Protein AF-0000000068963503 (afdb_homodimer)

Sequence (420 aa):
MPSPSIKLTYFDMPGRAETIRLALHVAGVPYEFERVARDQWPSLKPKTPFGGLPVMTIDGVQYAQTHALLRYVAAIGKMEPATPIDRLKVDQIIEANTDIVTALMPSLREPDAQKKMAMRKELADTTLPPLLKGIDRALGQNATPGYTCGSTITIADISLWGLTQWFRSGMIDGIPKDLIDGYPAIAKVVQTVGEHPKVAEWVKQNPAQRMPSPSIKLTYFDMPGRAETIRLALHVAGVPYEFERVARDQWPSLKPKTPFGGLPVMTIDGVQYAQTHALLRYVAAIGKMEPATPIDRLKVDQIIEANTDIVTALMPSLREPDAQKKMAMRKELADTTLPPLLKGIDRALGQNATPGYTCGSTITIADISLWGLTQWFRSGMIDGIPKDLIDGYPAIAKVVQTVGEHPKVAEWVKQNPAQR

InterPro domains:
  IPR004045 Glutathione S-transferase, N-terminal [PF02798] (7-74)
  IPR004045 Glutathione S-transferase, N-terminal [PS50404] (4-81)
  IPR004046 Glutathione S-transferase, C-terminal [PF14497] (99-205)
  IPR010987 Glutathione S-transferase, C-terminal-like [PS50405] (83-210)
  IPR036249 Thioredoxin-like superfamily [SSF52833] (2-74)
  IPR036282 Glutathione S-transferase, C-terminal domain superfamily [SSF47616] (81-207)
  IPR040079 Glutathione transferase family [SFLDS00019] (4-208)
  IPR050213 Glutathione S-transferase superfamily [PTHR11571] (4-208)

Solvent-accessible surface area (backbone atoms only — not comparable to full-atom values): 22566 Å² total; per-residue (Å²): 127,81,79,74,49,39,35,40,35,35,58,83,56,85,54,79,50,44,51,45,53,50,49,29,57,63,40,67,49,74,65,43,78,44,68,42,54,75,87,51,40,77,74,46,34,81,74,34,67,62,59,58,74,40,32,39,30,48,73,84,43,80,43,44,46,62,66,23,51,40,51,34,46,26,54,81,35,68,35,57,60,91,46,55,68,48,39,28,52,36,37,27,49,44,49,51,49,47,54,54,54,58,68,49,47,63,47,76,69,42,82,49,63,68,60,24,46,51,46,27,42,46,35,59,71,58,59,45,48,54,48,52,50,25,51,22,52,57,29,60,67,29,92,36,79,39,23,63,46,61,88,51,80,36,70,36,43,47,45,53,33,49,52,49,50,49,39,51,63,48,77,49,70,65,41,61,46,63,60,56,68,81,29,61,44,49,42,40,24,35,51,45,48,56,65,33,67,59,46,41,51,46,45,69,76,46,60,52,100,106,128,81,80,72,51,38,34,42,34,34,57,85,57,82,56,78,50,44,52,43,52,49,50,29,58,64,41,68,50,75,66,43,80,44,70,43,53,77,87,50,40,77,76,44,34,82,74,34,67,62,58,57,74,39,33,39,30,50,76,85,42,80,42,44,46,64,67,23,50,39,52,35,45,26,54,79,36,67,35,56,60,91,45,57,69,48,39,28,50,36,37,27,48,43,48,53,49,46,51,52,54,57,67,48,48,64,45,76,71,43,81,50,64,68,60,23,46,52,46,28,42,44,36,61,72,58,58,45,48,55,47,50,50,23,51,22,54,57,30,60,68,29,89,37,79,39,24,61,46,62,89,51,80,35,70,35,42,46,47,51,33,49,53,51,50,49,39,52,64,50,76,49,71,68,40,62,47,62,61,58,68,80,29,61,43,48,42,39,25,36,51,44,49,56,65,32,67,58,47,42,52,47,45,70,77,47,59,52,100,107

Nearest PDB structures (foldseek):
  2on5-assembly4_E  TM=8.930E-01  e=5.960E-14  Necator americanus
  5h5l-assembly1_B  TM=9.163E-01  e=3.913E-13  Nilaparvata lugens
  1m0u-assembly1_B  TM=8.999E-01  e=5.309E-13  Drosophila melanogaster
  3vpq-assembly1_A  TM=8.650E-01  e=7.203E-13  Bombyx mori
  4q5r-assembly3_F  TM=8.918E-01  e=7.863E-12  Blattella germanica

Structure (mmCIF, N/CA/C/O backbone):
data_AF-0000000068963503-model_v1
#
loop_
_entity.id
_entity.type
_entity.pdbx_description
1 polymer 'Glutathione S-transferase'
#
loop_
_atom_site.group_PDB
_atom_site.id
_atom_site.type_symbol
_atom_site.label_atom_id
_atom_site.label_alt_id
_atom_site.label_comp_id
_atom_site.label_asym_id
_atom_site.label_entity_id
_atom_site.label_seq_id
_atom_site.pdbx_PDB_ins_code
_atom_site.Cartn_x
_atom_site.Cartn_y
_atom_site.Cartn_z
_atom_site.occupancy
_atom_site.B_iso_or_equiv
_atom_site.auth_seq_id
_atom_site.auth_comp_id
_atom_site.auth_asym_id
_atom_site.auth_atom_id
_atom_site.pdbx_PDB_model_num
ATOM 1 N N . MET A 1 1 ? 27.25 -7.926 7.746 1 53 1 MET A N 1
ATOM 2 C CA . MET A 1 1 ? 26.391 -8.094 8.914 1 53 1 MET A CA 1
ATOM 3 C C . MET A 1 1 ? 25.641 -9.414 8.859 1 53 1 MET A C 1
ATOM 5 O O . MET A 1 1 ? 25.359 -9.93 7.77 1 53 1 MET A O 1
ATOM 9 N N . PRO A 1 2 ? 25.5 -10.133 10.008 1 67.81 2 PRO A N 1
ATOM 10 C CA . PRO A 1 2 ? 24.797 -11.414 9.961 1 67.81 2 PRO A CA 1
ATOM 11 C C . PRO A 1 2 ? 23.375 -11.289 9.422 1 67.81 2 PRO A C 1
ATOM 13 O O . PRO A 1 2 ? 22.781 -10.211 9.492 1 67.81 2 PRO A O 1
ATOM 16 N N . SER A 1 3 ? 22.969 -12.219 8.633 1 84.75 3 SER A N 1
ATOM 17 C CA . SER A 1 3 ? 21.594 -12.258 8.133 1 84.75 3 SER A CA 1
ATOM 18 C C . SER A 1 3 ? 20.594 -12.133 9.273 1 84.75 3 SER A C 1
ATOM 20 O O . SER A 1 3 ? 20.781 -12.727 10.344 1 84.75 3 SER A O 1
ATOM 22 N N . PRO A 1 4 ? 19.688 -11.227 9.125 1 92.75 4 PRO A N 1
ATOM 23 C CA . PRO A 1 4 ? 18.703 -11.055 10.195 1 92.75 4 PRO A CA 1
ATOM 24 C C . PRO A 1 4 ? 17.938 -12.336 10.5 1 92.75 4 PRO A C 1
ATOM 26 O O . PRO A 1 4 ? 17.75 -13.172 9.617 1 92.75 4 PRO A O 1
ATOM 29 N N . SER A 1 5 ? 17.594 -12.539 11.734 1 97.31 5 SER A N 1
ATOM 30 C CA . SER A 1 5 ? 16.656 -13.602 12.109 1 97.31 5 SER A CA 1
ATOM 31 C C . SER A 1 5 ? 15.219 -13.195 11.805 1 97.31 5 SER A C 1
ATOM 33 O O . SER A 1 5 ? 14.742 -12.172 12.297 1 97.31 5 SER A O 1
ATOM 35 N N . ILE A 1 6 ? 14.539 -14.062 11.023 1 98.38 6 ILE A N 1
ATOM 36 C CA . ILE A 1 6 ? 13.195 -13.703 10.57 1 98.38 6 ILE A CA 1
ATOM 37 C C . ILE A 1 6 ? 12.203 -14.781 11.008 1 98.38 6 ILE A C 1
ATOM 39 O O . ILE A 1 6 ? 12.445 -15.969 10.789 1 98.38 6 ILE A O 1
ATOM 43 N N . LYS A 1 7 ? 11.141 -14.344 11.633 1 98.62 7 LYS A N 1
ATOM 44 C CA . LYS A 1 7 ? 9.992 -15.188 11.938 1 98.62 7 LYS A CA 1
ATOM 45 C C . LYS A 1 7 ? 8.703 -14.586 11.391 1 98.62 7 LYS A C 1
ATOM 47 O O . LYS A 1 7 ? 8.375 -13.43 11.68 1 98.62 7 LYS A O 1
ATOM 52 N N . LEU A 1 8 ? 8.039 -15.312 10.562 1 98.31 8 LEU A N 1
ATOM 53 C CA . LEU A 1 8 ? 6.75 -14.891 10.023 1 98.31 8 LEU A CA 1
ATOM 54 C C . LEU A 1 8 ? 5.605 -15.594 10.742 1 98.31 8 LEU A C 1
ATOM 56 O O . LEU A 1 8 ? 5.578 -16.828 10.828 1 98.31 8 LEU A O 1
ATOM 60 N N . THR A 1 9 ? 4.715 -14.82 11.312 1 98.06 9 THR A N 1
ATOM 61 C CA . THR A 1 9 ? 3.584 -15.328 12.078 1 98.06 9 THR A CA 1
ATOM 62 C C . THR A 1 9 ? 2.275 -15.109 11.32 1 98.06 9 THR A C 1
ATOM 64 O O . THR A 1 9 ? 1.97 -13.984 10.914 1 98.06 9 THR A O 1
ATOM 67 N N . TYR A 1 10 ? 1.548 -16.172 11.117 1 96.88 10 TYR A N 1
ATOM 68 C CA . TYR A 1 10 ? 0.265 -16.109 10.43 1 96.88 10 TYR A CA 1
ATOM 69 C C . TYR A 1 10 ? -0.609 -17.297 10.789 1 96.88 10 TYR A C 1
ATOM 71 O O . TYR A 1 10 ? -0.189 -18.188 11.539 1 96.88 10 TYR A O 1
ATOM 79 N N . PHE A 1 11 ? -1.877 -17.25 10.328 1 93.56 11 PHE A N 1
ATOM 80 C CA . PHE A 1 11 ? -2.797 -18.359 10.555 1 93.56 11 PHE A CA 1
ATOM 81 C C . PHE A 1 11 ? -2.381 -19.578 9.742 1 93.56 11 PHE A C 1
ATOM 83 O O . PHE A 1 11 ? -1.577 -19.469 8.812 1 93.56 11 PHE A O 1
ATOM 90 N N . ASP A 1 12 ? -2.938 -20.688 10.117 1 85.88 12 ASP A N 1
ATOM 91 C CA . ASP A 1 12 ? -2.662 -21.922 9.383 1 85.88 12 ASP A CA 1
ATOM 92 C C . ASP A 1 12 ? -3.525 -22.016 8.125 1 85.88 12 ASP A C 1
ATOM 94 O O . ASP A 1 12 ? -4.324 -22.938 7.988 1 85.88 12 ASP A O 1
ATOM 98 N N . MET A 1 13 ? -3.502 -21.203 7.258 1 81.94 13 MET A N 1
ATOM 99 C CA . MET A 1 13 ? -4.184 -21.094 5.973 1 81.94 13 MET A CA 1
ATOM 100 C C . MET A 1 13 ? -3.422 -20.172 5.027 1 81.94 13 MET A C 1
ATOM 102 O O . MET A 1 13 ? -2.65 -19.312 5.473 1 81.94 13 MET A O 1
ATOM 106 N N . PRO A 1 14 ? -3.748 -20.594 3.783 1 77.94 14 PRO A N 1
ATOM 107 C CA . PRO A 1 14 ? -3.189 -19.594 2.879 1 77.94 14 PRO A CA 1
ATOM 108 C C . PRO A 1 14 ? -3.805 -18.203 3.086 1 77.94 14 PRO A C 1
ATOM 110 O O . PRO A 1 14 ? -4.754 -18.062 3.861 1 77.94 14 PRO A O 1
ATOM 113 N N . GLY A 1 15 ? -3.264 -17.141 2.697 1 82.44 15 GLY A N 1
ATOM 114 C CA . GLY A 1 15 ? -3.719 -15.758 2.846 1 82.44 15 GLY A CA 1
ATOM 115 C C . GLY A 1 15 ? -2.654 -14.734 2.49 1 82.44 15 GLY A C 1
ATOM 116 O O . GLY A 1 15 ? -1.896 -14.93 1.538 1 82.44 15 GLY A O 1
ATOM 117 N N . ARG A 1 16 ? -2.818 -13.766 3.273 1 87.12 16 ARG A N 1
ATOM 118 C CA . ARG A 1 16 ? -1.966 -12.625 2.965 1 87.12 16 ARG A CA 1
ATOM 119 C C . ARG A 1 16 ? -0.494 -12.969 3.172 1 87.12 16 ARG A C 1
ATOM 121 O O . ARG A 1 16 ? 0.386 -12.305 2.617 1 87.12 16 ARG A O 1
ATOM 128 N N . ALA A 1 17 ? -0.223 -14.031 3.895 1 93.56 17 ALA A N 1
ATOM 129 C CA . ALA A 1 17 ? 1.164 -14.383 4.188 1 93.56 17 ALA A CA 1
ATOM 130 C C . ALA A 1 17 ? 1.772 -15.195 3.051 1 93.56 17 ALA A C 1
ATOM 132 O O . ALA A 1 17 ? 2.992 -15.359 2.977 1 93.56 17 ALA A O 1
ATOM 133 N N . GLU A 1 18 ? 0.931 -15.789 2.217 1 92.19 18 GLU A N 1
ATOM 134 C CA . GLU A 1 18 ? 1.418 -16.719 1.198 1 92.19 18 GLU A CA 1
ATOM 135 C C . GLU A 1 18 ? 2.387 -16.031 0.243 1 92.19 18 GLU A C 1
ATOM 137 O O . GLU A 1 18 ? 3.432 -16.578 -0.101 1 92.19 18 GLU A O 1
ATOM 142 N N . THR A 1 19 ? 2 -14.875 -0.147 1 94.5 19 THR A N 1
ATOM 143 C CA . THR A 1 19 ? 2.857 -14.133 -1.065 1 94.5 19 THR A CA 1
ATOM 144 C C . THR A 1 19 ? 4.199 -13.812 -0.415 1 94.5 19 THR A C 1
ATOM 146 O O . THR A 1 19 ? 5.242 -13.859 -1.073 1 94.5 19 THR A O 1
ATOM 149 N N . ILE A 1 20 ? 4.215 -13.516 0.854 1 97.56 20 ILE A N 1
ATOM 150 C CA . ILE A 1 20 ? 5.438 -13.203 1.586 1 97.56 20 ILE A CA 1
ATOM 151 C C . ILE A 1 20 ? 6.297 -14.461 1.708 1 97.56 20 ILE A C 1
ATOM 153 O O . ILE A 1 20 ? 7.508 -14.422 1.48 1 97.56 20 ILE A O 1
ATOM 157 N N . ARG A 1 21 ? 5.648 -15.586 2.012 1 96.81 21 ARG A N 1
ATOM 158 C CA . ARG A 1 21 ? 6.363 -16.859 2.131 1 96.81 21 ARG A CA 1
ATOM 159 C C . ARG A 1 21 ? 7.004 -17.25 0.805 1 96.81 21 ARG A C 1
ATOM 161 O O . ARG A 1 21 ? 8.164 -17.672 0.77 1 96.81 21 ARG A O 1
ATOM 168 N N . LEU A 1 22 ? 6.242 -17.109 -0.226 1 96.88 22 LEU A N 1
ATOM 169 C CA . LEU A 1 22 ? 6.77 -17.453 -1.547 1 96.88 22 LEU A CA 1
ATOM 170 C C . LEU A 1 22 ? 7.941 -16.547 -1.906 1 96.88 22 LEU A C 1
ATOM 172 O O . LEU A 1 22 ? 8.953 -17.016 -2.438 1 96.88 22 LEU A O 1
ATOM 176 N N . ALA A 1 23 ? 7.848 -15.234 -1.622 1 98.06 23 ALA A N 1
ATOM 177 C CA . ALA A 1 23 ? 8.938 -14.297 -1.901 1 98.06 23 ALA A CA 1
ATOM 178 C C . ALA A 1 23 ? 10.195 -14.672 -1.118 1 98.06 23 ALA A C 1
ATOM 180 O O . ALA A 1 23 ? 11.305 -14.625 -1.655 1 98.06 23 ALA A O 1
ATOM 181 N N . LEU A 1 24 ? 10.023 -15.023 0.176 1 98 24 LEU A N 1
ATOM 182 C CA . LEU A 1 24 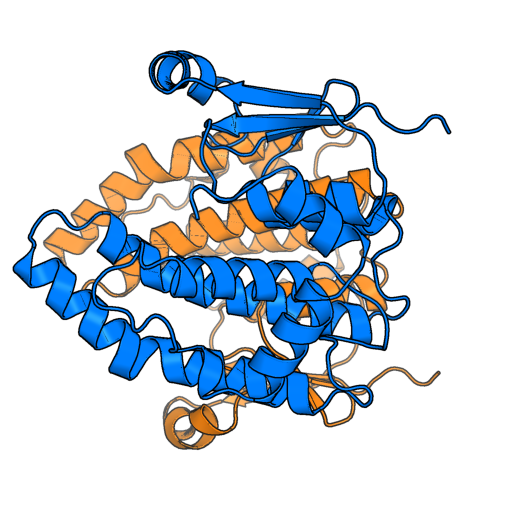? 11.148 -15.453 0.998 1 98 24 LEU A CA 1
ATOM 183 C C . LEU A 1 24 ? 11.82 -16.688 0.396 1 98 24 LEU A C 1
ATOM 185 O O . LEU A 1 24 ? 13.047 -16.766 0.341 1 98 24 LEU A O 1
ATOM 189 N N . HIS A 1 25 ? 11.023 -17.562 -0.093 1 97.62 25 HIS A N 1
ATOM 190 C CA . HIS A 1 25 ? 11.523 -18.797 -0.707 1 97.62 25 HIS A CA 1
ATOM 191 C C . HIS A 1 25 ? 12.289 -18.5 -1.989 1 97.62 25 HIS A C 1
ATOM 193 O O . HIS A 1 25 ? 13.422 -18.969 -2.164 1 97.62 25 HIS A O 1
ATOM 199 N N . VAL A 1 26 ? 11.711 -17.719 -2.826 1 97.75 26 VAL A N 1
ATOM 200 C CA . VAL A 1 26 ? 12.32 -17.375 -4.102 1 97.75 26 VAL A CA 1
ATOM 201 C C . VAL A 1 26 ? 13.625 -16.625 -3.861 1 97.75 26 VAL A C 1
ATOM 203 O O . VAL A 1 26 ? 14.609 -16.844 -4.57 1 97.75 26 VAL A O 1
ATOM 206 N N . ALA A 1 27 ? 13.656 -15.789 -2.836 1 97.06 27 ALA A N 1
ATOM 207 C CA . ALA A 1 27 ? 14.812 -14.961 -2.518 1 97.06 27 ALA A CA 1
ATOM 208 C C . ALA A 1 27 ? 15.891 -15.773 -1.799 1 97.06 27 ALA A C 1
ATOM 210 O O . ALA A 1 27 ? 17.016 -15.32 -1.648 1 97.06 27 ALA A O 1
ATOM 211 N N . GLY A 1 28 ? 15.523 -16.906 -1.325 1 96.88 28 GLY A N 1
ATOM 212 C CA . GLY A 1 28 ? 16.453 -17.734 -0.575 1 96.88 28 GLY A CA 1
ATOM 213 C C . GLY A 1 28 ? 16.734 -17.203 0.815 1 96.88 28 GLY A C 1
ATOM 214 O O . GLY A 1 28 ? 17.859 -17.328 1.322 1 96.88 28 GLY A O 1
ATOM 215 N N . VAL A 1 29 ? 15.82 -16.516 1.39 1 97.5 29 VAL A N 1
ATOM 216 C CA . VAL A 1 29 ? 15.961 -15.945 2.727 1 97.5 29 VAL A CA 1
ATOM 217 C C . VAL A 1 29 ? 15.359 -16.891 3.758 1 97.5 29 VAL A C 1
ATOM 219 O O . VAL A 1 29 ? 14.148 -17.156 3.746 1 97.5 29 VAL A O 1
ATOM 222 N N . PRO A 1 30 ? 16.141 -17.406 4.625 1 97.44 30 PRO A N 1
ATOM 223 C CA . PRO A 1 30 ? 15.609 -18.297 5.652 1 97.44 30 PRO A CA 1
ATOM 224 C C . PRO A 1 30 ? 14.695 -17.594 6.645 1 97.44 30 PRO A C 1
ATOM 226 O O . PRO A 1 30 ? 14.906 -16.406 6.945 1 97.44 30 PRO A O 1
ATOM 229 N N . TYR A 1 31 ? 13.758 -18.344 7.09 1 97.94 31 TYR A N 1
ATOM 230 C CA . TYR A 1 31 ? 12.852 -17.812 8.094 1 97.94 31 TYR A CA 1
ATOM 231 C C . TYR A 1 31 ? 12.148 -18.922 8.859 1 97.94 31 TYR A C 1
ATOM 233 O O . TYR A 1 31 ? 12.102 -20.062 8.398 1 97.94 31 TYR A O 1
ATOM 241 N N . GLU A 1 32 ? 11.672 -18.578 9.969 1 97.81 32 GLU A N 1
ATOM 242 C CA . GLU A 1 32 ? 10.773 -19.422 10.742 1 97.81 32 GLU A CA 1
ATOM 243 C C . GLU A 1 32 ? 9.312 -19.047 10.5 1 97.81 32 GLU A C 1
ATOM 245 O O . GLU A 1 32 ? 8.977 -17.859 10.453 1 97.81 32 GLU A O 1
ATOM 250 N N . PHE A 1 33 ? 8.516 -20.062 10.32 1 96.12 33 PHE A N 1
ATOM 251 C CA . PHE A 1 33 ? 7.086 -19.812 10.164 1 96.12 33 PHE A CA 1
ATOM 252 C C . PHE A 1 33 ? 6.32 -20.25 11.406 1 96.12 33 PHE A C 1
ATOM 254 O O . PHE A 1 33 ? 6.371 -21.422 11.789 1 96.12 33 PHE A O 1
ATOM 261 N N . GLU A 1 34 ? 5.668 -19.312 12.008 1 96.62 34 GLU A N 1
ATOM 262 C CA . GLU A 1 34 ? 4.836 -19.594 13.18 1 96.62 34 GLU A CA 1
ATOM 263 C C . GLU A 1 34 ? 3.354 -19.578 12.82 1 96.62 34 GLU A C 1
ATOM 265 O O . GLU A 1 34 ? 2.809 -18.531 12.469 1 96.62 34 GLU A O 1
ATOM 270 N N . ARG A 1 35 ? 2.729 -20.703 12.945 1 95.38 35 ARG A N 1
ATOM 271 C CA . ARG A 1 35 ? 1.3 -20.828 12.68 1 95.38 35 ARG A CA 1
ATOM 272 C C . ARG A 1 35 ? 0.479 -20.562 13.938 1 95.38 35 ARG A C 1
ATOM 274 O O . ARG A 1 35 ? 0.782 -21.094 15.008 1 95.38 35 ARG A O 1
ATOM 281 N N . VAL A 1 36 ? -0.44 -19.719 13.781 1 95.81 36 VAL A N 1
ATOM 282 C CA . VAL A 1 36 ? -1.323 -19.359 14.883 1 95.81 36 VAL A CA 1
ATOM 283 C C . VAL A 1 36 ? -2.672 -20.062 14.719 1 95.81 36 VAL A C 1
ATOM 285 O O . VAL A 1 36 ? -3.33 -19.906 13.688 1 95.81 36 VAL A O 1
ATOM 288 N N . ALA A 1 37 ? -3.033 -20.812 15.734 1 93.94 37 ALA A N 1
ATOM 289 C CA . ALA A 1 37 ? -4.363 -21.422 15.742 1 93.94 37 ALA A CA 1
ATOM 290 C C . ALA A 1 37 ? -5.441 -20.375 16.031 1 93.94 37 ALA A C 1
ATOM 292 O O . ALA A 1 37 ? -5.195 -19.406 16.75 1 93.94 37 ALA A O 1
ATOM 293 N N . ARG A 1 38 ? -6.539 -20.609 15.508 1 90.88 38 ARG A N 1
ATOM 294 C CA . ARG A 1 38 ? -7.645 -19.672 15.625 1 90.88 38 ARG A CA 1
ATOM 295 C C . ARG A 1 38 ? -7.973 -19.391 17.094 1 90.88 38 ARG A C 1
ATOM 297 O O . ARG A 1 38 ? -8.328 -18.266 17.453 1 90.88 38 ARG A O 1
ATOM 304 N N . ASP A 1 39 ? -7.898 -20.359 17.891 1 94.06 39 ASP A N 1
ATOM 305 C CA . ASP A 1 39 ? -8.273 -20.219 19.281 1 94.06 39 ASP A CA 1
ATOM 306 C C . ASP A 1 39 ? -7.23 -19.406 20.047 1 94.06 39 ASP A C 1
ATOM 308 O O . ASP A 1 39 ? -7.492 -18.938 21.156 1 94.06 39 ASP A O 1
ATOM 312 N N . GLN A 1 40 ? -6.066 -19.219 19.516 1 95.31 40 GLN A N 1
ATOM 313 C CA . GLN A 1 40 ? -5 -18.453 20.141 1 95.31 40 GLN A CA 1
ATOM 314 C C . GLN A 1 40 ? -5.074 -16.984 19.75 1 95.31 40 GLN A C 1
ATOM 316 O O . GLN A 1 40 ? -4.453 -16.125 20.391 1 95.31 40 GLN A O 1
ATOM 321 N N . TRP A 1 41 ? -5.801 -16.703 18.734 1 94.75 41 TRP A N 1
ATOM 322 C CA . TRP A 1 41 ? -5.797 -15.383 18.109 1 94.75 41 TRP A CA 1
ATOM 323 C C . TRP A 1 41 ? -6.281 -14.312 19.078 1 94.75 41 TRP A C 1
ATOM 325 O O . TRP A 1 41 ? -5.645 -13.266 19.234 1 94.75 41 TRP A O 1
ATOM 335 N N . PRO A 1 42 ? -7.324 -14.562 19.906 1 95.19 42 PRO A N 1
ATOM 336 C CA . PRO A 1 42 ? -7.797 -13.516 20.812 1 95.19 42 PRO A CA 1
ATOM 337 C C . PRO A 1 42 ? -6.727 -13.055 21.797 1 95.19 42 PRO A C 1
ATOM 339 O O . PRO A 1 42 ? -6.648 -11.875 22.125 1 95.19 42 PRO A O 1
ATOM 342 N N . SER A 1 43 ? -5.891 -13.914 22.188 1 95.81 43 SER A N 1
ATOM 343 C CA . SER A 1 43 ? -4.836 -13.586 23.125 1 95.81 43 SER A CA 1
ATOM 344 C C . SER A 1 43 ? -3.656 -12.914 22.438 1 95.81 43 SER A C 1
ATOM 346 O O . SER A 1 43 ? -2.955 -12.094 23.031 1 95.81 43 SER A O 1
ATOM 348 N N . LEU A 1 44 ? -3.479 -13.266 21.188 1 95.81 44 LEU A N 1
ATOM 349 C CA . LEU A 1 44 ? -2.326 -12.773 20.453 1 95.81 44 LEU A CA 1
ATOM 350 C C . LEU A 1 44 ? -2.621 -11.414 19.828 1 95.81 44 LEU A C 1
ATOM 352 O O . LEU A 1 44 ? -1.725 -10.578 19.688 1 95.81 44 LEU A O 1
ATOM 356 N N . LYS A 1 45 ? -3.826 -11.172 19.5 1 94.81 45 LYS A N 1
ATOM 357 C CA . LYS A 1 45 ? -4.25 -10.008 18.734 1 94.81 45 LYS A CA 1
ATOM 358 C C . LYS A 1 45 ? -3.764 -8.711 19.375 1 94.81 45 LYS A C 1
ATOM 360 O O . LYS A 1 45 ? -3.143 -7.879 18.703 1 94.81 45 LYS A O 1
ATOM 365 N N . PRO A 1 46 ? -3.908 -8.531 20.688 1 93.06 46 PRO A N 1
ATOM 366 C CA . PRO A 1 46 ? -3.494 -7.262 21.297 1 93.06 46 PRO A CA 1
ATOM 367 C C . PRO A 1 46 ? -1.977 -7.09 21.312 1 93.06 46 PRO A C 1
ATOM 369 O O . PRO A 1 46 ? -1.48 -5.996 21.594 1 93.06 46 PRO A O 1
ATOM 372 N N . LYS A 1 47 ? -1.269 -8.125 21 1 94.38 47 LYS A N 1
ATOM 373 C CA . LYS A 1 47 ? 0.191 -8.094 21.047 1 94.38 47 LYS A CA 1
ATOM 374 C C . LYS A 1 47 ? 0.787 -7.816 19.672 1 94.38 47 LYS A C 1
ATOM 376 O O . LYS A 1 47 ? 2.002 -7.66 19.531 1 94.38 47 LYS A O 1
ATOM 381 N N . THR A 1 48 ? -0.075 -7.75 18.672 1 96.5 48 THR A N 1
ATOM 382 C CA . THR A 1 48 ? 0.398 -7.465 17.312 1 96.5 48 THR A CA 1
ATOM 383 C C . THR A 1 48 ? 0.452 -5.957 17.078 1 96.5 48 THR A C 1
ATOM 385 O O . THR A 1 48 ? -0.226 -5.188 17.75 1 96.5 48 THR A O 1
ATOM 388 N N . PRO A 1 49 ? 1.218 -5.547 16.141 1 96.69 49 PRO A N 1
ATOM 389 C CA . PRO A 1 49 ? 1.427 -4.109 15.938 1 96.69 49 PRO A CA 1
ATOM 390 C C . PRO A 1 49 ? 0.131 -3.363 15.633 1 96.69 49 PRO A C 1
ATOM 392 O O . PRO A 1 49 ? -0.094 -2.27 16.156 1 96.69 49 PRO A O 1
ATOM 395 N N . PHE A 1 50 ? -0.698 -3.936 14.781 1 95.69 50 PHE A N 1
ATOM 396 C CA . PHE A 1 50 ? -1.88 -3.205 14.344 1 95.69 50 PHE A CA 1
ATOM 397 C C . PHE A 1 50 ? -3.133 -4.062 14.484 1 95.69 50 PHE A C 1
ATOM 399 O O . PHE A 1 50 ? -4.137 -3.822 13.812 1 95.69 50 PHE A O 1
ATOM 406 N N . GLY A 1 51 ? -3.033 -5.145 15.266 1 93.44 51 GLY A N 1
ATOM 407 C CA . GLY A 1 51 ? -4.203 -5.965 15.531 1 93.44 51 GLY A CA 1
ATOM 408 C C . GLY A 1 51 ? -4.5 -6.961 14.43 1 93.44 51 GLY A C 1
ATOM 409 O O . GLY A 1 51 ? -5.629 -7.434 14.297 1 93.44 51 GLY A O 1
ATOM 410 N N . GLY A 1 52 ? -3.518 -7.223 13.609 1 93.69 52 GLY A N 1
ATOM 411 C CA . GLY A 1 52 ? -3.713 -8.141 12.5 1 93.69 52 GLY A CA 1
ATOM 412 C C . GLY A 1 52 ? -2.48 -8.969 12.195 1 93.69 52 GLY A C 1
ATOM 413 O O . GLY A 1 52 ? -1.412 -8.742 12.766 1 93.69 52 GLY A O 1
ATOM 414 N N . LEU A 1 53 ? -2.615 -9.953 11.414 1 95.62 53 LEU A N 1
ATOM 415 C CA . LEU A 1 53 ? -1.565 -10.789 10.844 1 95.62 53 LEU A CA 1
ATOM 416 C C . LEU A 1 53 ? -1.533 -10.656 9.32 1 95.62 53 LEU A C 1
ATOM 418 O O . LEU A 1 53 ? -2.547 -10.328 8.703 1 95.62 53 LEU A O 1
ATOM 422 N N . PRO A 1 54 ? -0.386 -10.75 8.727 1 97.44 54 PRO A N 1
ATOM 423 C CA . PRO A 1 54 ? 0.888 -11.312 9.18 1 97.44 54 PRO A CA 1
ATOM 424 C C . PRO A 1 54 ? 1.735 -10.312 9.961 1 97.44 54 PRO A C 1
ATOM 426 O O . PRO A 1 54 ? 1.585 -9.102 9.781 1 97.44 54 PRO A O 1
ATOM 429 N N . VAL A 1 55 ? 2.545 -10.891 10.836 1 98.31 55 VAL A N 1
ATOM 430 C CA . VAL A 1 55 ? 3.584 -10.164 11.555 1 98.31 55 VAL A CA 1
ATOM 431 C C . VAL A 1 55 ? 4.945 -10.805 11.289 1 98.31 55 VAL A C 1
ATOM 433 O O . VAL A 1 55 ? 5.066 -12.031 11.273 1 98.31 55 VAL A O 1
ATOM 436 N N . MET A 1 56 ? 5.918 -10 11 1 98.69 56 MET A N 1
ATOM 437 C CA . MET A 1 56 ? 7.289 -10.469 10.844 1 98.69 56 MET A CA 1
ATOM 438 C C . MET A 1 56 ? 8.172 -9.969 11.984 1 98.69 56 MET A C 1
ATOM 440 O O . MET A 1 56 ? 8.297 -8.758 12.188 1 98.69 56 MET A O 1
ATOM 444 N N . THR A 1 57 ? 8.688 -10.875 12.734 1 98.56 57 THR A N 1
ATOM 445 C CA . THR A 1 57 ? 9.656 -10.531 13.766 1 98.56 57 THR A CA 1
ATOM 446 C C . THR A 1 57 ? 11.078 -10.578 13.211 1 98.56 57 THR A C 1
ATOM 448 O O . THR A 1 57 ? 11.523 -11.617 12.719 1 98.56 57 THR A O 1
ATOM 451 N N . ILE A 1 58 ? 11.711 -9.445 13.219 1 98.25 58 ILE A N 1
ATOM 452 C CA . ILE A 1 58 ? 13.078 -9.312 12.727 1 98.25 58 ILE A CA 1
ATOM 453 C C . ILE A 1 58 ? 14.016 -8.953 13.875 1 98.25 58 ILE A C 1
ATOM 455 O O . ILE A 1 58 ? 13.914 -7.871 14.453 1 98.25 58 ILE A O 1
ATOM 459 N N . ASP A 1 59 ? 14.906 -9.891 14.219 1 97.5 59 ASP A N 1
ATOM 460 C CA . ASP A 1 59 ? 15.828 -9.711 15.328 1 97.5 59 ASP A CA 1
ATOM 461 C C . ASP A 1 59 ? 15.094 -9.273 16.594 1 97.5 59 ASP A C 1
ATOM 463 O O . ASP A 1 59 ? 15.516 -8.32 17.266 1 97.5 59 ASP A O 1
ATOM 467 N N . GLY A 1 60 ? 13.938 -9.844 16.719 1 96.69 60 GLY A N 1
ATOM 468 C CA . GLY A 1 60 ? 13.211 -9.688 17.969 1 96.69 60 GLY A CA 1
ATOM 469 C C . GLY A 1 60 ? 12.211 -8.555 17.938 1 96.69 60 GLY A C 1
ATOM 470 O O . GLY A 1 60 ? 11.438 -8.375 18.875 1 96.69 60 GLY A O 1
ATOM 471 N N . VAL A 1 61 ? 12.188 -7.77 16.875 1 96.56 61 VAL A N 1
ATOM 472 C CA . VAL A 1 61 ? 11.258 -6.652 16.766 1 96.56 61 VAL A CA 1
ATOM 473 C C . VAL A 1 61 ? 10.156 -6.992 15.773 1 96.56 61 VAL A C 1
ATOM 475 O O . VAL A 1 61 ? 10.422 -7.504 14.68 1 96.56 61 VAL A O 1
ATOM 478 N N . GLN A 1 62 ? 8.883 -6.699 16.062 1 97.75 62 GLN A N 1
ATOM 479 C CA . GLN A 1 62 ? 7.734 -7.035 15.219 1 97.75 62 GLN A CA 1
ATOM 480 C C . GLN A 1 62 ? 7.422 -5.914 14.234 1 97.75 62 GLN A C 1
ATOM 482 O O . GLN A 1 62 ? 7.434 -4.738 14.602 1 97.75 62 GLN A O 1
ATOM 487 N N . TYR A 1 63 ? 7.227 -6.309 13.031 1 98.12 63 TYR A N 1
ATOM 488 C CA . TYR A 1 63 ? 6.719 -5.457 11.961 1 98.12 63 TYR A CA 1
ATOM 489 C C . TYR A 1 63 ? 5.496 -6.078 11.305 1 98.12 63 TYR A C 1
ATOM 491 O O . TYR A 1 63 ? 5.27 -7.285 11.414 1 98.12 63 TYR A O 1
ATOM 499 N N . ALA A 1 64 ? 4.723 -5.195 10.648 1 97.88 64 ALA A N 1
ATOM 500 C CA . ALA A 1 64 ? 3.494 -5.688 10.039 1 97.88 64 ALA A CA 1
ATOM 501 C C . ALA A 1 64 ? 3.209 -4.969 8.719 1 97.88 64 ALA A C 1
ATOM 503 O O . ALA A 1 64 ? 4.086 -4.293 8.172 1 97.88 64 ALA A O 1
ATOM 504 N N . GLN A 1 65 ? 2.064 -5.27 8.242 1 96.81 65 GLN A N 1
ATOM 505 C CA . GLN A 1 65 ? 1.575 -4.75 6.969 1 96.81 65 GLN A CA 1
ATOM 506 C C . GLN A 1 65 ? 2.145 -5.547 5.793 1 96.81 65 GLN A C 1
ATOM 508 O O . GLN A 1 65 ? 3.326 -5.422 5.469 1 96.81 65 GLN A O 1
ATOM 513 N N . THR A 1 66 ? 1.3 -6.191 5.129 1 96.06 66 THR A N 1
ATOM 514 C CA . THR A 1 66 ? 1.646 -7.211 4.145 1 96.06 66 THR A CA 1
ATOM 515 C C . THR A 1 66 ? 2.619 -6.656 3.109 1 96.06 66 THR A C 1
ATOM 517 O O . THR A 1 66 ? 3.688 -7.227 2.883 1 96.06 66 THR A O 1
ATOM 520 N N . HIS A 1 67 ? 2.334 -5.516 2.572 1 96.44 67 HIS A N 1
ATOM 521 C CA . HIS A 1 67 ? 3.135 -5.027 1.455 1 96.44 67 HIS A CA 1
ATOM 522 C C . HIS A 1 67 ? 4.43 -4.383 1.944 1 96.44 67 HIS A C 1
ATOM 524 O O . HIS A 1 67 ? 5.426 -4.363 1.221 1 96.44 67 HIS A O 1
ATOM 530 N N . ALA A 1 68 ? 4.43 -3.869 3.195 1 97.94 68 ALA A N 1
ATOM 531 C CA . ALA A 1 68 ? 5.68 -3.424 3.803 1 97.94 68 ALA A CA 1
ATOM 532 C C . ALA A 1 68 ? 6.641 -4.59 4 1 97.94 68 ALA A C 1
ATOM 534 O O . ALA A 1 68 ? 7.828 -4.488 3.674 1 97.94 68 ALA A O 1
ATOM 535 N N . LEU A 1 69 ? 6.086 -5.688 4.465 1 98.56 69 LEU A N 1
ATOM 536 C CA . LEU A 1 69 ? 6.887 -6.887 4.691 1 98.56 69 LEU A CA 1
ATOM 537 C C . LEU A 1 69 ? 7.402 -7.449 3.375 1 98.56 69 LEU A C 1
ATOM 539 O O . LEU A 1 69 ? 8.562 -7.867 3.283 1 98.56 69 LEU A O 1
ATOM 543 N N . LEU A 1 70 ? 6.543 -7.406 2.41 1 97.94 70 LEU A N 1
ATOM 544 C CA . LEU A 1 70 ? 6.91 -7.906 1.09 1 97.94 70 LEU A CA 1
ATOM 545 C C . LEU A 1 70 ? 8.047 -7.086 0.491 1 97.94 70 LEU A C 1
ATOM 547 O O . LEU A 1 70 ? 9 -7.648 -0.06 1 97.94 70 LEU A O 1
ATOM 551 N N . ARG A 1 71 ? 8 -5.816 0.624 1 97.75 71 ARG A N 1
ATOM 552 C CA . ARG A 1 71 ? 9.047 -4.941 0.106 1 97.75 71 ARG A CA 1
ATOM 553 C C . ARG A 1 71 ? 10.352 -5.141 0.871 1 97.75 71 ARG A C 1
ATOM 555 O O . ARG A 1 71 ? 11.438 -5.055 0.29 1 97.75 71 ARG A O 1
ATOM 562 N N . TYR A 1 72 ? 10.25 -5.43 2.186 1 98.5 72 TYR A N 1
ATOM 563 C CA . TYR A 1 72 ? 11.445 -5.746 2.967 1 98.5 72 TYR A CA 1
ATOM 564 C C . TYR A 1 72 ? 12.133 -6.992 2.432 1 98.5 72 TYR A C 1
ATOM 566 O O . TYR A 1 72 ? 13.352 -7.004 2.242 1 98.5 72 TYR A O 1
ATOM 574 N N . VAL A 1 73 ? 11.375 -8 2.105 1 98.31 73 VAL A N 1
ATOM 575 C CA . VAL A 1 73 ? 11.906 -9.25 1.565 1 98.31 73 VAL A CA 1
ATOM 576 C C . VAL A 1 73 ? 12.594 -8.977 0.228 1 98.31 73 VAL A C 1
ATOM 578 O O . VAL A 1 73 ? 13.68 -9.508 -0.035 1 98.31 73 VAL A O 1
ATOM 581 N N . ALA A 1 74 ? 11.938 -8.18 -0.575 1 97.75 74 ALA A N 1
ATOM 582 C CA . ALA A 1 74 ? 12.523 -7.852 -1.874 1 97.75 74 ALA A CA 1
ATOM 583 C C . ALA A 1 74 ? 13.883 -7.172 -1.71 1 97.75 74 ALA A C 1
ATOM 585 O O . ALA A 1 74 ? 14.805 -7.434 -2.479 1 97.75 74 ALA A O 1
ATOM 586 N N . ALA A 1 75 ? 13.953 -6.316 -0.714 1 96.88 75 ALA A N 1
ATOM 587 C CA . ALA A 1 75 ? 15.18 -5.551 -0.495 1 96.88 75 ALA A CA 1
ATOM 588 C C . ALA A 1 75 ? 16.312 -6.457 -0.022 1 96.88 75 ALA A C 1
ATOM 590 O O . ALA A 1 75 ? 17.406 -6.43 -0.583 1 96.88 75 ALA A O 1
ATOM 591 N N . ILE A 1 76 ? 16.094 -7.328 0.937 1 97.12 76 ILE A N 1
ATOM 592 C CA . ILE A 1 76 ? 17.172 -8.117 1.524 1 97.12 76 ILE A CA 1
ATOM 593 C C . ILE A 1 76 ? 17.469 -9.328 0.644 1 97.12 76 ILE A C 1
ATOM 595 O O . ILE A 1 76 ? 18.547 -9.922 0.732 1 97.12 76 ILE A O 1
ATOM 599 N N . GLY A 1 77 ? 16.469 -9.672 -0.182 1 96.38 77 GLY A N 1
ATOM 600 C CA . GLY A 1 77 ? 16.625 -10.812 -1.073 1 96.38 77 GLY A CA 1
ATOM 601 C C . GLY A 1 77 ? 17.109 -10.422 -2.461 1 96.38 77 GLY A C 1
ATOM 602 O O . GLY A 1 77 ? 17.141 -11.258 -3.365 1 96.38 77 GLY A O 1
ATOM 603 N N . LYS A 1 78 ? 17.281 -9.125 -2.67 1 92.94 78 LYS A N 1
ATOM 604 C CA . LYS A 1 78 ? 17.797 -8.594 -3.936 1 92.94 78 LYS A CA 1
ATOM 605 C C . LYS A 1 78 ? 16.812 -8.867 -5.074 1 92.94 78 LYS A C 1
ATOM 607 O O . LYS A 1 78 ? 17.203 -9.312 -6.152 1 92.94 78 LYS A O 1
ATOM 612 N N . MET A 1 79 ? 15.602 -8.695 -4.852 1 95.94 79 MET A N 1
ATOM 613 C CA . MET A 1 79 ? 14.539 -8.852 -5.84 1 95.94 79 MET A CA 1
ATOM 614 C C . MET A 1 79 ? 14.031 -7.496 -6.316 1 95.94 79 MET A C 1
ATOM 616 O O . MET A 1 79 ? 13.094 -7.426 -7.113 1 95.94 79 MET A O 1
ATOM 620 N N . GLU A 1 80 ? 14.625 -6.434 -5.781 1 94.69 80 GLU A N 1
ATOM 621 C CA . GLU A 1 80 ? 14.211 -5.082 -6.148 1 94.69 80 GLU A CA 1
ATOM 622 C C . GLU A 1 80 ? 14.883 -4.625 -7.438 1 94.69 80 GLU A C 1
ATOM 624 O O . GLU A 1 80 ? 16.094 -4.766 -7.59 1 94.69 80 GLU A O 1
ATOM 629 N N . PRO A 1 81 ? 14.086 -4.039 -8.352 1 95.69 81 PRO A N 1
ATOM 630 C CA . PRO A 1 81 ? 14.75 -3.441 -9.516 1 95.69 81 PRO A CA 1
ATOM 631 C C . PRO A 1 81 ? 15.719 -2.326 -9.133 1 95.69 81 PRO A C 1
ATOM 633 O O . PRO A 1 81 ? 15.602 -1.748 -8.055 1 95.69 81 PRO A O 1
ATOM 636 N N . ALA A 1 82 ? 16.625 -2.008 -10.031 1 93.19 82 ALA A N 1
ATOM 637 C CA . ALA A 1 82 ? 17.734 -1.096 -9.727 1 93.19 82 ALA A CA 1
ATOM 638 C C . ALA A 1 82 ? 17.281 0.359 -9.82 1 93.19 82 ALA A C 1
ATOM 640 O O . ALA A 1 82 ? 17.766 1.212 -9.07 1 93.19 82 ALA A O 1
ATOM 641 N N . THR A 1 83 ? 16.375 0.68 -10.695 1 95.44 83 THR A N 1
ATOM 642 C CA . THR A 1 83 ? 16.062 2.08 -10.961 1 95.44 83 THR A CA 1
ATOM 643 C C . THR A 1 83 ? 14.75 2.473 -10.289 1 95.44 83 THR A C 1
ATOM 645 O O . THR A 1 83 ? 13.836 1.649 -10.164 1 95.44 83 THR A O 1
ATOM 648 N N . PRO A 1 84 ? 14.617 3.729 -9.961 1 96.19 84 PRO A N 1
ATOM 649 C CA . PRO A 1 84 ? 13.367 4.203 -9.359 1 96.19 84 PRO A CA 1
ATOM 650 C C . PRO A 1 84 ? 12.148 3.969 -10.25 1 96.19 84 PRO A C 1
ATOM 652 O O . PRO A 1 84 ? 11.078 3.619 -9.758 1 96.19 84 PRO A O 1
ATOM 655 N N . ILE A 1 85 ? 12.312 4.125 -11.516 1 96.69 85 ILE A N 1
ATOM 656 C CA . ILE A 1 85 ? 11.188 3.982 -12.43 1 96.69 85 ILE A CA 1
ATOM 657 C C . ILE A 1 85 ? 10.75 2.521 -12.492 1 96.69 85 ILE A C 1
ATOM 659 O O . ILE A 1 85 ? 9.547 2.227 -12.547 1 96.69 85 ILE A O 1
ATOM 663 N N . ASP A 1 86 ? 11.695 1.61 -12.477 1 96.75 86 ASP A N 1
ATOM 664 C CA . ASP A 1 86 ? 11.344 0.193 -12.477 1 96.75 86 ASP A CA 1
ATOM 665 C C . ASP A 1 86 ? 10.688 -0.213 -11.164 1 96.75 86 ASP A C 1
ATOM 667 O O . ASP A 1 86 ? 9.758 -1.027 -11.156 1 96.75 86 ASP A O 1
ATOM 671 N N . ARG A 1 87 ? 11.133 0.359 -10.078 1 97.25 87 ARG A N 1
ATOM 672 C CA . ARG A 1 87 ? 10.492 0.104 -8.797 1 97.25 87 ARG A CA 1
ATOM 673 C C . ARG A 1 87 ? 9.07 0.66 -8.773 1 97.25 87 ARG A C 1
ATOM 675 O O . ARG A 1 87 ? 8.18 0.068 -8.172 1 97.25 87 ARG A O 1
ATOM 682 N N . LEU A 1 88 ? 8.875 1.775 -9.422 1 97.94 88 LEU A N 1
ATOM 683 C CA . LEU A 1 88 ? 7.543 2.361 -9.555 1 97.94 88 LEU A CA 1
ATOM 684 C C . LEU A 1 88 ? 6.602 1.412 -10.289 1 97.94 88 LEU A C 1
ATOM 686 O O . LEU A 1 88 ? 5.453 1.227 -9.875 1 97.94 88 LEU A O 1
ATOM 690 N N . LYS A 1 89 ? 7.113 0.814 -11.32 1 97.69 89 LYS A N 1
ATOM 691 C CA . LYS A 1 89 ? 6.309 -0.155 -12.062 1 97.69 89 LYS A CA 1
ATOM 692 C C . LYS A 1 89 ? 5.871 -1.307 -11.164 1 97.69 89 LYS A C 1
ATOM 694 O O . LYS A 1 89 ? 4.703 -1.701 -11.172 1 97.69 89 LYS A O 1
ATOM 699 N N . VAL A 1 90 ? 6.777 -1.765 -10.398 1 97.75 90 VAL A N 1
ATOM 700 C CA . VAL A 1 90 ? 6.512 -2.869 -9.484 1 97.75 90 VAL A CA 1
ATOM 701 C C . VAL A 1 90 ? 5.469 -2.447 -8.453 1 97.75 90 VAL A C 1
ATOM 703 O O . VAL A 1 90 ? 4.453 -3.127 -8.273 1 97.75 90 VAL A O 1
ATOM 706 N N . ASP A 1 91 ? 5.652 -1.3 -7.867 1 98 91 ASP A N 1
ATOM 707 C CA . ASP A 1 91 ? 4.754 -0.812 -6.824 1 98 91 ASP A CA 1
ATOM 708 C C . ASP A 1 91 ? 3.357 -0.552 -7.379 1 98 91 ASP A C 1
ATOM 710 O O . ASP A 1 91 ? 2.357 -0.806 -6.703 1 98 91 ASP A O 1
ATOM 714 N N . GLN A 1 92 ? 3.322 -0.032 -8.547 1 98.25 92 GLN A N 1
ATOM 715 C CA . GLN A 1 92 ? 2.045 0.241 -9.195 1 98.25 92 GLN A CA 1
ATOM 716 C C . GLN A 1 92 ? 1.218 -1.033 -9.336 1 98.25 92 GLN A C 1
ATOM 718 O O . GLN A 1 92 ? 0.02 -1.038 -9.047 1 98.25 92 GLN A O 1
ATOM 723 N N . ILE A 1 93 ? 1.83 -2.076 -9.734 1 97.94 93 ILE A N 1
ATOM 724 C CA . ILE A 1 93 ? 1.136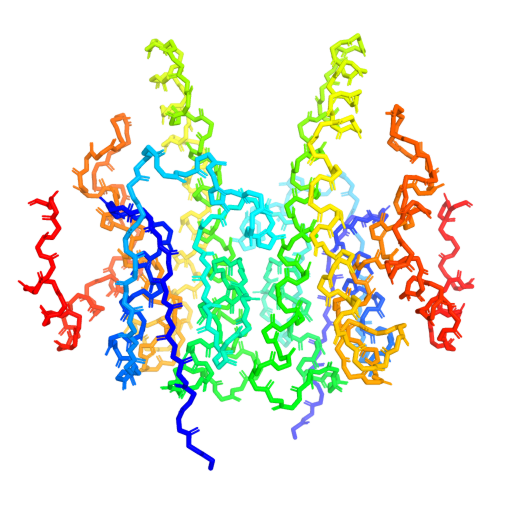 -3.342 -9.945 1 97.94 93 ILE A CA 1
ATOM 725 C C . ILE A 1 93 ? 0.716 -3.932 -8.602 1 97.94 93 ILE A C 1
ATOM 727 O O . ILE A 1 93 ? -0.396 -4.445 -8.461 1 97.94 93 ILE A O 1
ATOM 731 N N . ILE A 1 94 ? 1.584 -3.842 -7.609 1 97.31 94 ILE A N 1
ATOM 732 C CA . ILE A 1 94 ? 1.257 -4.328 -6.273 1 97.31 94 ILE A CA 1
ATOM 733 C C . ILE A 1 94 ? 0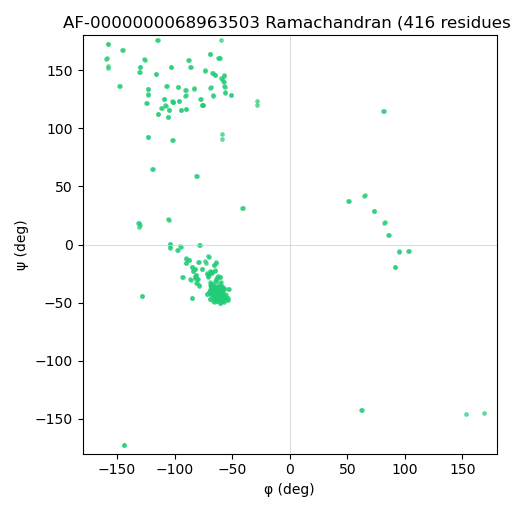.03 -3.588 -5.742 1 97.31 94 ILE A C 1
ATOM 735 O O . ILE A 1 94 ? -0.895 -4.211 -5.211 1 97.31 94 ILE A O 1
ATOM 739 N N . GLU A 1 95 ? 0.045 -2.305 -5.902 1 97.06 95 GLU A N 1
ATOM 740 C CA . GLU A 1 95 ? -1.074 -1.499 -5.422 1 97.06 95 GLU A CA 1
ATOM 741 C C . GLU A 1 95 ? -2.352 -1.811 -6.199 1 97.06 95 GLU A C 1
ATOM 743 O O . GLU A 1 95 ? -3.439 -1.858 -5.617 1 97.06 95 GLU A O 1
ATOM 748 N N . ALA A 1 96 ? -2.248 -1.951 -7.48 1 97.38 96 ALA A N 1
ATOM 749 C CA . ALA A 1 96 ? -3.418 -2.309 -8.273 1 97.38 96 ALA A CA 1
ATOM 750 C C . ALA A 1 96 ? -3.975 -3.666 -7.855 1 97.38 96 ALA A C 1
ATOM 752 O O . ALA A 1 96 ? -5.191 -3.848 -7.777 1 97.38 96 ALA A O 1
ATOM 753 N N . ASN A 1 97 ? -3.086 -4.574 -7.641 1 96.44 97 ASN A N 1
ATOM 754 C CA . ASN A 1 97 ? -3.492 -5.867 -7.109 1 96.44 97 ASN A CA 1
ATOM 755 C C . ASN A 1 97 ? -4.219 -5.723 -5.777 1 96.44 97 ASN A C 1
ATOM 757 O O . ASN A 1 97 ? -5.227 -6.395 -5.539 1 96.44 97 ASN A O 1
ATOM 761 N N . THR A 1 98 ? -3.713 -4.91 -4.961 1 94.06 98 THR A N 1
ATOM 762 C CA . THR A 1 98 ? -4.332 -4.641 -3.666 1 94.06 98 THR A CA 1
ATOM 763 C C . THR A 1 98 ? -5.746 -4.102 -3.844 1 94.06 98 THR A C 1
ATOM 765 O O . THR A 1 98 ? -6.652 -4.453 -3.084 1 94.06 98 THR A O 1
ATOM 768 N N . ASP A 1 99 ? -5.938 -3.236 -4.828 1 95 99 ASP A N 1
ATOM 769 C CA . ASP A 1 99 ? -7.27 -2.717 -5.121 1 95 99 ASP A CA 1
ATOM 770 C C . ASP A 1 99 ? -8.234 -3.848 -5.465 1 95 99 ASP A C 1
ATOM 772 O O . ASP A 1 99 ? -9.398 -3.828 -5.051 1 95 99 ASP A O 1
ATOM 776 N N . ILE A 1 100 ? -7.766 -4.805 -6.195 1 96.25 100 ILE A N 1
ATOM 777 C CA . ILE A 1 100 ? -8.578 -5.953 -6.582 1 96.25 100 ILE A CA 1
ATOM 778 C C . ILE A 1 100 ? -8.977 -6.746 -5.336 1 96.25 100 ILE A C 1
ATOM 780 O O . ILE A 1 100 ? -10.156 -7.031 -5.125 1 96.25 100 ILE A O 1
ATOM 784 N N . VAL A 1 101 ? -8.023 -7.023 -4.508 1 93.5 101 VAL A N 1
ATOM 785 C CA . VAL A 1 101 ? -8.266 -7.816 -3.309 1 93.5 101 VAL A CA 1
ATOM 786 C C . VAL A 1 101 ? -9.227 -7.07 -2.383 1 93.5 101 VAL A C 1
ATOM 788 O O . VAL A 1 101 ? -10.18 -7.656 -1.864 1 93.5 101 VAL A O 1
ATOM 791 N N . THR A 1 102 ? -8.992 -5.82 -2.258 1 91.56 102 THR A N 1
ATOM 792 C CA . THR A 1 102 ? -9.828 -4.992 -1.402 1 91.56 102 THR A CA 1
ATOM 793 C C . THR A 1 102 ? -11.273 -5 -1.895 1 91.56 102 THR A C 1
ATOM 795 O O . THR A 1 102 ? -12.211 -5.086 -1.095 1 91.56 102 THR A O 1
ATOM 798 N N . ALA A 1 103 ? -11.445 -4.914 -3.178 1 93.31 103 ALA A N 1
ATOM 799 C CA . ALA A 1 103 ? -12.789 -4.91 -3.76 1 93.31 103 ALA A CA 1
ATOM 800 C C . ALA A 1 103 ? -13.516 -6.223 -3.473 1 93.31 103 ALA A C 1
ATOM 802 O O . ALA A 1 103 ? -14.734 -6.242 -3.328 1 93.31 103 ALA A O 1
ATOM 803 N N . LEU A 1 104 ? -12.789 -7.266 -3.309 1 94.75 104 LEU A N 1
ATOM 804 C CA . LEU A 1 104 ? -13.367 -8.594 -3.145 1 94.75 104 LEU A CA 1
ATOM 805 C C . LEU A 1 104 ? -13.766 -8.836 -1.694 1 94.75 104 LEU A C 1
ATOM 807 O O . LEU A 1 104 ? -14.664 -9.641 -1.421 1 94.75 104 LEU A O 1
ATOM 811 N N . MET A 1 105 ? -13.203 -8.141 -0.734 1 91.06 105 MET A N 1
ATOM 812 C CA . MET A 1 105 ? -13.25 -8.469 0.688 1 91.06 105 MET A CA 1
ATOM 813 C C . MET A 1 105 ? -14.672 -8.383 1.224 1 91.06 105 MET A C 1
ATOM 815 O O . MET A 1 105 ? -15.125 -9.273 1.942 1 91.06 105 MET A O 1
ATOM 819 N N . PRO A 1 106 ? -15.445 -7.336 0.855 1 90.19 106 PRO A N 1
ATOM 820 C CA . PRO A 1 106 ? -16.797 -7.258 1.404 1 90.19 106 PRO A CA 1
ATOM 821 C C . PRO A 1 106 ? -17.641 -8.477 1.056 1 90.19 106 PRO A C 1
ATOM 823 O O . PRO A 1 106 ? -18.453 -8.93 1.875 1 90.19 106 PRO A O 1
ATOM 826 N N . SER A 1 107 ? -17.484 -9.039 -0.097 1 94.56 107 SER A N 1
ATOM 827 C CA . SER A 1 107 ? -18.297 -10.18 -0.507 1 94.56 107 SER A CA 1
ATOM 828 C C . SER A 1 107 ? -17.922 -11.438 0.274 1 94.56 107 SER A C 1
ATOM 830 O O . SER A 1 107 ? -18.75 -12.336 0.448 1 94.56 107 SER A O 1
ATOM 832 N N . LEU A 1 108 ?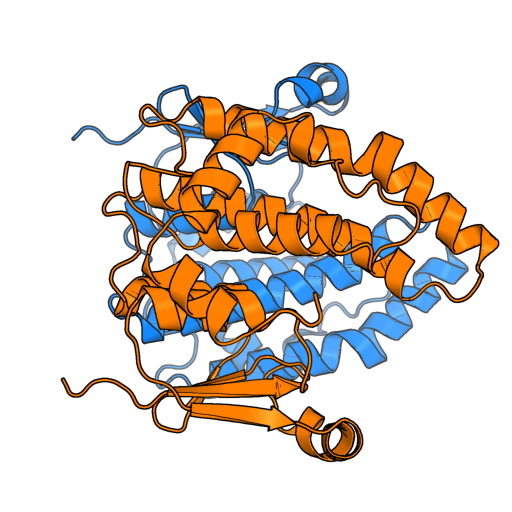 -16.672 -11.508 0.725 1 90.81 108 LEU A N 1
ATOM 833 C CA . LEU A 1 108 ? -16.219 -12.672 1.477 1 90.81 108 LEU A CA 1
ATOM 834 C C . LEU A 1 108 ? -16.875 -12.727 2.852 1 90.81 108 LEU A C 1
ATOM 836 O O . LEU A 1 108 ? -17.016 -13.805 3.434 1 90.81 108 LEU A O 1
ATOM 840 N N . ARG A 1 109 ? -17.328 -11.578 3.344 1 88.44 109 ARG A N 1
ATOM 841 C CA . ARG A 1 109 ? -17.875 -11.492 4.691 1 88.44 109 ARG A CA 1
ATOM 842 C C . ARG A 1 109 ? -19.406 -11.406 4.652 1 88.44 109 ARG A C 1
ATOM 844 O O . ARG A 1 109 ? -20.047 -11.328 5.699 1 88.44 109 ARG A O 1
ATOM 851 N N . GLU A 1 110 ? -19.922 -11.367 3.43 1 94.19 110 GLU A N 1
ATOM 852 C CA . GLU A 1 110 ? -21.375 -11.234 3.283 1 94.19 110 GLU A CA 1
ATOM 853 C C . GLU A 1 110 ? -22.094 -12.547 3.604 1 94.19 110 GLU A C 1
ATOM 855 O O . GLU A 1 110 ? -21.922 -13.539 2.887 1 94.19 110 GLU A O 1
ATOM 860 N N . PRO A 1 111 ? -22.969 -12.453 4.637 1 94.44 111 PRO A N 1
ATOM 861 C CA . PRO A 1 111 ? -23.594 -13.703 5.078 1 94.44 111 PRO A CA 1
ATOM 862 C C . PRO A 1 111 ? -24.797 -14.094 4.223 1 94.44 111 PRO A C 1
ATOM 864 O O . PRO A 1 111 ? -25.141 -15.273 4.141 1 94.44 111 PRO A O 1
ATOM 867 N N . ASP A 1 112 ? -25.469 -13.172 3.619 1 96.62 112 ASP A N 1
ATOM 868 C CA . ASP A 1 112 ? -26.609 -13.461 2.756 1 96.62 112 ASP A CA 1
ATOM 869 C C . ASP A 1 112 ? -26.156 -13.992 1.399 1 96.62 112 ASP A C 1
ATOM 871 O O . ASP A 1 112 ? -25.516 -13.273 0.624 1 96.62 112 ASP A O 1
ATOM 875 N N . ALA A 1 113 ? -26.594 -15.18 1.131 1 95.31 113 ALA A N 1
ATOM 876 C CA . ALA A 1 113 ? -26.109 -15.875 -0.055 1 95.31 113 ALA A CA 1
ATOM 877 C C . ALA A 1 113 ? -26.516 -15.148 -1.331 1 95.31 113 ALA A C 1
ATOM 879 O O . ALA A 1 113 ? -25.734 -15.039 -2.273 1 95.31 113 ALA A O 1
ATOM 880 N N . GLN A 1 114 ? -27.703 -14.742 -1.331 1 97 114 GLN A N 1
ATOM 881 C CA . GLN A 1 114 ? -28.203 -14.047 -2.516 1 97 114 GLN A CA 1
ATOM 882 C C . GLN A 1 114 ? -27.484 -12.719 -2.723 1 97 114 GLN A C 1
ATOM 884 O O . GLN A 1 114 ? -27.094 -12.391 -3.842 1 97 114 GLN A O 1
ATOM 889 N N . LYS A 1 115 ? -27.375 -12.016 -1.718 1 96.56 115 LYS A N 1
ATOM 890 C CA . LYS A 1 115 ? -26.656 -10.75 -1.798 1 96.56 115 LYS A CA 1
ATOM 891 C C . LYS A 1 115 ? -25.188 -10.969 -2.166 1 96.56 115 LYS A C 1
ATOM 893 O O . LYS A 1 115 ? -24.625 -10.227 -2.975 1 96.56 115 LYS A O 1
ATOM 898 N N . LYS A 1 116 ? -24.609 -11.992 -1.597 1 96.69 116 LYS A N 1
ATOM 899 C CA . LYS A 1 116 ? -23.219 -12.359 -1.883 1 96.69 116 LYS A CA 1
ATOM 900 C C . LYS A 1 116 ? -23.016 -12.617 -3.373 1 96.69 116 LYS A C 1
ATOM 902 O O . LYS A 1 116 ? -22.094 -12.078 -3.982 1 96.69 116 LYS A O 1
ATOM 907 N N . MET A 1 117 ? -23.844 -13.383 -3.932 1 97 117 MET A N 1
ATOM 908 C CA . MET A 1 117 ? -23.719 -13.734 -5.344 1 97 117 MET A CA 1
ATOM 909 C C . MET A 1 117 ? -23.953 -12.516 -6.23 1 97 117 MET A C 1
ATOM 911 O O . MET A 1 117 ? -23.312 -12.359 -7.27 1 97 117 MET A O 1
ATOM 915 N N . ALA A 1 118 ? -24.859 -11.703 -5.82 1 97.5 118 ALA A N 1
ATOM 916 C CA . ALA A 1 118 ? -25.094 -10.469 -6.559 1 97.5 118 ALA A CA 1
ATOM 917 C C . ALA A 1 118 ? -23.859 -9.57 -6.523 1 97.5 118 ALA A C 1
ATOM 919 O O . ALA A 1 118 ? -23.484 -8.977 -7.539 1 97.5 118 ALA A O 1
ATOM 920 N N . MET A 1 119 ? -23.234 -9.508 -5.383 1 96.69 119 MET A N 1
ATOM 921 C CA . MET A 1 119 ? -22 -8.742 -5.238 1 96.69 119 MET A CA 1
ATOM 922 C C . MET A 1 119 ? -20.906 -9.297 -6.145 1 96.69 119 MET A C 1
ATOM 924 O O . MET A 1 119 ? -20.219 -8.547 -6.836 1 96.69 119 MET A O 1
ATOM 928 N N . ARG A 1 120 ? -20.766 -10.555 -6.137 1 97.31 120 ARG A N 1
ATOM 929 C CA . ARG A 1 120 ? -19.719 -11.211 -6.906 1 97.31 120 ARG A CA 1
ATOM 930 C C . ARG A 1 120 ? -19.953 -11.047 -8.406 1 97.31 120 ARG A C 1
ATOM 932 O O . ARG A 1 120 ? -19 -10.883 -9.172 1 97.31 120 ARG A O 1
ATOM 939 N N . LYS A 1 121 ? -21.172 -11.086 -8.797 1 96.75 121 LYS A N 1
ATOM 940 C CA . LYS A 1 121 ? -21.5 -10.828 -10.195 1 96.75 121 LYS A CA 1
ATOM 941 C C . LYS A 1 121 ? -21.109 -9.406 -10.594 1 96.75 121 LYS A C 1
ATOM 943 O O . LYS A 1 121 ? -20.516 -9.195 -11.656 1 96.75 121 LYS A O 1
ATOM 948 N N . GLU A 1 122 ? -21.422 -8.484 -9.773 1 97.06 122 GLU A N 1
ATOM 949 C CA . GLU A 1 122 ? -21.047 -7.098 -10.031 1 97.06 122 GLU A CA 1
ATOM 950 C C . GLU A 1 122 ? -19.531 -6.934 -10.078 1 97.06 122 GLU A C 1
ATOM 952 O O . GLU A 1 122 ? -19 -6.199 -10.914 1 97.06 122 GLU A O 1
ATOM 957 N N . LEU A 1 123 ? -18.859 -7.586 -9.203 1 97 123 LEU A N 1
ATOM 958 C CA . LEU A 1 123 ? -17.406 -7.566 -9.188 1 97 123 LEU A CA 1
ATOM 959 C C . LEU A 1 123 ? -16.844 -8.102 -10.5 1 97 123 LEU A C 1
ATOM 961 O O . LEU A 1 123 ? -16.016 -7.445 -11.141 1 97 123 LEU A O 1
ATOM 965 N N . ALA A 1 124 ? -17.328 -9.227 -10.922 1 96.06 124 ALA A N 1
ATOM 966 C CA . ALA A 1 124 ? -16.797 -9.906 -12.109 1 96.06 124 ALA A CA 1
ATOM 967 C C . ALA A 1 124 ? -17.125 -9.117 -13.375 1 96.06 124 ALA A C 1
ATOM 969 O O . ALA A 1 124 ? -16.297 -9.047 -14.289 1 96.06 124 ALA A O 1
ATOM 970 N N . ASP A 1 125 ? -18.281 -8.445 -13.359 1 95.38 125 ASP A N 1
ATOM 971 C CA . ASP A 1 125 ? -18.766 -7.836 -14.586 1 95.38 125 ASP A CA 1
ATOM 972 C C . ASP A 1 125 ? -18.328 -6.379 -14.695 1 95.38 125 ASP A C 1
ATOM 974 O O . ASP A 1 125 ? -18.172 -5.852 -15.797 1 95.38 125 ASP A O 1
ATOM 978 N N . THR A 1 126 ? -18.141 -5.785 -13.57 1 94.75 126 THR A N 1
ATOM 979 C CA . THR A 1 126 ? -18.047 -4.332 -13.625 1 94.75 126 THR A CA 1
ATOM 980 C C . THR A 1 126 ? -16.797 -3.836 -12.922 1 94.75 126 THR A C 1
ATOM 982 O O . THR A 1 126 ? -16.031 -3.031 -13.469 1 94.75 126 THR A O 1
ATOM 985 N N . THR A 1 127 ? -16.5 -4.355 -11.781 1 95 127 THR A N 1
ATOM 986 C CA . THR A 1 127 ? -15.484 -3.768 -10.914 1 95 127 THR A CA 1
ATOM 987 C C . THR A 1 127 ? -14.094 -4.262 -11.305 1 95 127 THR A C 1
ATOM 989 O O . THR A 1 127 ? -13.164 -3.465 -11.453 1 95 127 THR A O 1
ATOM 992 N N . LEU A 1 128 ? -13.922 -5.52 -11.523 1 96.56 128 LEU A N 1
ATOM 993 C CA . LEU A 1 128 ? -12.609 -6.125 -11.68 1 96.56 128 LEU A CA 1
ATOM 994 C C . LEU A 1 128 ? -12.062 -5.867 -13.086 1 96.56 128 LEU A C 1
ATOM 996 O O . LEU A 1 128 ? -10.867 -5.613 -13.25 1 96.56 128 LEU A O 1
ATOM 1000 N N . PRO A 1 129 ? -12.883 -5.84 -14.125 1 95.25 129 PRO A N 1
ATOM 1001 C CA . PRO A 1 129 ? -12.359 -5.766 -15.484 1 95.25 129 PRO A CA 1
ATOM 1002 C C . PRO A 1 129 ? -11.523 -4.508 -15.734 1 95.25 129 PRO A C 1
ATOM 1004 O O . PRO A 1 129 ? -10.422 -4.59 -16.266 1 95.25 129 PRO A O 1
ATOM 1007 N N . PRO A 1 130 ? -11.977 -3.311 -15.312 1 94.06 130 PRO A N 1
ATOM 1008 C CA . PRO A 1 130 ? -11.125 -2.141 -15.562 1 94.06 130 PRO A CA 1
ATOM 1009 C C . PRO A 1 130 ? -9.781 -2.225 -14.852 1 94.06 130 PRO A C 1
ATOM 1011 O O . PRO A 1 130 ? -8.773 -1.736 -15.375 1 94.06 130 PRO A O 1
ATOM 1014 N N . LEU A 1 131 ? -9.703 -2.764 -13.672 1 96.5 131 LEU A N 1
ATOM 1015 C CA . LEU A 1 131 ? -8.461 -2.926 -12.938 1 96.5 131 LEU A CA 1
ATOM 1016 C C . LEU A 1 131 ? -7.543 -3.926 -13.633 1 96.5 131 LEU A C 1
ATOM 1018 O O . LEU A 1 131 ? -6.352 -3.658 -13.82 1 96.5 131 LEU A O 1
ATOM 1022 N N . LEU A 1 132 ? -8.141 -5.004 -14.07 1 97.75 132 LEU A N 1
ATOM 1023 C CA . LEU A 1 132 ? -7.371 -6.047 -14.75 1 97.75 132 LEU A CA 1
ATOM 1024 C C . LEU A 1 132 ? -6.871 -5.559 -16.109 1 97.75 132 LEU A C 1
ATOM 1026 O O . LEU A 1 132 ? -5.738 -5.848 -16.5 1 97.75 132 LEU A O 1
ATOM 1030 N N . LYS A 1 133 ? -7.68 -4.824 -16.766 1 97.06 133 LYS A N 1
ATOM 1031 C CA . LYS A 1 133 ? -7.262 -4.246 -18.047 1 97.06 133 LYS A CA 1
ATOM 1032 C C . LYS A 1 133 ? -6.098 -3.277 -17.859 1 97.06 133 LYS A C 1
ATOM 1034 O O . LYS A 1 133 ? -5.168 -3.25 -18.656 1 97.06 133 LYS A O 1
ATOM 1039 N N . GLY A 1 134 ? -6.223 -2.49 -16.812 1 97.19 134 GLY A N 1
ATOM 1040 C CA . GLY A 1 134 ? -5.137 -1.58 -16.484 1 97.19 134 GLY A CA 1
ATOM 1041 C C . GLY A 1 134 ? -3.822 -2.291 -16.219 1 97.19 134 GLY A C 1
ATOM 1042 O O . GLY A 1 134 ? -2.777 -1.891 -16.734 1 97.19 134 GLY A O 1
ATOM 1043 N N . ILE A 1 135 ? -3.869 -3.338 -15.445 1 98.19 135 ILE A N 1
ATOM 1044 C CA . ILE A 1 135 ? -2.678 -4.125 -15.148 1 98.19 135 ILE A CA 1
ATOM 1045 C C . ILE A 1 135 ? -2.137 -4.754 -16.438 1 98.19 135 ILE A C 1
ATOM 1047 O O . ILE A 1 135 ? -0.935 -4.688 -16.703 1 98.19 135 ILE A O 1
ATOM 1051 N N . ASP A 1 136 ? -3.023 -5.285 -17.203 1 98.25 136 ASP A N 1
ATOM 1052 C CA . ASP A 1 136 ? -2.633 -5.949 -18.453 1 98.25 136 ASP A CA 1
ATOM 1053 C C . ASP A 1 136 ? -1.943 -4.977 -19.406 1 98.25 136 ASP A C 1
ATOM 1055 O O . ASP A 1 136 ? -0.917 -5.305 -20 1 98.25 136 ASP A O 1
ATOM 1059 N N . ARG A 1 137 ? -2.482 -3.838 -19.484 1 96.88 137 ARG A N 1
ATOM 1060 C CA . ARG A 1 137 ? -1.899 -2.799 -20.328 1 96.88 137 ARG A CA 1
ATOM 1061 C C . ARG A 1 137 ? -0.513 -2.404 -19.828 1 96.88 137 ARG A C 1
ATOM 1063 O O . ARG A 1 137 ? 0.424 -2.279 -20.625 1 96.88 137 ARG A O 1
ATOM 1070 N N . ALA A 1 138 ? -0.379 -2.207 -18.562 1 96.62 138 ALA A N 1
ATOM 1071 C CA . ALA A 1 138 ? 0.907 -1.84 -17.969 1 96.62 138 ALA A CA 1
ATOM 1072 C C . ALA A 1 138 ? 1.961 -2.908 -18.25 1 96.62 138 ALA A C 1
ATOM 1074 O O . ALA A 1 138 ? 3.096 -2.592 -18.609 1 96.62 138 ALA A O 1
ATOM 1075 N N . LEU A 1 139 ? 1.576 -4.129 -18.125 1 97.25 139 LEU A N 1
ATOM 1076 C CA . LEU A 1 139 ? 2.49 -5.246 -18.328 1 97.25 139 LEU A CA 1
ATOM 1077 C C . LEU A 1 139 ? 2.877 -5.355 -19.812 1 97.25 139 LEU A C 1
ATOM 1079 O O . LEU A 1 139 ? 4.008 -5.723 -20.125 1 97.25 139 LEU A O 1
ATOM 1083 N N . GLY A 1 140 ? 1.952 -5.051 -20.641 1 95.25 140 GLY A N 1
ATOM 1084 C CA . GLY A 1 140 ? 2.189 -5.121 -22.062 1 95.25 140 GLY A CA 1
ATOM 1085 C C . GLY A 1 140 ? 3.244 -4.141 -22.547 1 95.25 140 GLY A C 1
ATOM 1086 O O . GLY A 1 140 ? 3.795 -4.297 -23.641 1 95.25 140 GLY A O 1
ATOM 1087 N N . GLN A 1 141 ? 3.562 -3.184 -21.703 1 91.94 141 GLN A N 1
ATOM 1088 C CA . GLN A 1 141 ? 4.531 -2.154 -22.062 1 91.94 141 GLN A CA 1
ATOM 1089 C C . GLN A 1 141 ? 5.953 -2.6 -21.734 1 91.94 141 GLN A C 1
ATOM 1091 O O . GLN A 1 141 ? 6.918 -1.947 -22.141 1 91.94 141 GLN A O 1
ATOM 1096 N N . ASN A 1 142 ? 6.09 -3.664 -20.969 1 91.94 142 ASN A N 1
ATOM 1097 C CA . ASN A 1 142 ? 7.422 -4.18 -20.656 1 91.94 142 ASN A CA 1
ATOM 1098 C C . ASN A 1 142 ? 8.078 -4.797 -21.891 1 91.94 142 ASN A C 1
ATOM 1100 O O . ASN A 1 142 ? 7.449 -5.578 -22.609 1 91.94 142 ASN A O 1
ATOM 1104 N N . ALA A 1 143 ? 9.297 -4.473 -22.078 1 88.19 143 ALA A N 1
ATOM 1105 C CA . ALA A 1 143 ? 10.016 -4.949 -23.25 1 88.19 143 ALA A CA 1
ATOM 1106 C C . ALA A 1 143 ? 10.156 -6.469 -23.234 1 88.19 143 ALA A C 1
ATOM 1108 O O . ALA A 1 143 ? 10.18 -7.105 -24.297 1 88.19 143 ALA A O 1
ATOM 1109 N N . THR A 1 144 ? 10.258 -7.066 -22.078 1 90.94 144 THR A N 1
ATOM 1110 C CA . THR A 1 144 ? 10.344 -8.516 -21.906 1 90.94 144 THR A CA 1
ATOM 1111 C C . THR A 1 144 ? 9.031 -9.07 -21.375 1 90.94 144 THR A C 1
ATOM 1113 O O . THR A 1 144 ? 8.695 -8.883 -20.203 1 90.94 144 THR A O 1
ATOM 1116 N N . PRO A 1 145 ? 8.391 -9.781 -22.266 1 92 145 PRO A N 1
ATOM 1117 C CA . PRO A 1 145 ? 7.141 -10.367 -21.781 1 92 145 PRO A CA 1
ATOM 1118 C C . PRO A 1 145 ? 7.352 -11.391 -20.672 1 92 145 PRO A C 1
ATOM 1120 O O . PRO A 1 145 ? 8.375 -12.086 -20.656 1 92 145 PRO A O 1
ATOM 1123 N N . GLY A 1 146 ? 6.406 -11.414 -19.781 1 95.69 146 GLY A N 1
ATOM 1124 C CA . GLY A 1 146 ? 6.434 -12.453 -18.766 1 95.69 146 GLY A CA 1
ATOM 1125 C C . GLY A 1 146 ? 6.926 -11.961 -17.422 1 95.69 146 GLY A C 1
ATOM 1126 O O . GLY A 1 146 ? 6.918 -12.711 -16.438 1 95.69 146 GLY A O 1
ATOM 1127 N N . TYR A 1 147 ? 7.359 -10.688 -17.438 1 96.44 147 TYR A N 1
ATOM 1128 C CA . TYR A 1 147 ? 7.73 -10.055 -16.188 1 96.44 147 TYR A CA 1
ATOM 1129 C C . TYR A 1 147 ? 7.059 -8.688 -16.047 1 96.44 147 TYR A C 1
ATOM 1131 O O . TYR A 1 147 ? 6.777 -8.023 -17.047 1 96.44 147 TYR A O 1
ATOM 1139 N N . THR A 1 148 ? 6.762 -8.32 -14.781 1 95.06 148 THR A N 1
ATOM 1140 C CA . THR A 1 148 ? 6.184 -7.008 -14.516 1 95.06 148 THR A CA 1
ATOM 1141 C C . THR A 1 148 ? 7.16 -5.902 -14.906 1 95.06 148 THR A C 1
ATOM 1143 O O . THR A 1 148 ? 6.746 -4.844 -15.391 1 95.06 148 THR A O 1
ATOM 1146 N N . CYS A 1 149 ? 8.375 -6.164 -14.625 1 93.5 149 CYS A N 1
ATOM 1147 C CA . CYS A 1 149 ? 9.453 -5.223 -14.906 1 93.5 149 CYS A CA 1
ATOM 1148 C C . CYS A 1 149 ? 10.75 -5.961 -15.234 1 93.5 149 CYS A C 1
ATOM 1150 O O . CYS A 1 149 ? 11.086 -6.953 -14.586 1 93.5 149 CYS A O 1
ATOM 1152 N N . GLY A 1 150 ? 11.461 -5.492 -16.266 1 93.5 150 GLY A N 1
ATOM 1153 C CA . GLY A 1 150 ? 12.727 -6.113 -16.625 1 93.5 150 GLY A CA 1
ATOM 1154 C C . GLY A 1 150 ? 12.586 -7.566 -17.031 1 93.5 150 GLY A C 1
ATOM 1155 O O . GLY A 1 150 ? 11.664 -7.926 -17.766 1 93.5 150 GLY A O 1
ATOM 1156 N N . SER A 1 151 ? 13.594 -8.359 -16.609 1 94.81 151 SER A N 1
ATOM 1157 C CA . SER A 1 151 ? 13.648 -9.75 -17.047 1 94.81 151 SER A CA 1
ATOM 1158 C C . SER A 1 151 ? 13.867 -10.695 -15.875 1 94.81 151 SER A C 1
ATOM 1160 O O . SER A 1 151 ? 14.312 -11.836 -16.062 1 94.81 151 SER A O 1
ATOM 1162 N N . THR A 1 152 ? 13.602 -10.188 -14.711 1 94.94 152 THR A N 1
ATOM 1163 C CA . THR A 1 152 ? 13.766 -11.008 -13.516 1 94.94 152 THR A CA 1
ATOM 1164 C C . THR A 1 152 ? 12.516 -10.945 -12.641 1 94.94 152 THR A C 1
ATOM 1166 O O . THR A 1 152 ? 11.766 -9.969 -12.695 1 94.94 152 THR A O 1
ATOM 1169 N N . ILE A 1 153 ? 12.289 -11.992 -11.875 1 97.06 153 ILE A N 1
ATOM 1170 C CA . ILE A 1 153 ? 11.094 -12.117 -11.039 1 97.06 153 ILE A CA 1
ATOM 1171 C C . ILE A 1 153 ? 11.125 -11.055 -9.938 1 97.06 153 ILE A C 1
ATOM 1173 O O . ILE A 1 153 ? 12.148 -10.852 -9.289 1 97.06 153 ILE A O 1
ATOM 1177 N N . THR A 1 154 ? 10.07 -10.297 -9.789 1 97.62 154 THR A N 1
ATOM 1178 C CA . THR A 1 154 ? 9.891 -9.305 -8.742 1 97.62 154 THR A CA 1
ATOM 1179 C C . THR A 1 154 ? 8.742 -9.703 -7.816 1 97.62 154 THR A C 1
ATOM 1181 O O . THR A 1 154 ? 8.031 -10.68 -8.078 1 97.62 154 THR A O 1
ATOM 1184 N N . ILE A 1 155 ? 8.5 -8.938 -6.762 1 97.94 155 ILE A N 1
ATOM 1185 C CA . ILE A 1 155 ? 7.402 -9.203 -5.832 1 97.94 155 ILE A CA 1
ATOM 1186 C C . ILE A 1 155 ? 6.066 -8.914 -6.52 1 97.94 155 ILE A C 1
ATOM 1188 O O . ILE A 1 155 ? 5.035 -9.469 -6.137 1 97.94 155 ILE A O 1
ATOM 1192 N N . ALA A 1 156 ? 6.039 -8.055 -7.508 1 98.06 156 ALA A N 1
ATOM 1193 C CA . ALA A 1 156 ? 4.816 -7.816 -8.266 1 98.06 156 ALA A CA 1
ATOM 1194 C C . ALA A 1 156 ? 4.414 -9.062 -9.062 1 98.06 156 ALA A C 1
ATOM 1196 O O . ALA A 1 156 ? 3.229 -9.383 -9.156 1 98.06 156 ALA A O 1
ATOM 1197 N N . ASP A 1 157 ? 5.387 -9.742 -9.617 1 98.06 157 ASP A N 1
ATOM 1198 C CA . ASP A 1 157 ? 5.125 -11 -10.312 1 98.06 157 ASP A CA 1
ATOM 1199 C C . ASP A 1 157 ? 4.52 -12.031 -9.375 1 98.06 157 ASP A C 1
ATOM 1201 O O . ASP A 1 157 ? 3.525 -12.68 -9.711 1 98.06 157 ASP A O 1
ATOM 1205 N N . ILE A 1 158 ? 5.098 -12.109 -8.258 1 97.5 158 ILE A N 1
ATOM 1206 C CA . ILE A 1 158 ? 4.656 -13.062 -7.25 1 97.5 158 ILE A CA 1
ATOM 1207 C C . ILE A 1 158 ? 3.236 -12.727 -6.805 1 97.5 158 ILE A C 1
ATOM 1209 O O . ILE A 1 158 ? 2.4 -13.617 -6.641 1 97.5 158 ILE A O 1
ATOM 1213 N N . SER A 1 159 ? 2.979 -11.469 -6.59 1 96.94 159 SER A N 1
ATOM 1214 C CA . SER A 1 159 ? 1.659 -11.016 -6.164 1 96.94 159 SER A CA 1
ATOM 1215 C C . SER A 1 159 ? 0.594 -11.359 -7.199 1 96.94 159 SER A C 1
ATOM 1217 O O . SER A 1 159 ? -0.498 -11.805 -6.852 1 96.94 159 SER A O 1
ATOM 1219 N N . LEU A 1 160 ? 0.913 -11.125 -8.461 1 97.19 160 LEU A N 1
ATOM 1220 C CA . LEU A 1 160 ? -0.031 -11.438 -9.531 1 97.19 160 LEU A CA 1
ATOM 1221 C C . LEU A 1 160 ? -0.271 -12.938 -9.625 1 97.19 160 LEU A C 1
ATOM 1223 O O . LEU A 1 160 ? -1.403 -13.375 -9.836 1 97.19 160 LEU A O 1
ATOM 1227 N N . TRP A 1 161 ? 0.802 -13.648 -9.523 1 97.06 161 TRP A N 1
ATOM 1228 C CA . TRP A 1 161 ? 0.682 -15.109 -9.531 1 97.06 161 TRP A CA 1
ATOM 1229 C C . TRP A 1 161 ? -0.22 -15.586 -8.398 1 97.06 161 TRP A C 1
ATOM 1231 O O . TRP A 1 161 ? -1.117 -16.406 -8.609 1 97.06 161 TRP A O 1
ATOM 1241 N N . GLY A 1 162 ? -0.003 -15.094 -7.227 1 94.69 162 GLY A N 1
ATOM 1242 C CA . GLY A 1 162 ? -0.823 -15.453 -6.082 1 94.69 162 GLY A CA 1
ATOM 1243 C C . GLY A 1 162 ? -2.291 -15.125 -6.27 1 94.69 162 GLY A C 1
ATOM 1244 O O . GLY A 1 162 ? -3.162 -15.938 -5.953 1 94.69 162 GLY A O 1
ATOM 1245 N N . LEU A 1 163 ? -2.588 -13.93 -6.766 1 94.81 163 LEU A N 1
ATOM 1246 C CA . LEU A 1 163 ? -3.961 -13.523 -7.047 1 94.81 163 LEU A CA 1
ATOM 1247 C C . LEU A 1 163 ? -4.629 -14.492 -8.016 1 94.81 163 LEU A C 1
ATOM 1249 O O . LEU A 1 163 ? -5.766 -14.906 -7.797 1 94.81 163 LEU A O 1
ATOM 1253 N N . THR A 1 164 ? -3.895 -14.805 -9.062 1 95.56 164 THR A N 1
ATOM 1254 C CA . THR A 1 164 ? -4.434 -15.703 -10.086 1 95.56 164 THR A CA 1
ATOM 1255 C C . THR A 1 164 ? -4.707 -17.078 -9.508 1 95.56 164 THR A C 1
ATOM 1257 O O . THR A 1 164 ? -5.734 -17.703 -9.805 1 95.56 164 THR A O 1
ATOM 1260 N N . GLN A 1 165 ? -3.807 -17.578 -8.648 1 93.5 165 GLN A N 1
ATOM 1261 C CA . GLN A 1 165 ? -4.027 -18.859 -7.992 1 93.5 165 GLN A CA 1
ATOM 1262 C C . GLN A 1 165 ? -5.281 -18.828 -7.125 1 93.5 165 GLN A C 1
ATOM 1264 O O . GLN A 1 165 ? -6 -19.828 -7.031 1 93.5 165 GLN A O 1
ATOM 1269 N N . TRP A 1 166 ? -5.496 -17.734 -6.492 1 92.56 166 TRP A N 1
ATOM 1270 C CA . TRP A 1 166 ? -6.699 -17.578 -5.684 1 92.56 166 TRP A CA 1
ATOM 1271 C C . TRP A 1 166 ? -7.953 -17.688 -6.547 1 92.56 166 TRP A C 1
ATOM 1273 O O . TRP A 1 166 ? -8.883 -18.422 -6.207 1 92.56 166 TRP A O 1
ATOM 1283 N N . PHE A 1 167 ? -7.977 -17.016 -7.695 1 94.19 167 PHE A N 1
ATOM 1284 C CA . PHE A 1 167 ? -9.109 -17.109 -8.617 1 94.19 167 PHE A CA 1
ATOM 1285 C C . PHE A 1 167 ? -9.281 -18.531 -9.125 1 94.19 167 PHE A C 1
ATOM 1287 O O . PHE A 1 167 ? -10.391 -19.078 -9.109 1 94.19 167 PHE A O 1
ATOM 1294 N N . ARG A 1 168 ? -8.227 -19.141 -9.469 1 93.88 168 ARG A N 1
ATOM 1295 C CA . ARG A 1 168 ? -8.266 -20.453 -10.078 1 93.88 168 ARG A CA 1
ATOM 1296 C C . ARG A 1 168 ? -8.664 -21.531 -9.062 1 93.88 168 ARG A C 1
ATOM 1298 O O . ARG A 1 168 ? -9.164 -22.594 -9.438 1 93.88 168 ARG A O 1
ATOM 1305 N N . SER A 1 169 ? -8.422 -21.266 -7.84 1 90.31 169 SER A N 1
ATOM 1306 C CA . SER A 1 169 ? -8.734 -22.219 -6.781 1 90.31 169 SER A CA 1
ATOM 1307 C C . SER A 1 169 ? -10.242 -22.469 -6.691 1 90.31 169 SER A C 1
ATOM 1309 O O . SER A 1 169 ? -10.68 -23.484 -6.164 1 90.31 169 SER A O 1
ATOM 1311 N N . GLY A 1 170 ? -11.062 -21.5 -7.039 1 90.06 170 GLY A N 1
ATOM 1312 C CA . GLY A 1 170 ? -12.508 -21.609 -6.953 1 90.06 170 GLY A CA 1
ATOM 1313 C C . GLY A 1 170 ? -13.055 -21.25 -5.586 1 90.06 170 GLY A C 1
ATOM 1314 O O . GLY A 1 170 ? -14.25 -21.406 -5.324 1 90.06 170 GLY A O 1
ATOM 1315 N N . MET A 1 171 ? -12.18 -20.75 -4.785 1 88.12 171 MET A N 1
ATOM 1316 C CA . MET A 1 171 ? -12.586 -20.422 -3.424 1 88.12 171 MET A CA 1
ATOM 1317 C C . MET A 1 171 ? -13.555 -19.25 -3.414 1 88.12 171 MET A C 1
ATOM 1319 O O . MET A 1 171 ? -14.312 -19.062 -2.455 1 88.12 171 MET A O 1
ATOM 1323 N N . ILE A 1 172 ? -13.5 -18.453 -4.438 1 92.56 172 ILE A N 1
ATOM 1324 C CA . ILE A 1 172 ? -14.43 -17.344 -4.539 1 92.56 172 ILE A CA 1
ATOM 1325 C C . ILE A 1 172 ? -15.555 -17.688 -5.516 1 92.56 172 ILE A C 1
ATOM 1327 O O . ILE A 1 172 ? -15.453 -17.406 -6.711 1 92.56 172 ILE A O 1
ATOM 1331 N N . ASP A 1 173 ? -16.578 -18.266 -4.938 1 92.75 173 ASP A N 1
ATOM 1332 C CA . ASP A 1 173 ? -17.703 -18.656 -5.777 1 92.75 173 ASP A CA 1
ATOM 1333 C C . ASP A 1 173 ? -18.297 -17.438 -6.488 1 92.75 173 ASP A C 1
ATOM 1335 O O . ASP A 1 173 ? -18.328 -16.344 -5.93 1 92.75 173 ASP A O 1
ATOM 1339 N N . GLY A 1 174 ? -18.719 -17.672 -7.75 1 93.5 174 GLY A N 1
ATOM 1340 C CA . GLY A 1 174 ? -19.344 -16.594 -8.5 1 93.5 174 GLY A CA 1
ATOM 1341 C C . GLY A 1 174 ? -18.359 -15.797 -9.328 1 93.5 174 GLY A C 1
ATOM 1342 O O . GLY A 1 174 ? -18.75 -15.062 -10.242 1 93.5 174 GLY A O 1
ATOM 1343 N N . ILE A 1 175 ? -17.062 -15.891 -8.969 1 95.31 175 ILE A N 1
ATOM 1344 C CA . ILE A 1 175 ? -16 -15.328 -9.805 1 95.31 175 ILE A CA 1
ATOM 1345 C C . ILE A 1 175 ? -15.422 -16.406 -10.703 1 95.31 175 ILE A C 1
ATOM 1347 O O . ILE A 1 175 ? -14.992 -17.469 -10.227 1 95.31 175 ILE A O 1
ATOM 1351 N N . PRO A 1 176 ? -15.461 -16.156 -11.984 1 95.44 176 PRO A N 1
ATOM 1352 C CA . PRO A 1 176 ? -14.953 -17.188 -12.891 1 95.44 176 PRO A CA 1
ATOM 1353 C C . PRO A 1 176 ? -13.508 -17.578 -12.586 1 95.44 176 PRO A C 1
ATOM 1355 O O . PRO A 1 176 ? -12.641 -16.719 -12.445 1 95.44 176 PRO A O 1
ATOM 1358 N N . LYS A 1 177 ? -13.211 -18.828 -12.586 1 95.25 177 LYS A N 1
ATOM 1359 C CA . LYS A 1 177 ? -11.883 -19.359 -12.289 1 95.25 177 LYS A CA 1
ATOM 1360 C C . LYS A 1 177 ? -10.883 -18.969 -13.375 1 95.25 177 LYS A C 1
ATOM 1362 O O . LYS A 1 177 ? -9.68 -18.906 -13.117 1 95.25 177 LYS A O 1
ATOM 1367 N N . ASP A 1 178 ? -11.43 -18.703 -14.562 1 95 178 ASP A N 1
ATOM 1368 C CA . ASP A 1 178 ? -10.562 -18.406 -15.695 1 95 178 ASP A CA 1
ATOM 1369 C C . ASP A 1 178 ? -10.594 -16.906 -16.031 1 95 178 ASP A C 1
ATOM 1371 O O . ASP A 1 178 ? -10.281 -16.516 -17.156 1 95 178 ASP A O 1
ATOM 1375 N N . LEU A 1 179 ? -10.977 -16.094 -15.07 1 94.5 179 LEU A N 1
ATOM 1376 C CA . LEU A 1 179 ? -11.125 -14.664 -15.266 1 94.5 179 LEU A CA 1
ATOM 1377 C C . LEU A 1 179 ? -9.852 -14.055 -15.844 1 94.5 179 LEU A C 1
ATOM 1379 O O . LEU A 1 179 ? -9.914 -13.219 -16.75 1 94.5 179 LEU A O 1
ATOM 1383 N N . ILE A 1 180 ? -8.695 -14.523 -15.414 1 95.56 180 ILE A N 1
ATOM 1384 C CA . ILE A 1 180 ? -7.398 -13.93 -15.734 1 95.56 180 ILE A CA 1
ATOM 1385 C C . ILE A 1 180 ? -7.008 -14.289 -17.172 1 95.56 180 ILE A C 1
ATOM 1387 O O . ILE A 1 180 ? -6.184 -13.617 -17.781 1 95.56 180 ILE A O 1
ATOM 1391 N N . ASP A 1 181 ? -7.551 -15.312 -17.734 1 95.06 181 ASP A N 1
ATOM 1392 C CA . ASP A 1 181 ? -7.184 -15.805 -19.062 1 95.06 181 ASP A CA 1
ATOM 1393 C C . ASP A 1 181 ? -7.531 -14.781 -20.141 1 95.06 181 ASP A C 1
ATOM 1395 O O . ASP A 1 181 ? -6.965 -14.812 -21.234 1 95.06 181 ASP A O 1
ATOM 1399 N N . GLY A 1 182 ? -8.445 -13.875 -19.859 1 95.75 182 GLY A N 1
ATOM 1400 C CA . GLY A 1 182 ? -8.828 -12.828 -20.797 1 95.75 182 GLY A CA 1
ATOM 1401 C C . GLY A 1 182 ? -7.84 -11.68 -20.859 1 95.75 182 GLY A C 1
ATOM 1402 O O . GLY A 1 182 ? -7.992 -10.758 -21.656 1 95.75 182 GLY A O 1
ATOM 1403 N N . TYR A 1 183 ? -6.797 -11.766 -20.078 1 98.06 183 TYR A N 1
ATOM 1404 C CA . TYR A 1 183 ? -5.762 -10.742 -20 1 98.06 183 TYR A CA 1
ATOM 1405 C C . TYR A 1 183 ? -4.391 -11.328 -20.312 1 98.06 183 TYR A C 1
ATOM 1407 O O . TYR A 1 183 ? -3.664 -11.734 -19.391 1 98.06 183 TYR A O 1
ATOM 1415 N N . PRO A 1 184 ? -3.998 -11.258 -21.547 1 97.56 184 PRO A N 1
ATOM 1416 C CA . PRO A 1 184 ? -2.875 -12.062 -22.031 1 97.56 184 PRO A CA 1
ATOM 1417 C C . PRO A 1 184 ? -1.556 -11.703 -21.359 1 97.56 184 PRO A C 1
ATOM 1419 O O . PRO A 1 184 ? -0.724 -12.586 -21.109 1 97.56 184 PRO A O 1
ATOM 1422 N N . ALA A 1 185 ? -1.307 -10.43 -21.141 1 98.06 185 ALA A N 1
ATOM 1423 C CA . ALA A 1 185 ? -0.045 -10.062 -20.5 1 98.06 185 ALA A CA 1
ATOM 1424 C C . ALA A 1 185 ? 0.019 -10.594 -19.062 1 98.06 185 ALA A C 1
ATOM 1426 O O . ALA A 1 185 ? 1.073 -11.039 -18.609 1 98.06 185 ALA A O 1
ATOM 1427 N N . ILE A 1 186 ? -1.088 -10.531 -18.344 1 98.31 186 ILE A N 1
ATOM 1428 C CA . ILE A 1 186 ? -1.146 -11.086 -17 1 98.31 186 ILE A CA 1
ATOM 1429 C C . ILE A 1 186 ? -0.924 -12.594 -17.062 1 98.31 186 ILE A C 1
ATOM 1431 O O . ILE A 1 186 ? -0.125 -13.141 -16.297 1 98.31 186 ILE A O 1
ATOM 1435 N N . ALA A 1 187 ? -1.629 -13.203 -17.984 1 97.69 187 ALA A N 1
ATOM 1436 C CA . ALA A 1 187 ? -1.524 -14.648 -18.125 1 97.69 187 ALA A CA 1
ATOM 1437 C C . ALA A 1 187 ? -0.084 -15.07 -18.406 1 97.69 187 ALA A C 1
ATOM 1439 O O . ALA A 1 187 ? 0.385 -16.078 -17.875 1 97.69 187 ALA A O 1
ATOM 1440 N N . LYS A 1 188 ? 0.6 -14.32 -19.203 1 98.06 188 LYS A N 1
ATOM 1441 C CA . LYS A 1 188 ? 1.988 -14.625 -19.531 1 98.06 188 LYS A CA 1
ATOM 1442 C C . LYS A 1 188 ? 2.885 -14.516 -18.297 1 98.06 188 LYS A C 1
ATOM 1444 O O . LYS A 1 188 ? 3.766 -15.352 -18.094 1 98.06 188 LYS A O 1
ATOM 1449 N N . VAL A 1 189 ? 2.688 -13.477 -17.5 1 98 189 VAL A N 1
ATOM 1450 C CA . VAL A 1 189 ? 3.451 -13.305 -16.266 1 98 189 VAL A CA 1
ATOM 1451 C C . VAL A 1 189 ? 3.201 -14.492 -15.344 1 98 189 VAL A C 1
ATOM 1453 O O . VAL A 1 189 ? 4.145 -15.078 -14.805 1 98 189 VAL A O 1
ATOM 1456 N N . VAL A 1 190 ? 1.977 -14.852 -15.211 1 97.25 190 VAL A N 1
ATOM 1457 C CA . VAL A 1 190 ? 1.581 -15.93 -14.32 1 97.25 190 VAL A CA 1
ATOM 1458 C C . VAL A 1 190 ? 2.223 -17.234 -14.773 1 97.25 190 VAL A C 1
ATOM 1460 O O . VAL A 1 190 ? 2.74 -18 -13.953 1 97.25 190 VAL A O 1
ATOM 1463 N N . GLN A 1 191 ? 2.178 -17.453 -16.016 1 97.38 191 GLN A N 1
ATOM 1464 C CA . GLN A 1 191 ? 2.82 -18.641 -16.578 1 97.38 191 GLN A CA 1
ATOM 1465 C C . GLN A 1 191 ? 4.32 -18.641 -16.297 1 97.38 191 GLN A C 1
ATOM 1467 O O . GLN A 1 191 ? 4.875 -19.641 -15.844 1 97.38 191 GLN A O 1
ATOM 1472 N N . THR A 1 192 ? 5 -17.547 -16.594 1 97.81 192 THR A N 1
ATOM 1473 C CA . THR A 1 192 ? 6.438 -17.406 -16.391 1 97.81 192 THR A CA 1
ATOM 1474 C C . THR A 1 192 ? 6.805 -17.641 -14.93 1 97.81 192 THR A C 1
ATOM 1476 O O . THR A 1 192 ? 7.754 -18.375 -14.641 1 97.81 192 THR A O 1
ATOM 1479 N N . VAL A 1 193 ? 6.051 -17.078 -14.031 1 97.12 193 VAL A N 1
ATOM 1480 C CA . VAL A 1 193 ? 6.305 -17.234 -12.602 1 97.12 193 VAL A CA 1
ATOM 1481 C C . VAL A 1 193 ? 6.105 -18.688 -12.188 1 97.12 193 VAL A C 1
ATOM 1483 O O . VAL A 1 193 ? 6.918 -19.25 -11.445 1 97.12 193 VAL A O 1
ATOM 1486 N N . GLY A 1 194 ? 5.035 -19.281 -12.672 1 96.38 194 GLY A N 1
ATOM 1487 C CA . GLY A 1 194 ? 4.766 -20.688 -12.352 1 96.38 194 GLY A CA 1
ATOM 1488 C C . GLY A 1 194 ? 5.859 -21.625 -12.812 1 96.38 194 GLY A C 1
ATOM 1489 O O . GLY A 1 194 ? 6.086 -22.672 -12.211 1 96.38 194 GLY A O 1
ATOM 1490 N N . GLU A 1 195 ? 6.535 -21.266 -13.82 1 96.88 195 GLU A N 1
ATOM 1491 C CA . GLU A 1 195 ? 7.59 -22.094 -14.406 1 96.88 195 GLU A CA 1
ATOM 1492 C C . GLU A 1 195 ? 8.945 -21.781 -13.766 1 96.88 195 GLU A C 1
ATOM 1494 O O . GLU A 1 195 ? 9.922 -22.484 -14.016 1 96.88 195 GLU A O 1
ATOM 1499 N N . HIS A 1 196 ? 9.023 -20.719 -13.016 1 96.5 196 HIS A N 1
ATOM 1500 C CA . HIS A 1 196 ? 10.25 -20.422 -12.281 1 96.5 196 HIS A CA 1
ATOM 1501 C C . HIS A 1 196 ? 10.648 -21.578 -11.383 1 96.5 196 HIS A C 1
ATOM 1503 O O . HIS A 1 196 ? 9.82 -22.094 -10.617 1 96.5 196 HIS A O 1
ATOM 1509 N N . PRO A 1 197 ? 11.836 -22.016 -11.422 1 96.88 197 PRO A N 1
ATOM 1510 C CA . PRO A 1 197 ? 12.242 -23.219 -10.695 1 96.88 197 PRO A CA 1
ATOM 1511 C C . PRO A 1 197 ? 11.938 -23.141 -9.203 1 96.88 197 PRO A C 1
ATOM 1513 O O . PRO A 1 197 ? 11.445 -24.125 -8.617 1 96.88 197 PRO A O 1
ATOM 1516 N N . LYS A 1 198 ? 12.195 -22.047 -8.602 1 96.75 198 LYS A N 1
ATOM 1517 C CA . LYS A 1 198 ? 11.945 -21.906 -7.168 1 96.75 198 LYS A CA 1
ATOM 1518 C C . LYS A 1 198 ? 10.453 -21.922 -6.859 1 96.75 198 LYS A C 1
ATOM 1520 O O . LYS A 1 198 ? 10.039 -22.391 -5.797 1 96.75 198 LYS A O 1
ATOM 1525 N N . VAL A 1 199 ? 9.672 -21.391 -7.75 1 96.88 199 VAL A N 1
ATOM 1526 C CA . VAL A 1 199 ? 8.227 -21.391 -7.551 1 96.88 199 VAL A CA 1
ATOM 1527 C C . VAL A 1 199 ? 7.68 -22.797 -7.73 1 96.88 199 VAL A C 1
ATOM 1529 O O . VAL A 1 199 ? 6.836 -23.25 -6.949 1 96.88 199 VAL A O 1
ATOM 1532 N N . ALA A 1 200 ? 8.164 -23.469 -8.719 1 95.62 200 ALA A N 1
ATOM 1533 C CA . ALA A 1 200 ? 7.773 -24.859 -8.93 1 95.62 200 ALA A CA 1
ATOM 1534 C C . ALA A 1 200 ? 8.094 -25.719 -7.715 1 95.62 200 ALA A C 1
ATOM 1536 O O . ALA A 1 200 ? 7.281 -26.547 -7.293 1 95.62 200 ALA A O 1
ATOM 1537 N N . GLU A 1 201 ? 9.25 -25.5 -7.211 1 95.94 201 GLU A N 1
ATOM 1538 C CA . GLU A 1 201 ? 9.664 -26.203 -5.996 1 95.94 201 GLU A CA 1
ATOM 1539 C C . GLU A 1 201 ? 8.719 -25.891 -4.836 1 95.94 201 GLU A C 1
ATOM 1541 O O . GLU A 1 201 ? 8.32 -26.797 -4.094 1 95.94 201 GLU A O 1
ATOM 1546 N N . TRP A 1 202 ? 8.398 -24.609 -4.711 1 94.56 202 TRP A N 1
ATOM 1547 C CA . TRP A 1 202 ? 7.496 -24.156 -3.66 1 94.56 202 TRP A CA 1
ATOM 1548 C C . TRP A 1 202 ? 6.141 -24.859 -3.771 1 94.56 202 TRP A C 1
ATOM 1550 O O . TRP A 1 202 ? 5.586 -25.312 -2.768 1 94.56 202 TRP A O 1
ATOM 1560 N N . VAL A 1 203 ? 5.641 -24.922 -4.949 1 93.19 203 VAL A N 1
ATOM 1561 C CA . VAL A 1 203 ? 4.328 -25.516 -5.195 1 93.19 203 VAL A CA 1
ATOM 1562 C C . VAL A 1 203 ? 4.344 -27 -4.828 1 93.19 203 VAL A C 1
ATOM 1564 O O . VAL A 1 203 ? 3.389 -27.516 -4.242 1 93.19 203 VAL A O 1
ATOM 1567 N N . LYS A 1 204 ? 5.375 -27.656 -5.102 1 92.25 204 LYS A N 1
ATOM 1568 C CA . LYS A 1 204 ? 5.516 -29.062 -4.758 1 92.25 204 LYS A CA 1
ATOM 1569 C C . LYS A 1 204 ? 5.52 -29.266 -3.246 1 92.25 204 LYS A C 1
ATOM 1571 O O . LYS A 1 204 ? 4.941 -30.234 -2.74 1 92.25 204 LYS A O 1
ATOM 1576 N N . GLN A 1 205 ? 6.172 -28.344 -2.557 1 90.81 205 GLN A N 1
ATOM 1577 C CA . GLN A 1 205 ? 6.344 -28.438 -1.111 1 90.81 205 GLN A CA 1
ATOM 1578 C C . GLN A 1 205 ? 5.09 -27.984 -0.374 1 90.81 205 GLN A C 1
ATOM 1580 O O . GLN A 1 205 ? 4.902 -28.297 0.803 1 90.81 205 GLN A O 1
ATOM 1585 N N . ASN A 1 206 ? 4.402 -27.094 -1.011 1 85.5 206 ASN A N 1
ATOM 1586 C CA . ASN A 1 206 ? 3.193 -26.547 -0.411 1 85.5 206 ASN A CA 1
ATOM 1587 C C . ASN A 1 206 ? 1.963 -26.812 -1.271 1 85.5 206 ASN A C 1
ATOM 1589 O O . ASN A 1 206 ? 1.342 -25.891 -1.791 1 85.5 206 ASN A O 1
ATOM 1593 N N . PRO A 1 207 ? 1.715 -27.969 -1.366 1 71.06 207 PRO A N 1
ATOM 1594 C CA . PRO A 1 207 ? 0.583 -28.297 -2.24 1 71.06 207 PRO A CA 1
ATOM 1595 C C . PRO A 1 207 ? -0.716 -27.625 -1.786 1 71.06 207 PRO A C 1
ATOM 1597 O O . PRO A 1 207 ? -0.949 -27.469 -0.583 1 71.06 207 PRO A O 1
ATOM 1600 N N . ALA A 1 208 ? -0.838 -26.484 -2.359 1 56.91 208 ALA A N 1
ATOM 1601 C CA . ALA A 1 208 ? -2.061 -25.75 -2.062 1 56.91 208 ALA A CA 1
ATOM 1602 C C . ALA A 1 208 ? -3.207 -26.688 -1.722 1 56.91 208 ALA A C 1
ATOM 1604 O O . ALA A 1 208 ? -3.25 -27.828 -2.209 1 56.91 208 ALA A O 1
ATOM 1605 N N . GLN A 1 209 ? -3.758 -26.469 -0.555 1 47.22 209 GLN A N 1
ATOM 1606 C CA . GLN A 1 209 ? -5.047 -27.156 -0.629 1 47.22 209 GLN A CA 1
ATOM 1607 C C . GLN A 1 209 ? -5.707 -26.938 -1.985 1 47.22 209 GLN A C 1
ATOM 1609 O O . GLN A 1 209 ? -6.711 -26.219 -2.084 1 47.22 209 GLN A O 1
ATOM 1614 N N . ARG A 1 210 ? -4.766 -26.812 -2.941 1 39.25 210 ARG A N 1
ATOM 1615 C CA . ARG A 1 210 ? -5.363 -26.812 -4.273 1 39.25 210 ARG A CA 1
ATOM 1616 C C . ARG A 1 210 ? -5.828 -28.219 -4.66 1 39.25 210 ARG A C 1
ATOM 1618 O O . ARG A 1 210 ? -5.234 -29.219 -4.246 1 39.25 210 ARG A O 1
ATOM 1625 N N . MET B 1 1 ? 22.078 11.781 -15.742 1 53.28 1 MET B N 1
ATOM 1626 C CA . MET B 1 1 ? 20.906 11.781 -16.609 1 53.28 1 MET B CA 1
ATOM 1627 C C . MET B 1 1 ? 20.016 12.977 -16.297 1 53.28 1 MET B C 1
ATOM 1629 O O . MET B 1 1 ? 19.969 13.453 -15.164 1 53.28 1 MET B O 1
ATOM 1633 N N . PRO B 1 2 ? 19.438 13.625 -17.359 1 67.44 2 PRO B N 1
ATOM 1634 C CA . PRO B 1 2 ? 18.578 14.781 -17.062 1 67.44 2 PRO B CA 1
ATOM 1635 C C . PRO B 1 2 ? 17.422 14.438 -16.141 1 67.44 2 PRO B C 1
ATOM 1637 O O . PRO B 1 2 ? 17.016 13.281 -16.047 1 67.44 2 PRO B O 1
ATOM 1640 N N . SER B 1 3 ? 17.109 15.312 -15.25 1 84.62 3 SER B N 1
ATOM 1641 C CA . SER B 1 3 ? 15.953 15.148 -14.367 1 84.62 3 SER B CA 1
ATOM 1642 C C . SER B 1 3 ? 14.695 14.836 -15.172 1 84.62 3 SER B C 1
ATOM 1644 O O . SER B 1 3 ? 14.461 15.414 -16.234 1 84.62 3 SER B O 1
ATOM 1646 N N . PRO B 1 4 ? 14.031 13.805 -14.781 1 92.88 4 PRO B N 1
ATOM 1647 C CA . PRO B 1 4 ? 12.812 13.453 -15.516 1 92.88 4 PRO B CA 1
ATOM 1648 C C . PRO B 1 4 ? 11.797 14.586 -15.555 1 92.88 4 PRO B C 1
ATOM 1650 O O . PRO B 1 4 ? 11.742 15.406 -14.633 1 92.88 4 PRO B O 1
ATOM 1653 N N . SER B 1 5 ? 11.086 14.703 -16.641 1 97.31 5 SER B N 1
ATOM 1654 C CA . SER B 1 5 ? 9.93 15.586 -16.688 1 97.31 5 SER B CA 1
ATOM 1655 C C . SER B 1 5 ? 8.719 14.961 -15.992 1 97.31 5 SER B C 1
ATOM 1657 O O . SER B 1 5 ? 8.289 13.867 -16.359 1 97.31 5 SER B O 1
ATOM 1659 N N . ILE B 1 6 ? 8.172 15.719 -15.016 1 98.38 6 ILE B N 1
ATOM 1660 C CA . ILE B 1 6 ? 7.094 15.164 -14.211 1 98.38 6 ILE B CA 1
ATOM 1661 C C . ILE B 1 6 ? 5.859 16.062 -14.305 1 98.38 6 ILE B C 1
ATOM 1663 O O . ILE B 1 6 ? 5.953 17.281 -14.141 1 98.38 6 ILE B O 1
ATOM 1667 N N . LYS B 1 7 ? 4.738 15.438 -14.617 1 98.62 7 LYS B N 1
ATOM 1668 C CA . LYS B 1 7 ? 3.428 16.078 -14.547 1 98.62 7 LYS B CA 1
ATOM 1669 C C . LYS B 1 7 ? 2.475 15.289 -13.656 1 98.62 7 LYS B C 1
ATOM 1671 O O . LYS B 1 7 ? 2.271 14.094 -13.867 1 98.62 7 LYS B O 1
ATOM 1676 N N . LEU B 1 8 ? 1.976 15.922 -12.648 1 98.31 8 LEU B N 1
ATOM 1677 C CA . LEU B 1 8 ? 0.987 15.312 -11.766 1 98.31 8 LEU B CA 1
ATOM 1678 C C . LEU B 1 8 ? -0.417 15.805 -12.102 1 98.31 8 LEU B C 1
ATOM 1680 O O . LEU B 1 8 ? -0.665 17.016 -12.141 1 98.31 8 LEU B O 1
ATOM 1684 N N . THR B 1 9 ? -1.291 14.883 -12.406 1 98.06 9 THR B N 1
ATOM 1685 C CA . THR B 1 9 ? -2.664 15.188 -12.797 1 98.06 9 THR B CA 1
ATOM 1686 C C . THR B 1 9 ? -3.641 14.773 -11.695 1 98.06 9 THR B C 1
ATOM 1688 O O . THR B 1 9 ? -3.631 13.625 -11.25 1 98.06 9 THR B O 1
ATOM 1691 N N . TYR B 1 10 ? -4.438 15.703 -11.258 1 96.88 10 TYR B N 1
ATOM 1692 C CA . TYR B 1 10 ? -5.438 15.453 -10.227 1 96.88 10 TYR B CA 1
ATOM 1693 C C . TYR B 1 10 ? -6.559 16.484 -10.281 1 96.88 10 TYR B C 1
ATOM 1695 O O . TYR B 1 10 ? -6.52 17.406 -11.102 1 96.88 10 TYR B O 1
ATOM 1703 N N . PHE B 1 11 ? -7.609 16.234 -9.469 1 93.56 11 PHE B N 1
ATOM 1704 C CA . PHE B 1 11 ? -8.719 17.188 -9.383 1 93.56 11 PHE B CA 1
ATOM 1705 C C . PHE B 1 11 ? -8.281 18.469 -8.695 1 93.56 11 PHE B C 1
ATOM 1707 O O . PHE B 1 11 ? -7.23 18.516 -8.055 1 93.56 11 PHE B O 1
ATOM 1714 N N . ASP B 1 12 ? -9.094 19.469 -8.867 1 86.19 12 ASP B N 1
ATOM 1715 C CA . ASP B 1 12 ? -8.812 20.75 -8.219 1 86.19 12 ASP B CA 1
ATOM 1716 C C . ASP B 1 12 ? -9.258 20.719 -6.754 1 86.19 12 ASP B C 1
ATOM 1718 O O . ASP B 1 12 ? -10.117 21.516 -6.352 1 86.19 12 ASP B O 1
ATOM 1722 N N . MET B 1 13 ? -8.852 19.953 -5.965 1 82.06 13 MET B N 1
ATOM 1723 C CA . MET B 1 13 ? -9.078 19.75 -4.535 1 82.06 13 MET B CA 1
ATOM 1724 C C . MET B 1 13 ? -7.922 18.984 -3.896 1 82.06 13 MET B C 1
ATOM 1726 O O . MET B 1 13 ? -7.188 18.281 -4.582 1 82.06 13 MET B O 1
ATOM 1730 N N . PRO B 1 14 ? -7.898 19.375 -2.625 1 78.12 14 PRO B N 1
ATOM 1731 C CA . PRO B 1 14 ? -6.926 18.484 -1.982 1 78.12 14 PRO B CA 1
ATOM 1732 C C . PRO B 1 14 ? -7.312 17.016 -2.08 1 78.12 14 PRO B C 1
ATOM 1734 O O . PRO B 1 14 ? -8.352 16.688 -2.658 1 78.12 14 PRO B O 1
ATOM 1737 N N . GLY B 1 15 ? -6.723 16.078 -1.732 1 82.31 15 GLY B N 1
ATOM 1738 C CA . GLY B 1 15 ? -6.957 14.641 -1.816 1 82.31 15 GLY B CA 1
ATOM 1739 C C . GLY B 1 15 ? -5.68 13.828 -1.812 1 82.31 15 GLY B C 1
ATOM 1740 O O . GLY B 1 15 ? -4.73 14.156 -1.099 1 82.31 15 GLY B O 1
ATOM 1741 N N . ARG B 1 16 ? -5.898 12.828 -2.547 1 87.06 16 ARG B N 1
ATOM 1742 C CA . ARG B 1 16 ? -4.816 11.844 -2.531 1 87.06 16 ARG B CA 1
ATOM 1743 C C . ARG B 1 16 ? -3.545 12.422 -3.141 1 87.06 16 ARG B C 1
ATOM 1745 O O . ARG B 1 16 ? -2.445 11.938 -2.877 1 87.06 16 ARG B O 1
ATOM 1752 N N . ALA B 1 17 ? -3.658 13.492 -3.887 1 93.56 17 ALA B N 1
ATOM 1753 C CA . ALA B 1 17 ? -2.492 14.055 -4.559 1 93.56 17 ALA B CA 1
ATOM 1754 C C . ALA B 1 17 ? -1.719 14.984 -3.631 1 93.56 17 ALA B C 1
ATOM 1756 O O . ALA B 1 17 ? -0.574 15.352 -3.914 1 93.56 17 ALA B O 1
ATOM 1757 N N . GLU B 1 18 ? -2.361 15.461 -2.57 1 92 18 GLU B N 1
ATOM 1758 C CA . GLU B 1 18 ? -1.754 16.469 -1.715 1 92 18 GLU B CA 1
ATOM 1759 C C . GLU B 1 18 ? -0.447 15.977 -1.106 1 92 18 GLU B C 1
ATOM 1761 O O . GLU B 1 18 ? 0.546 16.703 -1.073 1 92 18 GLU B O 1
ATOM 1766 N N . THR B 1 19 ? -0.503 14.781 -0.65 1 94.44 19 THR B N 1
ATOM 1767 C CA . THR B 1 19 ? 0.695 14.211 -0.043 1 94.44 19 THR B CA 1
ATOM 1768 C C . THR B 1 19 ? 1.817 14.094 -1.069 1 94.44 19 THR B C 1
ATOM 1770 O O . THR B 1 19 ? 2.986 14.32 -0.749 1 94.44 19 THR B O 1
ATOM 1773 N N . ILE B 1 20 ? 1.507 13.766 -2.287 1 97.5 20 ILE B N 1
ATOM 1774 C CA . ILE B 1 20 ? 2.492 13.641 -3.355 1 97.5 20 ILE B CA 1
ATOM 1775 C C . ILE B 1 20 ? 3.064 15.016 -3.695 1 97.5 20 ILE B C 1
ATOM 1777 O O . ILE B 1 20 ? 4.277 15.172 -3.832 1 97.5 20 ILE B O 1
ATOM 1781 N N . ARG B 1 21 ? 2.176 16.016 -3.77 1 96.81 21 ARG B N 1
ATOM 1782 C CA . ARG B 1 21 ? 2.613 17.375 -4.062 1 96.81 21 ARG B CA 1
ATOM 1783 C C . ARG B 1 21 ? 3.541 17.906 -2.973 1 96.81 21 ARG B C 1
ATOM 1785 O O . ARG B 1 21 ? 4.574 18.516 -3.266 1 96.81 21 ARG B O 1
ATOM 1792 N N . LEU B 1 22 ? 3.145 17.672 -1.766 1 96.88 22 LEU B N 1
ATOM 1793 C CA . LEU B 1 22 ? 3.973 18.109 -0.649 1 96.88 22 LEU B CA 1
ATOM 1794 C C . LEU B 1 22 ? 5.332 17.422 -0.673 1 96.88 22 LEU B C 1
ATOM 1796 O O . LEU B 1 22 ? 6.363 18.062 -0.45 1 96.88 22 LEU B O 1
ATOM 1800 N N . ALA B 1 23 ? 5.379 16.109 -0.953 1 98 23 ALA B N 1
ATOM 1801 C CA . ALA B 1 23 ? 6.633 15.367 -1.029 1 98 23 ALA B CA 1
ATOM 1802 C C . ALA B 1 23 ? 7.527 15.914 -2.139 1 98 23 ALA B C 1
ATOM 1804 O O . ALA B 1 23 ? 8.734 16.062 -1.954 1 98 23 ALA B O 1
ATOM 1805 N N . LEU B 1 24 ? 6.926 16.203 -3.311 1 98 24 LEU B N 1
ATOM 1806 C CA . LEU B 1 24 ? 7.672 16.797 -4.418 1 98 24 LEU B CA 1
ATOM 1807 C C . LEU B 1 24 ? 8.289 18.125 -4.012 1 98 24 LEU B C 1
ATOM 1809 O O . LEU B 1 24 ? 9.453 18.406 -4.316 1 98 24 LEU B O 1
ATOM 1813 N N . HIS B 1 25 ? 7.539 18.891 -3.287 1 97.62 25 HIS B N 1
ATOM 1814 C CA . HIS B 1 25 ? 7.992 20.188 -2.814 1 97.62 25 HIS B CA 1
ATOM 1815 C C . HIS B 1 25 ? 9.141 20.047 -1.823 1 97.62 25 HIS B C 1
ATOM 1817 O O . HIS B 1 25 ? 10.18 20.688 -1.975 1 97.62 25 HIS B O 1
ATOM 1823 N N . VAL B 1 26 ? 8.961 19.219 -0.873 1 97.75 26 VAL B N 1
ATOM 1824 C CA . VAL B 1 26 ? 9.969 19 0.161 1 97.75 26 VAL B CA 1
ATOM 1825 C C . VAL B 1 26 ? 11.25 18.453 -0.472 1 97.75 26 VAL B C 1
ATOM 1827 O O . VAL B 1 26 ? 12.352 18.844 -0.079 1 97.75 26 VAL B O 1
ATOM 1830 N N . ALA B 1 27 ? 11.109 17.625 -1.481 1 97 27 ALA B N 1
ATOM 1831 C CA . ALA B 1 27 ? 12.242 16.984 -2.145 1 97 27 ALA B CA 1
ATOM 1832 C C . ALA B 1 27 ? 12.914 17.938 -3.123 1 97 27 ALA B C 1
ATOM 1834 O O . ALA B 1 27 ? 14.016 17.672 -3.609 1 97 27 ALA B O 1
ATOM 1835 N N . GLY B 1 28 ? 12.258 18.984 -3.439 1 96.81 28 GLY B N 1
ATOM 1836 C CA . GLY B 1 28 ? 12.789 19.938 -4.41 1 96.81 28 GLY B CA 1
ATOM 1837 C C . GLY B 1 28 ? 12.734 19.422 -5.836 1 96.81 28 GLY B C 1
ATOM 1838 O O . GLY B 1 28 ? 13.625 19.719 -6.641 1 96.81 28 GLY B O 1
ATOM 1839 N N . VAL B 1 29 ? 11.805 18.578 -6.133 1 97.5 29 VAL B N 1
ATOM 1840 C CA . VAL B 1 29 ? 11.633 18 -7.465 1 97.5 29 VAL B CA 1
ATOM 1841 C C . VAL B 1 29 ? 10.617 18.828 -8.25 1 97.5 29 VAL B C 1
ATOM 1843 O O . VAL B 1 29 ? 9.438 18.875 -7.887 1 97.5 29 VAL B O 1
ATOM 1846 N N . PRO B 1 30 ? 11.023 19.438 -9.305 1 97.44 30 PRO B N 1
ATOM 1847 C CA . PRO B 1 30 ? 10.07 20.219 -10.109 1 97.44 30 PRO B CA 1
ATOM 1848 C C . PRO B 1 30 ? 9.031 19.344 -10.805 1 97.44 30 PRO B C 1
ATOM 1850 O O . PRO B 1 30 ? 9.328 18.203 -11.18 1 97.44 30 PRO B O 1
ATOM 1853 N N . TYR B 1 31 ? 7.895 19.922 -10.93 1 97.94 31 TYR B N 1
ATOM 1854 C CA . TYR B 1 31 ? 6.832 19.219 -11.641 1 97.94 31 TYR B CA 1
ATOM 1855 C C . TYR B 1 31 ? 5.773 20.188 -12.141 1 97.94 31 TYR B C 1
ATOM 1857 O O . TYR B 1 31 ? 5.684 21.328 -11.656 1 97.94 31 TYR B O 1
ATOM 1865 N N . GLU B 1 32 ? 5.047 19.75 -13.07 1 97.81 32 GLU B N 1
ATOM 1866 C CA . GLU B 1 32 ? 3.836 20.422 -13.523 1 97.81 32 GLU B CA 1
ATOM 1867 C C . GLU B 1 32 ? 2.592 19.828 -12.875 1 97.81 32 GLU B C 1
ATOM 1869 O O . GLU B 1 32 ? 2.479 18.609 -12.75 1 97.81 32 GLU B O 1
ATOM 1874 N N . PHE B 1 33 ? 1.726 20.703 -12.445 1 96.19 33 PHE B N 1
ATOM 1875 C CA . PHE B 1 33 ? 0.467 20.219 -11.883 1 96.19 33 PHE B CA 1
ATOM 1876 C C . PHE B 1 33 ? -0.691 20.5 -12.828 1 96.19 33 PHE B C 1
ATOM 1878 O O . PHE B 1 33 ? -0.944 21.656 -13.188 1 96.19 33 PHE B O 1
ATOM 1885 N N . GLU B 1 34 ? -1.325 19.469 -13.234 1 96.69 34 GLU B N 1
ATOM 1886 C CA . GLU B 1 34 ? -2.494 19.578 -14.102 1 96.69 34 GLU B CA 1
ATOM 1887 C C . GLU B 1 34 ? -3.783 19.328 -13.32 1 96.69 34 GLU B C 1
ATOM 1889 O O . GLU B 1 34 ? -4.023 18.219 -12.844 1 96.69 34 GLU B O 1
ATOM 1894 N N . ARG B 1 35 ? -4.598 20.328 -13.234 1 95.44 35 ARG B N 1
ATOM 1895 C CA . ARG B 1 35 ? -5.887 20.234 -12.547 1 95.44 35 ARG B CA 1
ATOM 1896 C C . ARG B 1 35 ? -6.988 19.812 -13.516 1 95.44 35 ARG B C 1
ATOM 1898 O O . ARG B 1 35 ? -7.109 20.359 -14.609 1 95.44 35 ARG B O 1
ATOM 1905 N N . VAL B 1 36 ? -7.668 18.828 -13.133 1 95.88 36 VAL B N 1
ATOM 1906 C CA . VAL B 1 36 ? -8.766 18.312 -13.93 1 95.88 36 VAL B CA 1
ATOM 1907 C C . VAL B 1 36 ? -10.102 18.781 -13.367 1 95.88 36 VAL B C 1
ATOM 1909 O O . VAL B 1 36 ? -10.398 18.562 -12.188 1 95.88 36 VAL B O 1
ATOM 1912 N N . ALA B 1 37 ? -10.859 19.453 -14.219 1 93.94 37 ALA B N 1
ATOM 1913 C CA . ALA B 1 37 ? -12.211 19.844 -13.828 1 93.94 37 ALA B CA 1
ATOM 1914 C C . ALA B 1 37 ? -13.148 18.641 -13.812 1 93.94 37 ALA B C 1
ATOM 1916 O O . ALA B 1 37 ? -12.969 17.703 -14.594 1 93.94 37 ALA B O 1
ATOM 1917 N N . ARG B 1 38 ? -14.078 18.703 -12.984 1 91.12 38 ARG B N 1
ATOM 1918 C CA . ARG B 1 38 ? -15.008 17.594 -12.805 1 91.12 38 ARG B CA 1
ATOM 1919 C C . ARG B 1 38 ? -15.695 17.234 -14.125 1 91.12 38 ARG B C 1
ATOM 1921 O O . ARG B 1 38 ? -15.953 16.062 -14.391 1 91.12 38 ARG B O 1
ATOM 1928 N N . ASP B 1 39 ? -16 18.188 -14.891 1 94.12 39 ASP B N 1
ATOM 1929 C CA . ASP B 1 39 ? -16.734 17.953 -16.125 1 94.12 39 ASP B CA 1
ATOM 1930 C C . ASP B 1 39 ? -15.836 17.312 -17.188 1 94.12 39 ASP B C 1
ATOM 1932 O O . ASP B 1 39 ? -16.328 16.781 -18.188 1 94.12 39 ASP B O 1
ATOM 1936 N N . GLN B 1 40 ? -14.547 17.328 -17 1 95.38 40 GLN B N 1
ATOM 1937 C CA . GLN B 1 40 ? -13.602 16.734 -17.922 1 95.38 40 GLN B CA 1
ATOM 1938 C C . GLN B 1 40 ? -13.328 15.266 -17.562 1 95.38 40 GLN B C 1
ATOM 1940 O O . GLN B 1 40 ? -12.797 14.516 -18.375 1 95.38 40 GLN B O 1
ATOM 1945 N N . TRP B 1 41 ? -13.672 14.891 -16.406 1 94.69 41 TRP B N 1
ATOM 1946 C CA . TRP B 1 41 ? -13.281 13.609 -15.836 1 94.69 41 TRP B CA 1
ATOM 1947 C C . TRP B 1 41 ? -13.852 12.453 -16.656 1 94.69 41 TRP B C 1
ATOM 1949 O O . TRP B 1 41 ? -13.133 11.516 -17 1 94.69 41 TRP B O 1
ATOM 1959 N N . PRO B 1 42 ? -15.117 12.523 -17.125 1 95.12 42 PRO B N 1
ATOM 1960 C CA . PRO B 1 42 ? -15.664 11.391 -17.891 1 95.12 42 PRO B CA 1
ATOM 1961 C C . PRO B 1 42 ? -14.867 11.086 -19.156 1 95.12 42 PRO B C 1
ATOM 1963 O O . PRO B 1 42 ? -14.703 9.914 -19.516 1 95.12 42 PRO B O 1
ATOM 1966 N N . SER B 1 43 ? -14.328 12.055 -19.734 1 95.81 43 SER B N 1
ATOM 1967 C CA . SER B 1 43 ? -13.555 11.875 -20.969 1 95.81 43 SER B CA 1
ATOM 1968 C C . SER B 1 43 ? -12.133 11.414 -20.656 1 95.81 43 SER B C 1
ATOM 1970 O O . SER B 1 43 ? -11.523 10.703 -21.453 1 95.81 43 SER B O 1
ATOM 1972 N N . LEU B 1 44 ? -11.656 11.805 -19.516 1 95.81 44 LEU B N 1
ATOM 1973 C CA . LEU B 1 44 ? -10.273 11.523 -19.141 1 95.81 44 LEU B CA 1
ATOM 1974 C C . LEU B 1 44 ? -10.148 10.148 -18.5 1 95.81 44 LEU B C 1
ATOM 1976 O O . LEU B 1 44 ? -9.133 9.469 -18.641 1 95.81 44 LEU B O 1
ATOM 1980 N N . LYS B 1 45 ? -11.164 9.719 -17.844 1 94.81 45 LYS B N 1
ATOM 1981 C CA . LYS B 1 45 ? -11.156 8.523 -17 1 94.81 45 LYS B CA 1
ATOM 1982 C C . LYS B 1 45 ? -10.68 7.305 -17.797 1 94.81 45 LYS B C 1
ATOM 1984 O O . LYS B 1 45 ? -9.766 6.598 -17.344 1 94.81 45 LYS B O 1
ATOM 1989 N N . PRO B 1 46 ? -11.156 7.078 -19 1 93.06 46 PRO B N 1
ATOM 1990 C CA . PRO B 1 46 ? -10.742 5.879 -19.734 1 93.06 46 PRO B CA 1
ATOM 1991 C C . PRO B 1 46 ? -9.289 5.949 -20.203 1 93.06 46 PRO B C 1
ATOM 1993 O O . PRO B 1 46 ? -8.727 4.938 -20.625 1 93.06 46 PRO B O 1
ATOM 1996 N N . LYS B 1 47 ? -8.695 7.09 -20.078 1 94.38 47 LYS B N 1
ATOM 1997 C CA . LYS B 1 47 ? -7.332 7.293 -20.562 1 94.38 47 LYS B CA 1
ATOM 1998 C C . LYS B 1 47 ? -6.324 7.145 -19.422 1 94.38 47 LYS B C 1
ATOM 2000 O O . LYS B 1 47 ? -5.113 7.184 -19.656 1 94.38 47 LYS B O 1
ATOM 2005 N N . THR B 1 48 ? -6.832 6.969 -18.219 1 96.56 48 THR B N 1
ATOM 2006 C CA . THR B 1 48 ? -5.941 6.793 -17.078 1 96.56 48 THR B CA 1
ATOM 2007 C C . THR B 1 48 ? -5.578 5.32 -16.891 1 96.56 48 THR B C 1
ATOM 2009 O O . THR B 1 48 ? -6.297 4.438 -17.359 1 96.56 48 THR B O 1
ATOM 2012 N N . PRO B 1 49 ? -4.516 5.059 -16.234 1 96.75 49 PRO B N 1
ATOM 2013 C CA . PRO B 1 49 ? -4.031 3.678 -16.141 1 96.75 49 PRO B CA 1
ATOM 2014 C C . PRO B 1 49 ? -5.043 2.742 -15.477 1 96.75 49 PRO B C 1
ATOM 2016 O O . PRO B 1 49 ? -5.234 1.612 -15.938 1 96.75 49 PRO B O 1
ATOM 2019 N N . PHE B 1 50 ? -5.684 3.199 -14.414 1 95.81 50 PHE B N 1
ATOM 2020 C CA . PHE B 1 50 ? -6.551 2.303 -13.664 1 95.81 50 PHE B CA 1
ATOM 2021 C C . PHE B 1 50 ? -7.91 2.947 -13.414 1 95.81 50 PHE B C 1
ATOM 2023 O O . PHE B 1 50 ? -8.625 2.564 -12.484 1 95.81 50 PHE B O 1
ATOM 2030 N N . GLY B 1 51 ? -8.211 4.02 -14.148 1 93.5 51 GLY B N 1
ATOM 2031 C CA . GLY B 1 51 ? -9.523 4.641 -14.047 1 93.5 51 GLY B CA 1
ATOM 2032 C C . GLY B 1 51 ? -9.641 5.598 -12.875 1 93.5 51 GLY B C 1
ATOM 2033 O O . GLY B 1 51 ? -10.742 5.879 -12.406 1 93.5 51 GLY B O 1
ATOM 2034 N N . GLY B 1 52 ? -8.516 6.027 -12.383 1 93.75 52 GLY B N 1
ATOM 2035 C CA . GLY B 1 52 ? -8.523 6.93 -11.242 1 93.75 52 GLY B CA 1
ATOM 2036 C C . GLY B 1 52 ? -7.398 7.945 -11.281 1 93.75 52 GLY B C 1
ATOM 2037 O O . GLY B 1 52 ? -6.516 7.875 -12.141 1 93.75 52 GLY B O 1
ATOM 2038 N N . LEU B 1 53 ? -7.457 8.906 -10.477 1 95.69 53 LEU B N 1
ATOM 2039 C CA . LEU B 1 53 ? -6.434 9.914 -10.211 1 95.69 53 LEU B CA 1
ATOM 2040 C C . LEU B 1 53 ? -5.941 9.828 -8.773 1 95.69 53 LEU B C 1
ATOM 2042 O O . LEU B 1 53 ? -6.664 9.359 -7.891 1 95.69 53 LEU B O 1
ATOM 2046 N N . PRO B 1 54 ? -4.695 10.117 -8.539 1 97.44 54 PRO B N 1
ATOM 2047 C CA . PRO B 1 54 ? -3.713 10.867 -9.328 1 97.44 54 PRO B CA 1
ATOM 2048 C C . PRO B 1 54 ? -2.982 9.992 -10.344 1 97.44 54 PRO B C 1
ATOM 2050 O O . PRO B 1 54 ? -2.877 8.773 -10.164 1 97.44 54 PRO B O 1
ATOM 2053 N N . VAL B 1 55 ? -2.561 10.664 -11.398 1 98.38 55 VAL B N 1
ATOM 2054 C CA . VAL B 1 55 ? -1.676 10.102 -12.414 1 98.38 55 VAL B CA 1
ATOM 2055 C C . VAL B 1 55 ? -0.417 10.953 -12.539 1 98.38 55 VAL B C 1
ATOM 2057 O O . VAL B 1 55 ? -0.494 12.188 -12.531 1 98.38 55 VAL B O 1
ATOM 2060 N N . MET B 1 56 ? 0.711 10.32 -12.578 1 98.69 56 MET B N 1
ATOM 2061 C CA . MET B 1 56 ? 1.976 11.008 -12.82 1 98.69 56 MET B CA 1
ATOM 2062 C C . MET B 1 56 ? 2.553 10.625 -14.18 1 98.69 56 MET B C 1
ATOM 2064 O O . MET B 1 56 ? 2.811 9.453 -14.438 1 98.69 56 MET B O 1
ATOM 2068 N N . THR B 1 57 ? 2.674 11.594 -15.023 1 98.56 57 THR B N 1
ATOM 2069 C CA . THR B 1 57 ? 3.344 11.391 -16.297 1 98.56 57 THR B CA 1
ATOM 2070 C C . THR B 1 57 ? 4.836 11.68 -16.188 1 98.56 57 THR B C 1
ATOM 2072 O O . THR B 1 57 ? 5.23 12.789 -15.812 1 98.56 57 THR B O 1
ATOM 2075 N N . ILE B 1 58 ? 5.609 10.664 -16.406 1 98.25 58 ILE B N 1
ATOM 2076 C CA . ILE B 1 58 ? 7.062 10.766 -16.344 1 98.25 58 ILE B CA 1
ATOM 2077 C C . ILE B 1 58 ? 7.668 10.531 -17.719 1 98.25 58 ILE B C 1
ATOM 2079 O O . ILE B 1 58 ? 7.578 9.43 -18.266 1 98.25 58 ILE B O 1
ATOM 2083 N N . ASP B 1 59 ? 8.25 11.594 -18.297 1 97.5 59 ASP B N 1
ATOM 2084 C CA . ASP B 1 59 ? 8.828 11.539 -19.625 1 97.5 59 ASP B CA 1
ATOM 2085 C C . ASP B 1 59 ? 7.84 10.953 -20.641 1 97.5 59 ASP B C 1
ATOM 2087 O O . ASP B 1 59 ? 8.195 10.07 -21.422 1 97.5 59 ASP B O 1
ATOM 2091 N N . GLY B 1 60 ? 6.625 11.328 -20.406 1 96.69 60 GLY B N 1
ATOM 2092 C CA . GLY B 1 60 ? 5.602 11.023 -21.391 1 96.69 60 GLY B CA 1
ATOM 2093 C C . GLY B 1 60 ? 4.848 9.742 -21.094 1 96.69 60 GLY B C 1
ATOM 2094 O O . GLY B 1 60 ? 3.873 9.414 -21.766 1 96.69 60 GLY B O 1
ATOM 2095 N N . VAL B 1 61 ? 5.258 8.992 -20.078 1 96.56 61 VAL B N 1
ATOM 2096 C CA . VAL B 1 61 ? 4.59 7.742 -19.734 1 96.56 61 VAL B CA 1
ATOM 2097 C C . VAL B 1 61 ? 3.785 7.926 -18.453 1 96.56 61 VAL B C 1
ATOM 2099 O O . VAL B 1 61 ? 4.277 8.5 -17.484 1 96.56 61 VAL B O 1
ATOM 2102 N N . GLN B 1 62 ? 2.551 7.434 -18.359 1 97.75 62 GLN B N 1
ATOM 2103 C CA . GLN B 1 62 ? 1.661 7.602 -17.219 1 97.75 62 GLN B CA 1
ATOM 2104 C C . GLN B 1 62 ? 1.839 6.469 -16.203 1 97.75 62 GLN B C 1
ATOM 2106 O O . GLN B 1 62 ? 1.93 5.301 -16.594 1 97.75 62 GLN B O 1
ATOM 2111 N N . TYR B 1 63 ? 1.935 6.852 -14.992 1 98.12 63 TYR B N 1
ATOM 2112 C CA . TYR B 1 63 ? 1.905 5.949 -13.844 1 98.12 63 TYR B CA 1
ATOM 2113 C C . TYR B 1 63 ? 0.844 6.383 -12.836 1 98.12 63 TYR B C 1
ATOM 2115 O O . TYR B 1 63 ? 0.407 7.535 -12.844 1 98.12 63 TYR B O 1
ATOM 2123 N N . ALA B 1 64 ? 0.453 5.41 -12.008 1 97.88 64 ALA B N 1
ATOM 2124 C CA . ALA B 1 64 ? -0.606 5.711 -11.047 1 97.88 64 ALA B CA 1
ATOM 2125 C C . ALA B 1 64 ? -0.373 4.988 -9.727 1 97.88 64 ALA B C 1
ATOM 2127 O O . ALA B 1 64 ? 0.723 4.48 -9.477 1 97.88 64 ALA B O 1
ATOM 2128 N N . GLN B 1 65 ? -1.364 5.117 -8.914 1 96.81 65 GLN B N 1
ATOM 2129 C CA . GLN B 1 65 ? -1.37 4.555 -7.57 1 96.81 65 GLN B CA 1
ATOM 2130 C C . GLN B 1 65 ? -0.62 5.457 -6.594 1 96.81 65 GLN B C 1
ATOM 2132 O O . GLN B 1 65 ? 0.609 5.535 -6.633 1 96.81 65 GLN B O 1
ATOM 2137 N N . THR B 1 66 ? -1.327 5.973 -5.691 1 96 66 THR B N 1
ATOM 2138 C CA . THR B 1 66 ? -0.877 7.055 -4.824 1 96 66 THR B CA 1
ATOM 2139 C C . THR B 1 66 ? 0.435 6.688 -4.137 1 96 66 THR B C 1
ATOM 2141 O O . THR B 1 66 ? 1.416 7.43 -4.223 1 96 66 THR B O 1
ATOM 2144 N N . HIS B 1 67 ? 0.508 5.523 -3.574 1 96.38 67 HIS B N 1
ATOM 2145 C CA . HIS B 1 67 ? 1.671 5.195 -2.756 1 96.38 67 HIS B CA 1
ATOM 2146 C C . HIS B 1 67 ? 2.848 4.758 -3.621 1 96.38 67 HIS B C 1
ATOM 2148 O O . HIS B 1 67 ? 4.008 4.914 -3.229 1 96.38 67 HIS B O 1
ATOM 2154 N N . ALA B 1 68 ? 2.562 4.219 -4.828 1 97.88 68 ALA B N 1
ATOM 2155 C CA . ALA B 1 68 ? 3.633 3.967 -5.789 1 97.88 68 ALA B CA 1
ATOM 2156 C C . ALA B 1 68 ? 4.293 5.27 -6.23 1 97.88 68 ALA B C 1
ATOM 2158 O O . ALA B 1 68 ? 5.523 5.367 -6.27 1 97.88 68 ALA B O 1
ATOM 2159 N N . LEU B 1 69 ? 3.461 6.25 -6.48 1 98.56 69 LEU B N 1
ATOM 2160 C CA . LEU B 1 69 ? 3.957 7.555 -6.902 1 98.56 69 LEU B CA 1
ATOM 2161 C C . LEU B 1 69 ? 4.742 8.227 -5.781 1 98.56 69 LEU B C 1
ATOM 2163 O O . LEU B 1 69 ? 5.789 8.828 -6.023 1 98.56 69 LEU B O 1
ATOM 2167 N N . LEU B 1 70 ? 4.215 8.07 -4.609 1 97.88 70 LEU B N 1
ATOM 2168 C CA . LEU B 1 70 ? 4.867 8.656 -3.443 1 97.88 70 LEU B CA 1
ATOM 2169 C C . LEU B 1 70 ? 6.246 8.047 -3.223 1 97.88 70 LEU B C 1
ATOM 2171 O O . LEU B 1 70 ? 7.215 8.758 -2.961 1 97.88 70 LEU B O 1
ATOM 2175 N N . ARG B 1 71 ? 6.371 6.785 -3.373 1 97.69 71 ARG B N 1
ATOM 2176 C CA . ARG B 1 71 ? 7.648 6.102 -3.207 1 97.69 71 ARG B CA 1
ATOM 2177 C C . ARG B 1 71 ? 8.625 6.484 -4.316 1 97.69 71 ARG B C 1
ATOM 2179 O O . ARG B 1 71 ? 9.828 6.59 -4.078 1 97.69 71 ARG B O 1
ATOM 2186 N N . TYR B 1 72 ? 8.102 6.715 -5.527 1 98.44 72 TYR B N 1
ATOM 2187 C CA . TYR B 1 72 ? 8.945 7.199 -6.617 1 98.44 72 TYR B CA 1
ATOM 2188 C C . TYR B 1 72 ? 9.547 8.555 -6.277 1 98.44 72 TYR B C 1
ATOM 2190 O O . TYR B 1 72 ? 10.75 8.766 -6.449 1 98.44 72 TYR B O 1
ATOM 2198 N N . VAL B 1 73 ? 8.773 9.438 -5.719 1 98.31 73 VAL B N 1
ATOM 2199 C CA . VAL B 1 73 ? 9.234 10.766 -5.328 1 98.31 73 VAL B CA 1
ATOM 2200 C C . VAL B 1 73 ? 10.312 10.641 -4.258 1 98.31 73 VAL B C 1
ATOM 2202 O O . VAL B 1 73 ? 11.328 11.344 -4.312 1 98.31 73 VAL B O 1
ATOM 2205 N N . ALA B 1 74 ? 10.055 9.766 -3.316 1 97.75 74 ALA B N 1
ATOM 2206 C CA . ALA B 1 74 ? 11.031 9.57 -2.254 1 97.75 74 ALA B CA 1
ATOM 2207 C C . ALA B 1 74 ? 12.375 9.109 -2.824 1 97.75 74 ALA B C 1
ATOM 2209 O O . ALA B 1 74 ? 13.43 9.531 -2.355 1 97.75 74 ALA B O 1
ATOM 2210 N N . ALA B 1 75 ? 12.297 8.266 -3.816 1 96.88 75 ALA B N 1
ATOM 2211 C CA . ALA B 1 75 ? 13.508 7.699 -4.402 1 96.88 75 ALA B CA 1
ATOM 2212 C C . ALA B 1 75 ? 14.297 8.766 -5.168 1 96.88 75 ALA B C 1
ATOM 2214 O O . ALA B 1 75 ? 15.5 8.922 -4.961 1 96.88 75 ALA B O 1
ATOM 2215 N N . ILE B 1 76 ? 13.664 9.562 -6 1 97.12 76 ILE B N 1
ATOM 2216 C CA . ILE B 1 76 ? 14.375 10.5 -6.859 1 97.12 76 ILE B CA 1
ATOM 2217 C C . ILE B 1 76 ? 14.719 11.766 -6.074 1 97.12 76 ILE B C 1
ATOM 2219 O O . ILE B 1 76 ? 15.617 12.516 -6.461 1 97.12 76 ILE B O 1
ATOM 2223 N N . GLY B 1 77 ? 13.977 11.969 -4.984 1 96.38 77 GLY B N 1
ATOM 2224 C CA . GLY B 1 77 ? 14.195 13.141 -4.152 1 96.38 77 GLY B CA 1
ATOM 2225 C C . GLY B 1 77 ? 15.117 12.867 -2.975 1 96.38 77 GLY B C 1
ATOM 2226 O O . GLY B 1 77 ? 15.281 13.727 -2.104 1 96.38 77 GLY B O 1
ATOM 2227 N N . LYS B 1 78 ? 15.562 11.625 -2.859 1 92.94 78 LYS B N 1
ATOM 2228 C CA . LYS B 1 78 ? 16.484 11.219 -1.809 1 92.94 78 LYS B CA 1
ATOM 2229 C C . LYS B 1 78 ? 15.852 11.344 -0.429 1 92.94 78 LYS B C 1
ATOM 2231 O O . LYS B 1 78 ? 16.469 11.875 0.498 1 92.94 78 LYS B O 1
ATOM 2236 N N . MET B 1 79 ? 14.68 10.977 -0.292 1 95.94 79 MET B N 1
ATOM 2237 C CA . MET B 1 79 ? 13.938 10.984 0.967 1 95.94 79 MET B CA 1
ATOM 2238 C C . MET B 1 79 ? 13.812 9.57 1.531 1 95.94 79 MET B C 1
ATOM 2240 O O . MET B 1 79 ? 13.18 9.367 2.568 1 95.94 79 MET B O 1
ATOM 2244 N N . GLU B 1 80 ? 14.375 8.602 0.822 1 94.62 80 GLU B N 1
ATOM 2245 C CA . GLU B 1 80 ? 14.305 7.211 1.257 1 94.62 80 GLU B CA 1
ATOM 2246 C C . GLU B 1 80 ? 15.398 6.895 2.277 1 94.62 80 GLU B C 1
ATOM 2248 O O . GLU B 1 80 ? 16.562 7.234 2.074 1 94.62 80 GLU B O 1
ATOM 2253 N N . PRO B 1 81 ? 15.008 6.203 3.363 1 95.62 81 PRO B N 1
ATOM 2254 C CA . PRO B 1 81 ? 16.062 5.746 4.27 1 95.62 81 PRO B CA 1
ATOM 2255 C C . PRO B 1 81 ? 17.047 4.793 3.592 1 95.62 81 PRO B C 1
ATOM 2257 O O . PRO B 1 81 ? 16.719 4.18 2.574 1 95.62 81 PRO B O 1
ATOM 2260 N N . ALA B 1 82 ? 18.219 4.656 4.176 1 93.06 82 ALA B N 1
ATOM 2261 C CA . ALA B 1 82 ? 19.312 3.926 3.549 1 93.06 82 ALA B CA 1
ATOM 2262 C C . ALA B 1 82 ? 19.156 2.42 3.736 1 93.06 82 ALA B C 1
ATOM 2264 O O . ALA B 1 82 ? 19.531 1.636 2.859 1 93.06 82 ALA B O 1
ATOM 2265 N N . THR B 1 83 ? 18.609 1.98 4.84 1 95.44 83 THR B N 1
ATOM 2266 C CA . THR B 1 83 ? 18.609 0.555 5.152 1 95.44 83 THR B CA 1
ATOM 2267 C C . THR B 1 83 ? 17.25 -0.06 4.883 1 95.44 83 THR B C 1
ATOM 2269 O O . THR B 1 83 ? 16.219 0.602 5.055 1 95.44 83 THR B O 1
ATOM 2272 N N . PRO B 1 84 ? 17.219 -1.325 4.578 1 96.19 84 PRO B N 1
ATOM 2273 C CA . PRO B 1 84 ? 15.945 -2.008 4.359 1 96.19 84 PRO B CA 1
ATOM 2274 C C . PRO B 1 84 ? 15.023 -1.95 5.574 1 96.19 84 PRO B C 1
ATOM 2276 O O . PRO B 1 84 ? 13.812 -1.79 5.43 1 96.19 84 PRO B O 1
ATOM 2279 N N . ILE B 1 85 ? 15.57 -2.053 6.734 1 96.69 85 ILE B N 1
ATOM 2280 C CA . ILE B 1 85 ? 14.758 -2.07 7.941 1 96.69 85 ILE B CA 1
ATOM 2281 C C . ILE B 1 85 ? 14.125 -0.697 8.164 1 96.69 85 ILE B C 1
ATOM 2283 O O . ILE B 1 85 ? 12.969 -0.596 8.578 1 96.69 85 ILE B O 1
ATOM 2287 N N . ASP B 1 86 ? 14.867 0.355 7.887 1 96.75 86 ASP B N 1
ATOM 2288 C CA . ASP B 1 86 ? 14.312 1.697 8.02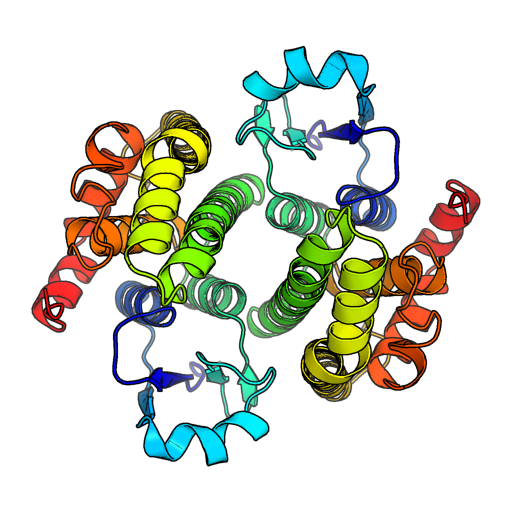3 1 96.75 86 ASP B CA 1
ATOM 2289 C C . ASP B 1 86 ? 13.234 1.958 6.969 1 96.75 86 ASP B C 1
ATOM 2291 O O . ASP B 1 86 ? 12.227 2.611 7.25 1 96.75 86 ASP B O 1
ATOM 2295 N N . ARG B 1 87 ? 13.438 1.44 5.793 1 97.25 87 ARG B N 1
ATOM 2296 C CA . ARG B 1 87 ? 12.414 1.556 4.758 1 97.25 87 ARG B CA 1
ATOM 2297 C C . ARG B 1 87 ? 11.156 0.781 5.141 1 97.25 87 ARG B C 1
ATOM 2299 O O . ARG B 1 87 ? 10.047 1.208 4.84 1 97.25 87 ARG B O 1
ATOM 2306 N N . LEU B 1 88 ? 11.344 -0.335 5.793 1 98 88 LEU B N 1
ATOM 2307 C CA . LEU B 1 88 ? 10.219 -1.122 6.293 1 98 88 LEU B CA 1
ATOM 2308 C C . LEU B 1 88 ? 9.398 -0.318 7.293 1 98 88 LEU B C 1
ATOM 2310 O O . LEU B 1 88 ? 8.164 -0.329 7.234 1 98 88 LEU B O 1
ATOM 2314 N N . LYS B 1 89 ? 10.078 0.381 8.148 1 97.69 89 LYS B N 1
ATOM 2315 C CA . LYS B 1 89 ? 9.383 1.227 9.109 1 97.69 89 LYS B CA 1
ATOM 2316 C C . LYS B 1 89 ? 8.523 2.271 8.406 1 97.69 89 LYS B C 1
ATOM 2318 O O . LYS B 1 89 ? 7.363 2.477 8.773 1 97.69 89 LYS B O 1
ATOM 2323 N N . VAL B 1 90 ? 9.078 2.848 7.422 1 97.75 90 VAL B N 1
ATOM 2324 C CA . VAL B 1 90 ? 8.383 3.871 6.648 1 97.75 90 VAL B CA 1
ATOM 2325 C C . VAL B 1 90 ? 7.164 3.26 5.965 1 97.75 90 VAL B C 1
ATOM 2327 O O . VAL B 1 90 ? 6.047 3.762 6.105 1 97.75 90 VAL B O 1
ATOM 2330 N N . ASP B 1 91 ? 7.355 2.15 5.32 1 98 91 ASP B N 1
ATOM 2331 C CA . ASP B 1 91 ? 6.281 1.5 4.574 1 98 91 ASP B CA 1
ATOM 2332 C C . ASP B 1 91 ? 5.168 1.029 5.512 1 98 91 ASP B C 1
ATOM 2334 O O . ASP B 1 91 ? 3.988 1.098 5.164 1 98 91 ASP B O 1
ATOM 2338 N N . GLN B 1 92 ? 5.562 0.542 6.625 1 98.19 92 GLN B N 1
ATOM 2339 C CA . GLN B 1 92 ? 4.594 0.084 7.617 1 98.19 92 GLN B CA 1
ATOM 2340 C C . GLN B 1 92 ? 3.652 1.212 8.023 1 98.19 92 GLN B C 1
ATOM 2342 O O . GLN B 1 92 ? 2.438 1.018 8.094 1 98.19 92 GLN B O 1
ATOM 2347 N N . ILE B 1 93 ? 4.176 2.35 8.25 1 97.94 93 ILE B N 1
ATOM 2348 C CA . ILE B 1 93 ? 3.383 3.494 8.68 1 97.94 93 ILE B CA 1
ATOM 2349 C C . ILE B 1 93 ? 2.5 3.975 7.535 1 97.94 93 ILE B C 1
ATOM 2351 O O . ILE B 1 93 ? 1.326 4.297 7.738 1 97.94 93 ILE B O 1
ATOM 2355 N N . ILE B 1 94 ? 3.043 3.996 6.336 1 97.25 94 ILE B N 1
ATOM 2356 C CA . ILE B 1 94 ? 2.268 4.391 5.164 1 97.25 94 ILE B CA 1
ATOM 2357 C C . ILE B 1 94 ? 1.075 3.451 4.992 1 97.25 94 ILE B C 1
ATOM 2359 O O . ILE B 1 94 ? -0.051 3.902 4.773 1 97.25 94 ILE B O 1
ATOM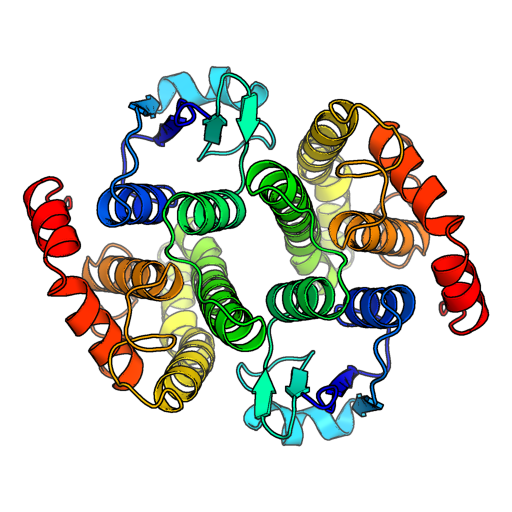 2363 N N . GLU B 1 95 ? 1.34 2.195 5.113 1 97 95 GLU B N 1
ATOM 2364 C CA . GLU B 1 95 ? 0.275 1.208 4.957 1 97 95 GLU B CA 1
ATOM 2365 C C . GLU B 1 95 ? -0.755 1.324 6.078 1 97 95 GLU B C 1
ATOM 2367 O O . GLU B 1 95 ? -1.956 1.176 5.84 1 97 95 GLU B O 1
ATOM 2372 N N . ALA B 1 96 ? -0.31 1.512 7.273 1 97.31 96 ALA B N 1
ATOM 2373 C CA . ALA B 1 96 ? -1.24 1.695 8.383 1 97.31 96 ALA B CA 1
ATOM 2374 C C . ALA B 1 96 ? -2.105 2.934 8.18 1 97.31 96 ALA B C 1
ATOM 2376 O O . ALA B 1 96 ? -3.307 2.916 8.461 1 97.31 96 ALA B O 1
ATOM 2377 N N . ASN B 1 97 ? -1.476 3.963 7.738 1 96.44 97 ASN B N 1
ATOM 2378 C CA . ASN B 1 97 ? -2.223 5.164 7.379 1 96.44 97 ASN B CA 1
ATOM 2379 C C . ASN B 1 97 ? -3.273 4.871 6.312 1 96.44 97 ASN B C 1
ATOM 2381 O O . ASN B 1 97 ? -4.402 5.363 6.395 1 96.44 97 ASN B O 1
ATOM 2385 N N . THR B 1 98 ? -2.898 4.129 5.363 1 94.06 98 THR B N 1
ATOM 2386 C CA . THR B 1 98 ? -3.816 3.734 4.301 1 94.06 98 THR B CA 1
ATOM 2387 C C . THR B 1 98 ? -5.016 2.984 4.871 1 94.06 98 THR B C 1
ATOM 2389 O O . THR B 1 98 ? -6.145 3.17 4.418 1 94.06 98 THR B O 1
ATOM 2392 N N . ASP B 1 99 ? -4.766 2.123 5.852 1 95 99 ASP B N 1
ATOM 2393 C CA . ASP B 1 99 ? -5.855 1.408 6.504 1 95 99 ASP B CA 1
ATOM 2394 C C . ASP B 1 99 ? -6.844 2.381 7.145 1 95 99 ASP B C 1
ATOM 2396 O O . ASP B 1 99 ? -8.055 2.168 7.082 1 95 99 ASP B O 1
ATOM 2400 N N . ILE B 1 100 ? -6.344 3.414 7.73 1 96.19 100 ILE B N 1
ATOM 2401 C CA . ILE B 1 100 ? -7.18 4.43 8.367 1 96.19 100 ILE B CA 1
ATOM 2402 C C . ILE B 1 100 ? -8.039 5.121 7.309 1 96.19 100 ILE B C 1
ATOM 2404 O O . ILE B 1 100 ? -9.266 5.207 7.457 1 96.19 100 ILE B O 1
ATOM 2408 N N . VAL B 1 101 ? -7.434 5.531 6.25 1 93.44 101 VAL B N 1
ATOM 2409 C CA . VAL B 1 101 ? -8.133 6.25 5.188 1 93.44 101 VAL B CA 1
ATOM 2410 C C . VAL B 1 101 ? -9.188 5.34 4.562 1 93.44 101 VAL B C 1
ATOM 2412 O O . VAL B 1 101 ? -10.336 5.754 4.359 1 93.44 101 VAL B O 1
ATOM 2415 N N . THR B 1 102 ? -8.812 4.141 4.34 1 91.62 102 THR B N 1
ATOM 2416 C CA . THR B 1 102 ? -9.719 3.172 3.742 1 91.62 102 THR B CA 1
ATOM 2417 C C . THR B 1 102 ? -10.945 2.959 4.633 1 91.62 102 THR B C 1
ATOM 2419 O O . THR B 1 102 ? -12.07 2.881 4.141 1 91.62 102 THR B O 1
ATOM 2422 N N . ALA B 1 103 ? -10.719 2.871 5.91 1 93.38 103 ALA B N 1
ATOM 2423 C CA . ALA B 1 103 ? -11.812 2.668 6.855 1 93.38 103 ALA B CA 1
ATOM 2424 C C . ALA B 1 103 ? -12.789 3.84 6.828 1 93.38 103 ALA B C 1
ATOM 2426 O O . ALA B 1 103 ? -13.992 3.66 7.043 1 93.38 103 ALA B O 1
ATOM 2427 N N . LEU B 1 104 ? -12.32 4.984 6.48 1 94.69 104 LEU B N 1
ATOM 2428 C CA . LEU B 1 104 ? -13.117 6.199 6.527 1 94.69 104 LEU B CA 1
ATOM 2429 C C . LEU B 1 104 ? -13.961 6.344 5.262 1 94.69 104 LEU B C 1
ATOM 2431 O O . LEU B 1 104 ? -15.016 6.992 5.281 1 94.69 104 LEU B O 1
ATOM 2435 N N . MET B 1 105 ? -13.594 5.723 4.16 1 91.06 105 MET B N 1
ATOM 2436 C CA . MET B 1 105 ? -14.102 6.016 2.824 1 91.06 105 MET B CA 1
ATOM 2437 C C . MET B 1 105 ? -15.586 5.688 2.723 1 91.06 105 MET B C 1
ATOM 2439 O O . MET B 1 105 ? -16.359 6.477 2.188 1 91.06 105 MET B O 1
ATOM 2443 N N . PRO B 1 106 ? -16.047 4.539 3.279 1 90.19 106 PRO B N 1
ATOM 2444 C CA . PRO B 1 106 ? -17.469 4.227 3.145 1 90.19 106 PRO B CA 1
ATOM 2445 C C . PRO B 1 106 ? -18.359 5.301 3.754 1 90.19 106 PRO B C 1
ATOM 2447 O O . PRO B 1 106 ? -19.438 5.598 3.213 1 90.19 106 PRO B O 1
ATOM 2450 N N . SER B 1 107 ? -17.969 5.902 4.816 1 94.5 107 SER B N 1
ATOM 2451 C CA . SER B 1 107 ? -18.797 6.902 5.473 1 94.5 107 SER B CA 1
ATOM 2452 C C . SER B 1 107 ? -18.875 8.188 4.648 1 94.5 107 SER B C 1
ATOM 2454 O O . SER B 1 107 ? -19.859 8.93 4.742 1 94.5 107 SER B O 1
ATOM 2456 N N . LEU B 1 108 ? -17.828 8.461 3.863 1 90.81 108 LEU B N 1
ATOM 2457 C CA . LEU B 1 108 ? -17.812 9.664 3.041 1 90.81 108 LEU B CA 1
ATOM 2458 C C . LEU B 1 108 ? -18.844 9.578 1.92 1 90.81 108 LEU B C 1
ATOM 2460 O O . LEU B 1 108 ? -19.328 10.602 1.437 1 90.81 108 LEU B O 1
ATOM 2464 N N . ARG B 1 109 ? -19.219 8.359 1.558 1 88.5 109 ARG B N 1
ATOM 2465 C CA . ARG B 1 109 ? -20.125 8.156 0.427 1 88.5 109 ARG B CA 1
ATOM 2466 C C . ARG B 1 109 ? -21.531 7.82 0.902 1 88.5 109 ARG B C 1
ATOM 2468 O O . ARG B 1 109 ? -22.438 7.621 0.088 1 88.5 109 ARG B O 1
ATOM 2475 N N . GLU B 1 110 ? -21.672 7.723 2.223 1 94.19 110 GLU B N 1
ATOM 2476 C CA . GLU B 1 110 ? -22.969 7.359 2.779 1 94.19 110 GLU B CA 1
ATOM 2477 C C . GLU B 1 110 ? -23.938 8.531 2.715 1 94.19 110 GLU B C 1
ATOM 2479 O O . GLU B 1 110 ? -23.734 9.555 3.377 1 94.19 110 GLU B O 1
ATOM 2484 N N . PRO B 1 111 ? -25.062 8.281 1.983 1 94.38 111 PRO B N 1
ATOM 2485 C CA . PRO B 1 111 ? -25.984 9.398 1.776 1 94.38 111 PRO B CA 1
ATOM 2486 C C . PRO B 1 111 ? -26.922 9.609 2.957 1 94.38 111 PRO B C 1
ATOM 2488 O O . PRO B 1 111 ? -27.422 10.719 3.164 1 94.38 111 PRO B O 1
ATOM 2491 N N . ASP B 1 112 ? -27.234 8.602 3.697 1 96.62 112 ASP B N 1
ATOM 2492 C CA . ASP B 1 112 ? -28.109 8.719 4.863 1 96.62 112 ASP B CA 1
ATOM 2493 C C . ASP B 1 112 ? -27.359 9.344 6.043 1 96.62 112 ASP B C 1
ATOM 2495 O O . ASP B 1 112 ? -26.438 8.75 6.582 1 96.62 112 ASP B O 1
ATOM 2499 N N . ALA B 1 113 ? -27.906 10.453 6.449 1 95.25 113 ALA B N 1
ATOM 2500 C CA . ALA B 1 113 ? -27.203 11.242 7.461 1 95.25 113 ALA B CA 1
ATOM 2501 C C . ALA B 1 113 ? -27.125 10.484 8.781 1 95.25 113 ALA B C 1
ATOM 2503 O O . ALA B 1 113 ? -26.078 10.523 9.453 1 95.25 113 ALA B O 1
ATOM 2504 N N . GLN B 1 114 ? -28.172 9.891 9.117 1 96.94 114 GLN B N 1
ATOM 2505 C CA . GLN B 1 114 ? -28.188 9.156 10.383 1 96.94 114 GLN B CA 1
ATOM 2506 C C . GLN B 1 114 ? -27.234 7.969 10.336 1 96.94 114 GLN B C 1
ATOM 2508 O O . GLN B 1 114 ? -26.484 7.73 11.281 1 96.94 114 GLN B O 1
ATOM 2513 N N . LYS B 1 115 ? -27.312 7.266 9.328 1 96.5 115 LYS B N 1
ATOM 2514 C CA . LYS B 1 115 ? -26.406 6.133 9.164 1 96.5 115 LYS B CA 1
ATOM 2515 C C . LYS B 1 115 ? -24.953 6.602 9.094 1 96.5 115 LYS B C 1
ATOM 2517 O O . LYS B 1 115 ? -24.062 5.977 9.688 1 96.5 115 LYS B O 1
ATOM 2522 N N . LYS B 1 116 ? -24.719 7.691 8.406 1 96.69 116 LYS B N 1
ATOM 2523 C CA . LYS B 1 116 ? -23.391 8.281 8.281 1 96.69 116 LYS B CA 1
ATOM 2524 C C . LYS B 1 116 ? -22.812 8.609 9.656 1 96.69 116 LYS B C 1
ATOM 2526 O O . LYS B 1 116 ? -21.672 8.234 9.961 1 96.69 116 LYS B O 1
ATOM 2531 N N . MET B 1 117 ? -23.562 9.242 10.453 1 97 117 MET B N 1
ATOM 2532 C CA . MET B 1 117 ? -23.094 9.641 11.773 1 97 117 MET B CA 1
ATOM 2533 C C . MET B 1 117 ? -22.859 8.422 12.656 1 97 117 MET B C 1
ATOM 2535 O O . MET B 1 117 ? -21.922 8.406 13.461 1 97 117 MET B O 1
ATOM 2539 N N . ALA B 1 118 ? -23.688 7.465 12.508 1 97.5 118 ALA B N 1
ATOM 2540 C CA . ALA B 1 118 ? -23.484 6.223 13.25 1 97.5 118 ALA B CA 1
ATOM 2541 C C . ALA B 1 118 ? -22.188 5.539 12.836 1 97.5 118 ALA B C 1
ATOM 2543 O O . ALA B 1 118 ? -21.438 5.035 13.688 1 97.5 118 ALA B O 1
ATOM 2544 N N . MET B 1 119 ? -21.922 5.551 11.562 1 96.69 119 MET B N 1
ATOM 2545 C CA . MET B 1 119 ? -20.672 4.992 11.039 1 96.69 119 MET B CA 1
ATOM 2546 C C . MET B 1 119 ? -19.469 5.742 11.602 1 96.69 119 MET B C 1
ATOM 2548 O O . MET B 1 119 ? -18.5 5.125 12.047 1 96.69 119 MET B O 1
ATOM 2552 N N . ARG B 1 120 ? -19.562 7 11.586 1 97.31 120 ARG B N 1
ATOM 2553 C CA . ARG B 1 120 ? -18.438 7.832 12.031 1 97.31 120 ARG B CA 1
ATOM 2554 C C . ARG B 1 120 ? -18.203 7.664 13.531 1 97.31 120 ARG B C 1
ATOM 2556 O O . ARG B 1 120 ? -17.047 7.676 13.984 1 97.31 120 ARG B O 1
ATOM 2563 N N . LYS B 1 121 ? -19.25 7.523 14.266 1 96.75 121 LYS B N 1
ATOM 2564 C CA . LYS B 1 121 ? -19.109 7.242 15.688 1 96.75 121 LYS B CA 1
ATOM 2565 C C . LYS B 1 121 ? -18.391 5.914 15.922 1 96.75 121 LYS B C 1
ATOM 2567 O O . LYS B 1 121 ? -17.484 5.82 16.766 1 96.75 121 LYS B O 1
ATOM 2572 N N . GLU B 1 122 ? -18.766 4.934 15.211 1 97.12 122 GLU B N 1
ATOM 2573 C CA . GLU B 1 122 ? -18.109 3.631 15.305 1 97.12 122 GLU B CA 1
ATOM 2574 C C . GLU B 1 122 ? -16.641 3.719 14.906 1 97.12 122 GLU B C 1
ATOM 2576 O O . GLU B 1 122 ? -15.789 3.096 15.531 1 97.12 122 GLU B O 1
ATOM 2581 N N . LEU B 1 123 ? -16.375 4.449 13.875 1 97.06 123 LEU B N 1
ATOM 2582 C CA . LEU B 1 123 ? -15 4.664 13.445 1 97.06 123 LEU B CA 1
ATOM 2583 C C . LEU B 1 123 ? -14.18 5.312 14.547 1 97.06 123 LEU B C 1
ATOM 2585 O O . LEU B 1 123 ? -13.109 4.816 14.906 1 97.06 123 LEU B O 1
ATOM 2589 N N . ALA B 1 124 ? -14.703 6.352 15.125 1 96.06 124 ALA B N 1
ATOM 2590 C CA . ALA B 1 124 ? -13.977 7.129 16.125 1 96.06 124 ALA B CA 1
ATOM 2591 C C . ALA B 1 124 ? -13.773 6.328 17.406 1 96.06 124 ALA B C 1
ATOM 2593 O O . ALA B 1 124 ? -12.727 6.414 18.047 1 96.06 124 ALA B O 1
ATOM 2594 N N . ASP B 1 125 ? -14.766 5.48 17.719 1 95.44 125 ASP B N 1
ATOM 2595 C CA . ASP B 1 125 ? -14.773 4.824 19.016 1 95.44 125 ASP B CA 1
ATOM 2596 C C . ASP B 1 125 ? -14.094 3.461 18.953 1 95.44 125 ASP B C 1
ATOM 2598 O O . ASP B 1 125 ? -13.539 2.988 19.953 1 95.44 125 ASP B O 1
ATOM 2602 N N . THR B 1 126 ? -14.141 2.873 17.812 1 94.75 126 THR B N 1
ATOM 2603 C CA . THR B 1 126 ? -13.805 1.453 17.797 1 94.75 126 THR B CA 1
ATOM 2604 C C . THR B 1 126 ? -12.75 1.152 16.75 1 94.75 126 THR B C 1
ATOM 2606 O O . THR B 1 1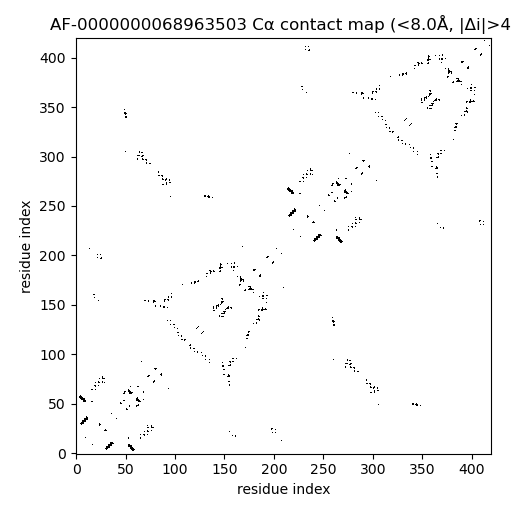26 ? -11.75 0.488 17.031 1 94.75 126 THR B O 1
ATOM 2609 N N . THR B 1 127 ? -12.883 1.688 15.594 1 95.06 127 THR B N 1
ATOM 2610 C CA . THR B 1 127 ? -12.086 1.252 14.453 1 95.06 127 THR B CA 1
ATOM 2611 C C . THR B 1 127 ? -10.734 1.974 14.43 1 95.06 127 THR B C 1
ATOM 2613 O O . THR B 1 127 ? -9.688 1.341 14.281 1 95.06 127 THR B O 1
ATOM 2616 N N . LEU B 1 128 ? -10.719 3.254 14.625 1 96.5 128 LEU B N 1
ATOM 2617 C CA . LEU B 1 128 ? -9.523 4.066 14.406 1 96.5 128 LEU B CA 1
ATOM 2618 C C . LEU B 1 128 ? -8.562 3.936 15.586 1 96.5 128 LEU B C 1
ATOM 2620 O O . LEU B 1 128 ? -7.344 3.879 15.391 1 96.5 128 LEU B O 1
ATOM 2624 N N . PRO B 1 129 ? -9.031 3.803 16.812 1 95.19 129 PRO B N 1
ATOM 2625 C CA . PRO B 1 129 ? -8.125 3.85 17.969 1 95.19 129 PRO B CA 1
ATOM 2626 C C . PRO B 1 129 ? -7.07 2.748 17.938 1 95.19 129 PRO B C 1
ATOM 2628 O O . PRO B 1 129 ? -5.883 3.02 18.125 1 95.19 129 PRO B O 1
ATOM 2631 N N . PRO B 1 130 ? -7.418 1.481 17.641 1 94 130 PRO B N 1
ATOM 2632 C CA . PRO B 1 130 ? -6.359 0.471 17.609 1 94 130 PRO B CA 1
ATOM 2633 C C . PRO B 1 130 ? -5.309 0.754 16.531 1 94 130 PRO B C 1
ATOM 2635 O O . PRO B 1 130 ? -4.129 0.448 16.719 1 94 130 PRO B O 1
ATOM 2638 N N . LEU B 1 131 ? -5.664 1.272 15.398 1 96.44 131 LEU B N 1
ATOM 2639 C CA . LEU B 1 131 ? -4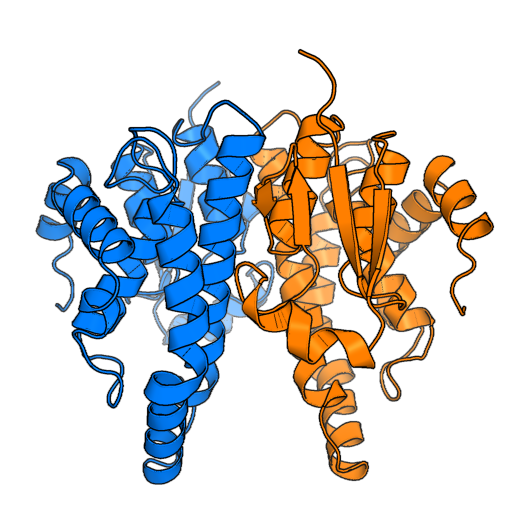.727 1.616 14.328 1 96.44 131 LEU B CA 1
ATOM 2640 C C . LEU B 1 131 ? -3.822 2.768 14.758 1 96.44 131 LEU B C 1
ATOM 2642 O O . LEU B 1 131 ? -2.602 2.699 14.586 1 96.44 131 LEU B O 1
ATOM 2646 N N . LEU B 1 132 ? -4.43 3.742 15.375 1 97.69 132 LEU B N 1
ATOM 2647 C CA . LEU B 1 132 ? -3.678 4.91 15.828 1 97.69 132 LEU B CA 1
ATOM 2648 C C . LEU B 1 132 ? -2.734 4.543 16.969 1 97.69 132 LEU B C 1
ATOM 2650 O O . LEU B 1 132 ? -1.598 5.02 17.016 1 97.69 132 LEU B O 1
ATOM 2654 N N . LYS B 1 133 ? -3.186 3.711 17.812 1 97.06 133 LYS B N 1
ATOM 2655 C CA . LYS B 1 133 ? -2.33 3.236 18.906 1 97.06 133 LYS B CA 1
ATOM 2656 C C . LYS B 1 133 ? -1.131 2.467 18.359 1 97.06 133 LYS B C 1
ATOM 2658 O O . LYS B 1 133 ? -0.014 2.611 18.859 1 97.06 133 LYS B O 1
ATOM 2663 N N . GLY B 1 134 ? -1.423 1.644 17.375 1 97.12 134 GLY B N 1
ATOM 2664 C CA . GLY B 1 134 ? -0.345 0.912 16.734 1 97.12 134 GLY B CA 1
ATOM 2665 C C . GLY B 1 134 ? 0.698 1.816 16.109 1 97.12 134 GLY B C 1
ATOM 2666 O O . GLY B 1 134 ? 1.899 1.605 16.281 1 97.12 134 GLY B O 1
ATOM 2667 N N . ILE B 1 135 ? 0.265 2.818 15.406 1 98.19 135 ILE B N 1
ATOM 2668 C CA . ILE B 1 135 ? 1.171 3.781 14.789 1 98.19 135 ILE B CA 1
ATOM 2669 C C . ILE B 1 135 ? 1.957 4.52 15.875 1 98.19 135 ILE B C 1
ATOM 2671 O O . ILE B 1 135 ? 3.18 4.652 15.781 1 98.19 135 ILE B O 1
ATOM 2675 N N . ASP B 1 136 ? 1.259 4.918 16.891 1 98.19 136 ASP B N 1
ATOM 2676 C CA . ASP B 1 136 ? 1.881 5.668 17.969 1 98.19 136 ASP B CA 1
ATOM 2677 C C . ASP B 1 136 ? 2.967 4.844 18.656 1 98.19 136 ASP B C 1
ATOM 2679 O O . ASP B 1 136 ? 4.055 5.352 18.938 1 98.19 136 ASP B O 1
ATOM 2683 N N . ARG B 1 137 ? 2.664 3.633 18.875 1 96.88 137 ARG B N 1
ATOM 2684 C CA . ARG B 1 137 ? 3.629 2.725 19.484 1 96.88 137 ARG B CA 1
ATOM 2685 C C . ARG B 1 137 ? 4.855 2.547 18.594 1 96.88 137 ARG B C 1
ATOM 2687 O O . ARG B 1 137 ? 5.988 2.596 19.078 1 96.88 137 ARG B O 1
ATOM 2694 N N . ALA B 1 138 ? 4.641 2.346 17.344 1 96.62 138 ALA B N 1
ATOM 2695 C CA . ALA B 1 138 ? 5.742 2.174 16.391 1 96.62 138 ALA B CA 1
ATOM 2696 C C . ALA B 1 138 ? 6.641 3.406 16.375 1 96.62 138 ALA B C 1
ATOM 2698 O O . ALA B 1 138 ? 7.871 3.285 16.391 1 96.62 138 ALA B O 1
ATOM 2699 N N . LEU B 1 139 ? 6.051 4.547 16.391 1 97.31 139 LEU B N 1
ATOM 2700 C CA . LEU B 1 139 ? 6.797 5.801 16.359 1 97.31 139 LEU B CA 1
ATOM 2701 C C . LEU B 1 139 ? 7.574 6.004 17.656 1 97.31 139 LEU B C 1
ATOM 2703 O O . LEU B 1 139 ? 8.68 6.555 17.641 1 97.31 139 LEU B O 1
ATOM 2707 N N . GLY B 1 140 ? 6.988 5.574 18.703 1 95.38 140 GLY B N 1
ATOM 2708 C CA . GLY B 1 140 ? 7.617 5.715 20.016 1 95.38 140 GLY B CA 1
ATOM 2709 C C . GLY B 1 140 ? 8.906 4.93 20.141 1 95.38 140 GLY B C 1
ATOM 2710 O O . GLY B 1 140 ? 9.719 5.199 21.031 1 95.38 140 GLY B O 1
ATOM 2711 N N . GLN B 1 141 ? 9.109 4.008 19.219 1 92.12 141 GLN B N 1
ATOM 2712 C CA . GLN B 1 141 ? 10.297 3.156 19.266 1 92.12 141 GLN B CA 1
ATOM 2713 C C . GLN B 1 141 ? 11.469 3.818 18.547 1 92.12 141 GLN B C 1
ATOM 2715 O O . GLN B 1 141 ? 12.609 3.342 18.641 1 92.12 141 GLN B O 1
ATOM 2720 N N . ASN B 1 142 ? 11.211 4.871 17.781 1 92.19 142 ASN B N 1
ATOM 2721 C CA . ASN B 1 142 ? 12.297 5.59 17.125 1 92.19 142 ASN B CA 1
ATOM 2722 C C . ASN B 1 142 ? 13.172 6.332 18.141 1 92.19 142 ASN B C 1
ATOM 2724 O O . ASN B 1 142 ? 12.656 7.023 19.016 1 92.19 142 ASN B O 1
ATOM 2728 N N . ALA B 1 143 ? 14.422 6.215 17.953 1 88.56 143 ALA B N 1
ATOM 2729 C CA . ALA B 1 143 ? 15.367 6.832 18.891 1 88.56 143 ALA B CA 1
ATOM 2730 C C . ALA B 1 143 ? 15.242 8.352 18.859 1 88.56 143 ALA B C 1
ATOM 2732 O O . ALA B 1 143 ? 15.477 9.016 19.875 1 88.56 143 ALA B O 1
ATOM 2733 N N . THR B 1 144 ? 14.906 8.914 17.734 1 91.12 144 THR B N 1
ATOM 2734 C CA . THR B 1 144 ? 14.711 10.352 17.562 1 91.12 144 THR B CA 1
ATOM 2735 C C . THR B 1 144 ? 13.219 10.68 17.453 1 91.12 144 THR B C 1
ATOM 2737 O O . THR B 1 144 ? 12.602 10.398 16.422 1 91.12 144 THR B O 1
ATOM 2740 N N . PRO B 1 145 ? 12.773 11.312 18.5 1 92 145 PRO B N 1
ATOM 2741 C CA . PRO B 1 145 ? 11.352 11.68 18.422 1 92 145 PRO B CA 1
ATOM 2742 C C . PRO B 1 145 ? 11.07 12.695 17.312 1 92 145 PRO B C 1
ATOM 2744 O O . PRO B 1 145 ? 11.93 13.539 17.016 1 92 145 PRO B O 1
ATOM 2747 N N . GLY B 1 146 ? 9.922 12.547 16.734 1 95.69 146 GLY B N 1
ATOM 2748 C CA . GLY B 1 146 ? 9.492 13.562 15.789 1 95.69 146 GLY B CA 1
ATOM 2749 C C . GLY B 1 146 ? 9.641 13.117 14.344 1 95.69 146 GLY B C 1
ATOM 2750 O O . GLY B 1 146 ? 9.242 13.836 13.422 1 95.69 146 GLY B O 1
ATOM 2751 N N . TYR B 1 147 ? 10.25 11.922 14.211 1 96.44 147 TYR B N 1
ATOM 2752 C CA . TYR B 1 147 ? 10.328 11.32 12.883 1 96.44 147 TYR B CA 1
ATOM 2753 C C . TYR B 1 147 ? 9.875 9.867 12.914 1 96.44 147 TYR B C 1
ATOM 2755 O O . TYR B 1 147 ? 10.008 9.195 13.938 1 96.44 147 TYR B O 1
ATOM 2763 N N . THR B 1 148 ? 9.289 9.43 11.789 1 95 148 THR B N 1
ATOM 2764 C CA . THR B 1 148 ? 8.875 8.031 11.672 1 95 148 THR B CA 1
ATOM 2765 C C . THR B 1 148 ? 10.086 7.109 11.75 1 95 148 THR B C 1
ATOM 2767 O O . THR B 1 148 ? 10.008 6.016 12.312 1 95 148 THR B O 1
ATOM 2770 N N . CYS B 1 149 ? 11.109 7.547 11.109 1 93.5 149 CYS B N 1
ATOM 2771 C CA . CYS B 1 149 ? 12.359 6.797 11.055 1 93.5 149 CYS B CA 1
ATOM 2772 C C . CYS B 1 149 ? 13.555 7.738 10.992 1 93.5 149 CYS B C 1
ATOM 2774 O O . CYS B 1 149 ? 13.523 8.75 10.289 1 93.5 149 CYS B O 1
ATOM 2776 N N . GLY B 1 150 ? 14.602 7.426 11.781 1 93.56 150 GLY B N 1
ATOM 2777 C CA . GLY B 1 150 ? 15.797 8.25 11.766 1 93.56 150 GLY B CA 1
ATOM 2778 C C . GLY B 1 150 ? 15.555 9.672 12.227 1 93.56 150 GLY B C 1
ATOM 2779 O O . GLY B 1 150 ? 14.836 9.898 13.203 1 93.56 150 GLY B O 1
ATOM 2780 N N . SER B 1 151 ? 16.25 10.602 11.547 1 94.88 151 SER B N 1
ATOM 2781 C CA . SER B 1 151 ? 16.219 11.992 11.984 1 94.88 151 SER B CA 1
ATOM 2782 C C . SER B 1 151 ? 15.938 12.93 10.812 1 94.88 151 SER B C 1
ATOM 2784 O O . SER B 1 151 ? 16.234 14.125 10.883 1 94.88 151 SER B O 1
ATOM 2786 N N . THR B 1 152 ? 15.422 12.352 9.773 1 94.88 152 THR B N 1
ATOM 2787 C CA . THR B 1 152 ? 15.094 13.156 8.594 1 94.88 152 THR B CA 1
ATOM 2788 C C . THR B 1 152 ? 13.672 12.875 8.125 1 94.88 152 THR B C 1
ATOM 2790 O O . THR B 1 152 ? 13.133 11.797 8.367 1 94.88 152 THR B O 1
ATOM 2793 N N . ILE B 1 153 ? 13.07 13.852 7.48 1 97 153 ILE B N 1
ATOM 2794 C CA . ILE B 1 153 ? 11.68 13.766 7.031 1 97 153 ILE B CA 1
ATOM 2795 C C . ILE B 1 153 ? 11.555 12.695 5.949 1 97 153 ILE B C 1
ATOM 2797 O O . ILE B 1 153 ? 12.367 12.648 5.02 1 97 153 ILE B O 1
ATOM 2801 N N . THR B 1 154 ? 10.648 11.781 6.102 1 97.62 154 THR B N 1
ATOM 2802 C CA . THR B 1 154 ? 10.32 10.75 5.121 1 97.62 154 THR B CA 1
ATOM 2803 C C . THR B 1 154 ? 8.906 10.938 4.586 1 97.62 154 THR B C 1
ATOM 2805 O O . THR B 1 154 ? 8.164 11.789 5.07 1 97.62 154 THR B O 1
ATOM 2808 N N . ILE B 1 155 ? 8.492 10.117 3.629 1 97.88 155 ILE B N 1
ATOM 2809 C CA . ILE B 1 155 ? 7.145 10.18 3.068 1 97.88 155 ILE B CA 1
ATOM 2810 C C . ILE B 1 155 ? 6.133 9.695 4.105 1 97.88 155 ILE B C 1
ATOM 2812 O O . ILE B 1 155 ? 4.957 10.062 4.055 1 97.88 155 ILE B O 1
ATOM 2816 N N . ALA B 1 156 ? 6.539 8.859 5.035 1 98.06 156 ALA B N 1
ATOM 2817 C CA . ALA B 1 156 ? 5.645 8.453 6.117 1 98.06 156 ALA B CA 1
ATOM 2818 C C . ALA B 1 156 ? 5.297 9.633 7.02 1 98.06 156 ALA B C 1
ATOM 2820 O O . ALA B 1 156 ? 4.156 9.766 7.465 1 98.06 156 ALA B O 1
ATOM 2821 N N . ASP B 1 157 ? 6.262 10.477 7.281 1 98.06 157 ASP B N 1
ATOM 2822 C CA . ASP B 1 157 ? 6.02 11.688 8.055 1 98.06 157 ASP B CA 1
ATOM 2823 C C . ASP B 1 157 ? 5.004 12.594 7.359 1 98.06 157 ASP B C 1
ATOM 2825 O O . ASP B 1 157 ? 4.062 13.086 7.988 1 98.06 157 ASP B O 1
ATOM 2829 N N . ILE B 1 158 ? 5.219 12.727 6.125 1 97.38 158 ILE B N 1
ATOM 2830 C CA . ILE B 1 158 ? 4.355 13.578 5.312 1 97.38 158 ILE B CA 1
ATOM 2831 C C . ILE B 1 158 ? 2.941 13.008 5.289 1 97.38 158 ILE B C 1
ATOM 2833 O O . ILE B 1 158 ? 1.962 13.75 5.398 1 97.38 158 ILE B O 1
ATOM 2837 N N . SER B 1 159 ? 2.836 11.719 5.137 1 96.88 159 SER B N 1
ATOM 2838 C CA . SER B 1 159 ? 1.541 11.047 5.102 1 96.88 159 SER B CA 1
ATOM 2839 C C . SER B 1 159 ? 0.784 11.242 6.414 1 96.88 159 SER B C 1
ATOM 2841 O O . SER B 1 159 ? -0.421 11.5 6.406 1 96.88 159 SER B O 1
ATOM 2843 N N . LEU B 1 160 ? 1.487 11.102 7.516 1 97.12 160 LEU B N 1
ATOM 2844 C CA . LEU B 1 160 ? 0.86 11.281 8.82 1 97.12 160 LEU B CA 1
ATOM 2845 C C . LEU B 1 160 ? 0.423 12.727 9.016 1 97.12 160 LEU B C 1
ATOM 2847 O O . LEU B 1 160 ? -0.653 12.984 9.562 1 97.12 160 LEU B O 1
ATOM 2851 N N . TRP B 1 161 ? 1.288 13.602 8.625 1 97 161 TRP B N 1
ATOM 2852 C CA . TRP B 1 161 ? 0.943 15.016 8.695 1 97 161 TRP B CA 1
ATOM 2853 C C . TRP B 1 161 ? -0.314 15.312 7.891 1 97 161 TRP B C 1
ATOM 2855 O O . TRP B 1 161 ? -1.229 15.984 8.375 1 97 161 TRP B O 1
ATOM 2865 N N . GLY B 1 162 ? -0.369 14.836 6.695 1 94.62 162 GLY B N 1
ATOM 2866 C CA . GLY B 1 162 ? -1.534 15.031 5.844 1 94.62 162 GLY B CA 1
ATOM 2867 C C . GLY B 1 162 ? -2.811 14.477 6.445 1 94.62 162 GLY B C 1
ATOM 2868 O O . GLY B 1 162 ? -3.855 15.133 6.418 1 94.62 162 GLY B O 1
ATOM 2869 N N . LEU B 1 163 ? -2.754 13.258 6.984 1 94.75 163 LEU B N 1
ATOM 2870 C CA . LEU B 1 163 ? -3.9 12.641 7.645 1 94.75 163 LEU B CA 1
ATOM 2871 C C . LEU B 1 163 ? -4.402 13.516 8.789 1 94.75 163 LEU B C 1
ATOM 2873 O O . LEU B 1 163 ? -5.605 13.742 8.922 1 94.75 163 LEU B O 1
ATOM 2877 N N . THR B 1 164 ? -3.461 13.969 9.586 1 95.5 164 THR B N 1
ATOM 2878 C CA . THR B 1 164 ? -3.812 14.789 10.742 1 95.5 164 THR B CA 1
ATOM 2879 C C . THR B 1 164 ? -4.465 16.094 10.297 1 95.5 164 THR B C 1
ATOM 2881 O O . THR B 1 164 ? -5.441 16.547 10.898 1 95.5 164 THR B O 1
ATOM 2884 N N . GLN B 1 165 ? -3.943 16.703 9.227 1 93.38 165 GLN B N 1
ATOM 2885 C CA . GLN B 1 165 ? -4.547 17.922 8.695 1 93.38 165 GLN B CA 1
ATOM 2886 C C . GLN B 1 165 ? -5.98 17.672 8.234 1 93.38 165 GLN B C 1
ATOM 2888 O O . GLN B 1 165 ? -6.848 18.531 8.375 1 93.38 165 GLN B O 1
ATOM 2893 N N . TRP B 1 166 ? -6.195 16.547 7.66 1 92.44 166 TRP B N 1
ATOM 2894 C CA . TRP B 1 166 ? -7.543 16.172 7.238 1 92.44 166 TRP B CA 1
ATOM 2895 C C . TRP B 1 166 ? -8.484 16.094 8.43 1 92.44 166 TRP B C 1
ATOM 2897 O O . TRP B 1 166 ? -9.586 16.656 8.398 1 92.44 166 TRP B O 1
ATOM 2907 N N . PHE B 1 167 ? -8.062 15.461 9.523 1 94.12 167 PHE B N 1
ATOM 2908 C CA . PHE B 1 167 ? -8.875 15.383 10.727 1 94.12 167 PHE B CA 1
ATOM 2909 C C . PHE B 1 167 ? -9.117 16.781 11.312 1 94.12 167 PHE B C 1
ATOM 2911 O O . PHE B 1 167 ? -10.25 17.125 11.633 1 94.12 167 PHE B O 1
ATOM 2918 N N . ARG B 1 168 ? -8.125 17.547 11.336 1 93.81 168 ARG B N 1
ATOM 2919 C CA . ARG B 1 168 ? -8.195 18.859 11.969 1 93.81 168 ARG B CA 1
ATOM 2920 C C . ARG B 1 168 ? -9.039 19.828 11.141 1 93.81 168 ARG B C 1
ATOM 2922 O O . ARG B 1 168 ? -9.57 20.812 11.672 1 93.81 168 ARG B O 1
ATOM 2929 N N . SER B 1 169 ? -9.125 19.594 9.891 1 90.19 169 SER B N 1
ATOM 2930 C CA . SER B 1 169 ? -9.891 20.453 9 1 90.19 169 SER B CA 1
ATOM 2931 C C . SER B 1 169 ? -11.367 20.453 9.359 1 90.19 169 SER B C 1
ATOM 2933 O O . SER B 1 169 ? -12.102 21.375 9.008 1 90.19 169 SER B O 1
ATOM 2935 N N . GLY B 1 170 ? -11.891 19.375 9.914 1 89.94 170 GLY B N 1
ATOM 2936 C CA . GLY B 1 170 ? -13.305 19.25 10.258 1 89.94 170 GLY B CA 1
ATOM 2937 C C . GLY B 1 170 ? -14.156 18.781 9.102 1 89.94 170 GLY B C 1
ATOM 2938 O O . GLY B 1 170 ? -15.383 18.734 9.203 1 89.94 170 GLY B O 1
ATOM 2939 N N . MET B 1 171 ? -13.477 18.406 8.07 1 88.06 171 MET B N 1
ATOM 2940 C CA . MET B 1 171 ? -14.211 17.984 6.879 1 88.06 171 MET B CA 1
ATOM 2941 C C . MET B 1 171 ? -14.938 16.672 7.121 1 88.06 171 MET B C 1
ATOM 2943 O O . MET B 1 171 ? -15.898 16.344 6.418 1 88.06 171 MET B O 1
ATOM 2947 N N . ILE B 1 172 ? -14.461 15.922 8.07 1 92.56 172 ILE B N 1
ATOM 2948 C CA . ILE B 1 172 ? -15.133 14.664 8.406 1 92.56 172 ILE B CA 1
ATOM 2949 C C . ILE B 1 172 ? -15.961 14.852 9.672 1 92.56 172 ILE B C 1
ATOM 2951 O O . ILE B 1 172 ? -15.477 14.609 10.781 1 92.56 172 ILE B O 1
ATOM 2955 N N . ASP B 1 173 ? -17.188 15.25 9.43 1 92.75 173 ASP B N 1
ATOM 2956 C CA . ASP B 1 173 ? -18.078 15.469 10.57 1 92.75 173 ASP B CA 1
ATOM 2957 C C . ASP B 1 173 ? -18.234 14.188 11.391 1 92.75 173 ASP B C 1
ATOM 2959 O O . ASP B 1 173 ? -18.25 13.086 10.844 1 92.75 173 ASP B O 1
ATOM 2963 N N . GLY B 1 174 ? -18.297 14.375 12.719 1 93.44 174 GLY B N 1
ATOM 2964 C CA . GLY B 1 174 ? -18.484 13.227 13.594 1 93.44 174 GLY B CA 1
ATOM 2965 C C . GLY B 1 174 ? -17.188 12.617 14.07 1 93.44 174 GLY B C 1
ATOM 2966 O O . GLY B 1 174 ? -17.172 11.852 15.039 1 93.44 174 GLY B O 1
ATOM 2967 N N . ILE B 1 175 ? -16.094 12.914 13.359 1 95.31 175 ILE B N 1
ATOM 2968 C CA . ILE B 1 175 ? -14.766 12.547 13.828 1 95.31 175 ILE B CA 1
ATOM 2969 C C . ILE B 1 175 ? -14.125 13.727 14.555 1 95.31 175 ILE B C 1
ATOM 2971 O O . ILE B 1 175 ? -14.031 14.828 14 1 95.31 175 ILE B O 1
ATOM 2975 N N . PRO B 1 176 ? -13.742 13.5 15.781 1 95.44 176 PRO B N 1
ATOM 2976 C CA . PRO B 1 176 ? -13.164 14.625 16.531 1 95.44 176 PRO B CA 1
ATOM 2977 C C . PRO B 1 176 ? -11.953 15.234 15.82 1 95.44 176 PRO B C 1
ATOM 2979 O O . PRO B 1 176 ? -11.047 14.516 15.406 1 95.44 176 PRO B O 1
ATOM 2982 N N . LYS B 1 177 ? -11.875 16.516 15.773 1 95.12 177 LYS B N 1
ATOM 2983 C CA . LYS B 1 177 ? -10.797 17.234 15.117 1 95.12 177 LYS B CA 1
ATOM 2984 C C . LYS B 1 177 ? -9.469 17.047 15.852 1 95.12 177 LYS B C 1
ATOM 2986 O O . LYS B 1 177 ? -8.398 17.172 15.25 1 95.12 177 LYS B O 1
ATOM 2991 N N . ASP B 1 178 ? -9.594 16.734 17.125 1 94.88 178 ASP B N 1
ATOM 2992 C CA . ASP B 1 178 ? -8.398 16.594 17.953 1 94.88 178 ASP B CA 1
ATOM 2993 C C . ASP B 1 178 ? -8.094 15.133 18.234 1 94.88 178 ASP B C 1
ATOM 2995 O O . ASP B 1 178 ? -7.406 14.82 19.219 1 94.88 178 ASP B O 1
ATOM 2999 N N . LEU B 1 179 ? -8.609 14.242 17.422 1 94.44 179 LEU B N 1
ATOM 3000 C CA . LEU B 1 179 ? -8.469 12.805 17.609 1 94.44 179 LEU B CA 1
ATOM 3001 C C . LEU B 1 179 ? -7 12.422 17.766 1 94.44 179 LEU B C 1
ATOM 3003 O O . LEU B 1 179 ? -6.66 11.602 18.625 1 94.44 179 LEU B O 1
ATOM 3007 N N . ILE B 1 180 ? -6.098 13.062 17.031 1 95.44 180 ILE B N 1
ATOM 3008 C CA . ILE B 1 180 ? -4.688 12.703 16.953 1 95.44 180 ILE B CA 1
ATOM 3009 C C . ILE B 1 180 ? -3.959 13.156 18.219 1 95.44 180 ILE B C 1
ATOM 3011 O O . ILE B 1 180 ? -2.891 12.633 18.547 1 95.44 180 ILE B O 1
ATOM 3015 N N . ASP B 1 181 ? -4.469 14.086 18.938 1 94.88 181 ASP B N 1
ATOM 3016 C CA . ASP B 1 181 ? -3.816 14.672 20.109 1 94.88 181 ASP B CA 1
ATOM 3017 C C . ASP B 1 181 ? -3.656 13.633 21.219 1 94.88 181 ASP B C 1
ATOM 3019 O O . ASP B 1 181 ? -2.805 13.789 22.109 1 94.88 181 ASP B O 1
ATOM 3023 N N . GLY B 1 182 ? -4.449 12.586 21.219 1 95.62 182 GLY B N 1
ATOM 3024 C CA . GLY B 1 182 ? -4.363 11.516 22.203 1 95.62 182 GLY B CA 1
ATOM 3025 C C . GLY B 1 182 ? -3.229 10.547 21.938 1 95.62 182 GLY B C 1
ATOM 3026 O O . GLY B 1 182 ? -2.984 9.641 22.734 1 95.62 182 GLY B O 1
ATOM 3027 N N . TYR B 1 183 ? -2.494 10.781 20.891 1 98 183 TYR B N 1
ATOM 3028 C CA . TYR B 1 183 ? -1.378 9.938 20.484 1 98 183 TYR B CA 1
ATOM 3029 C C . TYR B 1 183 ? -0.088 10.742 20.391 1 98 183 TYR B C 1
ATOM 3031 O O . TYR B 1 183 ? 0.263 11.242 19.328 1 98 183 TYR B O 1
ATOM 3039 N N . PRO B 1 184 ? 0.653 10.758 21.453 1 97.5 184 PRO B N 1
ATOM 3040 C CA . PRO B 1 184 ? 1.727 11.742 21.625 1 97.5 184 PRO B CA 1
ATOM 3041 C C . PRO B 1 184 ? 2.828 11.586 20.578 1 97.5 184 PRO B C 1
ATOM 3043 O O . PRO B 1 184 ? 3.4 12.578 20.125 1 97.5 184 PRO B O 1
ATOM 3046 N N . ALA B 1 185 ? 3.197 10.367 20.266 1 98.06 185 ALA B N 1
ATOM 3047 C CA . ALA B 1 185 ? 4.258 10.195 19.266 1 98.06 185 ALA B CA 1
ATOM 3048 C C . ALA B 1 185 ? 3.816 10.695 17.891 1 98.06 185 ALA B C 1
ATOM 3050 O O . ALA B 1 185 ? 4.605 11.297 17.156 1 98.06 185 ALA B O 1
ATOM 3051 N N . ILE B 1 186 ? 2.574 10.43 17.531 1 98.25 186 ILE B N 1
ATOM 3052 C CA . ILE B 1 186 ? 2.037 10.945 16.266 1 98.25 186 ILE B CA 1
ATOM 3053 C C . ILE B 1 186 ? 2.021 12.469 16.297 1 98.25 186 ILE B C 1
ATOM 3055 O O . ILE B 1 186 ? 2.465 13.125 15.352 1 98.25 186 ILE B O 1
ATOM 3059 N N . ALA B 1 187 ? 1.536 12.977 17.406 1 97.62 187 ALA B N 1
ATOM 3060 C CA . ALA B 1 187 ? 1.446 14.422 17.547 1 97.62 187 ALA B CA 1
ATOM 3061 C C . ALA B 1 187 ? 2.818 15.078 17.406 1 97.62 187 ALA B C 1
ATOM 3063 O O . ALA B 1 187 ? 2.945 16.141 16.781 1 97.62 187 ALA B O 1
ATOM 3064 N N . LYS B 1 188 ? 3.822 14.461 17.953 1 98.06 188 LYS B N 1
ATOM 3065 C CA . LYS B 1 188 ? 5.18 14.992 17.859 1 98.06 188 LYS B CA 1
ATOM 3066 C C . LYS B 1 188 ? 5.684 14.992 16.422 1 98.06 188 LYS B C 1
ATOM 3068 O O . LYS B 1 188 ? 6.32 15.953 15.984 1 98.06 188 LYS B O 1
ATOM 3073 N N . VAL B 1 189 ? 5.422 13.93 15.688 1 98 189 VAL B N 1
ATOM 3074 C CA . VAL B 1 189 ? 5.809 13.852 14.289 1 98 189 VAL B CA 1
ATOM 3075 C C . VAL B 1 189 ? 5.109 14.961 13.5 1 98 189 VAL B C 1
ATOM 3077 O O . VAL B 1 189 ? 5.746 15.672 12.719 1 98 189 VAL B O 1
ATOM 3080 N N . VAL B 1 190 ? 3.865 15.109 13.75 1 97.19 190 VAL B N 1
ATOM 3081 C CA . VAL B 1 190 ? 3.057 16.094 13.031 1 97.19 190 VAL B CA 1
ATOM 3082 C C . VAL B 1 190 ? 3.586 17.5 13.312 1 97.19 190 VAL B C 1
ATOM 3084 O O . VAL B 1 190 ? 3.711 18.312 12.398 1 97.19 190 VAL B O 1
ATOM 3087 N N . GLN B 1 191 ? 3.875 17.734 14.523 1 97.38 191 GLN B N 1
ATOM 3088 C CA . GLN B 1 191 ? 4.453 19.016 14.898 1 97.38 191 GLN B CA 1
ATOM 3089 C C . GLN B 1 191 ? 5.785 19.25 14.188 1 97.38 191 GLN B C 1
ATOM 3091 O O . GLN B 1 191 ? 6.012 20.312 13.617 1 97.38 191 GLN B O 1
ATOM 3096 N N . THR B 1 192 ? 6.688 18.281 14.25 1 97.81 192 THR B N 1
ATOM 3097 C CA . THR B 1 192 ? 8.008 18.375 13.633 1 97.81 192 THR B CA 1
ATOM 3098 C C . THR B 1 192 ? 7.887 18.641 12.133 1 97.81 192 THR B C 1
ATOM 3100 O O . THR B 1 192 ? 8.578 19.5 11.594 1 97.81 192 THR B O 1
ATOM 3103 N N . VAL B 1 193 ? 7.008 17.938 11.477 1 97.06 193 VAL B N 1
ATOM 3104 C CA . VAL B 1 193 ? 6.805 18.094 10.039 1 97.06 193 VAL B CA 1
ATOM 3105 C C . VAL B 1 193 ? 6.262 19.484 9.742 1 97.06 193 VAL B C 1
ATOM 3107 O O . VAL B 1 193 ? 6.719 20.156 8.805 1 97.06 193 VAL B O 1
ATOM 3110 N N . GLY B 1 194 ? 5.297 19.922 10.531 1 96.25 194 GLY B N 1
ATOM 3111 C CA . GLY B 1 194 ? 4.727 21.234 10.336 1 96.25 194 GLY B CA 1
ATOM 3112 C C . GLY B 1 194 ? 5.746 22.359 10.484 1 96.25 194 GLY B C 1
ATOM 3113 O O . GLY B 1 194 ? 5.609 23.422 9.867 1 96.25 194 GLY B O 1
ATOM 3114 N N . GLU B 1 195 ? 6.738 22.125 11.25 1 96.75 195 GLU B N 1
ATOM 3115 C CA . GLU B 1 195 ? 7.766 23.125 11.516 1 96.75 195 GLU B CA 1
ATOM 3116 C C . GLU B 1 195 ? 8.906 23.031 10.5 1 96.75 195 GLU B C 1
ATOM 3118 O O . GLU B 1 195 ? 9.789 23.891 10.477 1 96.75 195 GLU B O 1
ATOM 3123 N N . HIS B 1 196 ? 8.93 21.969 9.734 1 96.38 196 HIS B N 1
ATOM 3124 C CA . HIS B 1 196 ? 9.922 21.859 8.672 1 96.38 196 HIS B CA 1
ATOM 3125 C C . HIS B 1 196 ? 9.844 23.062 7.723 1 96.38 196 HIS B C 1
ATOM 3127 O O . HIS B 1 196 ? 8.758 23.406 7.246 1 96.38 196 HIS B O 1
ATOM 3133 N N . PRO B 1 197 ? 10.906 23.672 7.422 1 96.81 197 PRO B N 1
ATOM 3134 C CA . PRO B 1 197 ? 10.875 24.922 6.641 1 96.81 197 PRO B CA 1
ATOM 3135 C C . PRO B 1 197 ? 10.164 24.766 5.301 1 96.81 197 PRO B C 1
ATOM 3137 O O . PRO B 1 197 ? 9.375 25.625 4.914 1 96.81 197 PRO B O 1
ATOM 3140 N N . LYS B 1 198 ? 10.414 23.703 4.617 1 96.69 198 LYS B N 1
ATOM 3141 C CA . LYS B 1 198 ? 9.789 23.5 3.314 1 96.69 198 LYS B CA 1
ATOM 3142 C C . LYS B 1 198 ? 8.281 23.266 3.459 1 96.69 198 LYS B C 1
ATOM 3144 O O . LYS B 1 198 ? 7.508 23.625 2.576 1 96.69 198 LYS B O 1
ATOM 3149 N N . VAL B 1 199 ? 7.895 22.625 4.527 1 96.81 199 VAL B N 1
ATOM 3150 C CA . VAL B 1 199 ? 6.473 22.375 4.762 1 96.81 199 VAL B CA 1
ATOM 3151 C C . VAL B 1 199 ? 5.781 23.688 5.129 1 96.81 199 VAL B C 1
ATOM 3153 O O . VAL B 1 199 ? 4.688 23.984 4.641 1 96.81 199 VAL B O 1
ATOM 3156 N N . ALA B 1 200 ? 6.426 24.453 5.945 1 95.56 200 ALA B N 1
ATOM 3157 C CA . ALA B 1 200 ? 5.891 25.766 6.305 1 95.56 200 ALA B CA 1
ATOM 3158 C C . ALA B 1 200 ? 5.699 26.641 5.066 1 95.56 200 ALA B C 1
ATOM 3160 O O . ALA B 1 200 ? 4.676 27.312 4.93 1 95.56 200 ALA B O 1
ATOM 3161 N N . GLU B 1 201 ? 6.676 26.609 4.242 1 95.88 201 GLU B N 1
ATOM 3162 C CA . GLU B 1 201 ? 6.59 27.328 2.98 1 95.88 201 GLU B CA 1
ATOM 3163 C C . GLU B 1 201 ? 5.414 26.844 2.143 1 95.88 201 GLU B C 1
ATOM 3165 O O . GLU B 1 201 ? 4.676 27.656 1.573 1 95.88 201 GLU B O 1
ATOM 3170 N N . TRP B 1 202 ? 5.285 25.531 2.08 1 94.56 202 TRP B N 1
ATOM 3171 C CA . TRP B 1 202 ? 4.199 24.906 1.329 1 94.56 202 TRP B CA 1
ATOM 3172 C C . TRP B 1 202 ? 2.842 25.375 1.851 1 94.56 202 TRP B C 1
ATOM 3174 O O . TRP B 1 202 ? 1.951 25.719 1.067 1 94.56 202 TRP B O 1
ATOM 3184 N N . VAL B 1 203 ? 2.701 25.391 3.125 1 93.12 203 VAL B N 1
ATOM 3185 C CA . VAL B 1 203 ? 1.44 25.766 3.76 1 93.12 203 VAL B CA 1
ATOM 3186 C C . VAL B 1 203 ? 1.11 27.219 3.443 1 93.12 203 VAL B C 1
ATOM 3188 O O . VAL B 1 203 ? -0.046 27.547 3.178 1 93.12 203 VAL B O 1
ATOM 3191 N N . LYS B 1 204 ? 2.055 28.031 3.426 1 92.12 204 LYS B N 1
ATOM 3192 C CA . LYS B 1 204 ? 1.859 29.438 3.096 1 92.12 204 LYS B CA 1
ATOM 3193 C C . LYS B 1 204 ? 1.387 29.609 1.655 1 92.12 204 LYS B C 1
ATOM 3195 O O . LYS B 1 204 ? 0.541 30.469 1.368 1 92.12 204 LYS B O 1
ATOM 3200 N N . GLN B 1 205 ? 1.944 28.797 0.775 1 90.69 205 GLN B N 1
ATOM 3201 C CA . GLN B 1 205 ? 1.667 28.891 -0.654 1 90.69 205 GLN B CA 1
ATOM 3202 C C . GLN B 1 205 ? 0.343 28.219 -1.006 1 90.69 205 GLN B C 1
ATOM 3204 O O . GLN B 1 205 ? -0.227 28.469 -2.068 1 90.69 205 GLN B O 1
ATOM 3209 N N . ASN B 1 206 ? 0.03 27.234 -0.226 1 85.25 206 ASN B N 1
ATOM 3210 C CA . ASN B 1 206 ? -1.195 26.484 -0.46 1 85.25 206 ASN B CA 1
ATOM 3211 C C . ASN B 1 206 ? -2.148 26.578 0.728 1 85.25 206 ASN B C 1
ATOM 3213 O O . ASN B 1 206 ? -2.428 25.578 1.387 1 85.25 206 ASN B O 1
ATOM 3217 N N . PRO B 1 207 ? -2.551 27.656 0.925 1 70.69 207 PRO B N 1
ATOM 3218 C CA . PRO B 1 207 ? -3.414 27.812 2.1 1 70.69 207 PRO B CA 1
ATOM 3219 C C . PRO B 1 207 ? -4.656 26.938 2.035 1 70.69 207 PRO B C 1
ATOM 3221 O O . PRO B 1 207 ? -5.195 26.688 0.952 1 70.69 207 PRO B O 1
ATOM 3224 N N . ALA B 1 208 ? -4.434 25.828 2.68 1 56.94 208 ALA B N 1
ATOM 3225 C CA . ALA B 1 208 ? -5.551 24.891 2.756 1 56.94 208 ALA B CA 1
ATOM 3226 C C . ALA B 1 208 ? -6.887 25.609 2.711 1 56.94 208 ALA B C 1
ATOM 3228 O O . ALA B 1 208 ? -6.996 26.766 3.162 1 56.94 208 ALA B O 1
ATOM 3229 N N . GLN B 1 209 ? -7.664 25.266 1.714 1 47.75 209 GLN B N 1
ATOM 3230 C CA . GLN B 1 209 ? -8.969 25.75 2.137 1 47.75 209 GLN B CA 1
ATOM 3231 C C . GLN B 1 209 ? -9.195 25.5 3.623 1 47.75 209 GLN B C 1
ATOM 3233 O O . GLN B 1 209 ? -10.156 24.812 4.004 1 47.75 209 GLN B O 1
ATOM 3238 N N . ARG B 1 210 ? -8.039 25.562 4.277 1 39.81 210 ARG B N 1
ATOM 3239 C CA . ARG B 1 210 ? -8.234 25.547 5.723 1 39.81 210 ARG B CA 1
ATOM 3240 C C . ARG B 1 210 ? -8.812 26.875 6.211 1 39.81 210 ARG B C 1
ATOM 3242 O O . ARG B 1 210 ? -8.547 27.922 5.617 1 39.81 210 ARG B O 1
#

Secondary structure (DSSP, 8-state):
-PPPPEEEEEESSSSHHHHHHHHHHHHT---EEEEEPGGGHHHHGGGSSSS-S-EEEETTEEEE-HHHHHHHHHHHTT-S-SSHHHHHHHHHHHHHHHHHHHHHHHHHT---HHHHHHHHHHIIIIIHHHHHHHHHHHHHTSSSTTSSSTTS--HHHHHHHHHHHHHHHT-STTS-TTGGGG-HHHHHHHHHHHHSHHHHHHHHHS----/-PPPPEEEEEESSSSHHHHHHHHHHHHT---EEEEEPGGGHHHHGGGSSSS-S-EEEETTEEEE-HHHHHHHHHHHTT-S-SSHHHHHHHHHHHHHHHHHHHHHHHHHT---HHHHHHHHHHIIIIIHHHHHHHHHHHHHTSSSTTSSSTTS--HHHHHHHHHHHHHHHT-STTS-TTGGGG-HHHHHHHHHHHHSHHHHHHHHHS----

Organism: Plasmodiophora brassicae (NCBI:txid37360)

Foldseek 3Di:
DDQWAKEKEDAPADDLCPLLVLLCLVLVNDYHYHHDYPVCLVVCQVVAPPSDDTWMQTNRRIDDDSVVSQVVSCVVSVQADDDPVLNVLLVVLVVLLVQLVVLLVVLVPDPDPVVSLVSLLCSLPPVVVVSLQVQLVQLVPEPDQQESHDDGHHSSLSSLLVSLCVLLVCPRPNHHNCSNVVRPSSVSNNVSQCPPPSNVVVCVVPVHVD/DDQWAKEKEDAPADPLCVLLVLLCLVLVPDYHYHHDYPVCLVVCQVVAPNSDDTWMATNRRIDDDSVVSQVVSCVVSVQADDDPVLNVLLVVLVVLLVQLVVLLVVLVPDPDPVVSLVSLLCSLPPNVVVSLQVQLVQLVPEPDQQESHDDGHHSSLSSLLVSLCVLLVCPRPNHHNCSNVVRPSSVSNNVSQCPPPSNVVVCVVCVHVD

Radius of gyration: 21.06 Å; Cα contacts (8 Å, |Δi|>4): 642; chains: 2; bounding box: 55×58×46 Å

pLDDT: mean 94.25, std 7.49, range [39.25, 98.69]

=== Feature glossary ===
Key to the feature types in this record:

— What the protein is —

Primary structure: the covalent order of the twenty standard amino acids along the backbone. Two proteins with the same sequence will (almost always) fold to the same structure; two with 30% identity often share a fold but not the details.

Database cross-references. InterPro integrates a dozen domain/family signature databases into unified entries with residue-range hits. GO terms attach function/process/location labels with evidence codes. CATH codes position the fold in a four-level structural taxonomy. Organism is the NCBI-taxonomy species name.

— Where its atoms are —

The mmCIF block holds the 3D Cartesian coordinates of each backbone atom (N, Cα, C, O) in ångströms. mmCIF is the PDB's canonical archive format — a tagged-loop text representation of the atomic model.

Six rendered views show the 3D structure from the faces of a cube — i.e. along ±x, ±y, ±z. Rendering representation is drawn randomly per protein from cartoon (secondary-structure ribbons), sticks (backbone bonds), or molecular surface; coloring is either N→C rainbow (blue at the N-terminus through red at the C-terminus) or one color per chain.

— Local backbone conformation —

DSSP 8-state secondary structure assigns each residue one of H (α-helix), G (3₁₀-helix), I (π-helix), E (extended β-strand), B (isolated β-bridge), T (hydrogen-bonded turn), S (bend), or '-' (coil). The assignment is computed from backbone hydrogen-bond geometry via the Kabsch–Sander algorithm.

P-SEA three-state annotation labels each residue as helix, strand, or coil based purely on the geometry of the Cα trace. It serves as a fallback when the full backbone (and thus DSSP) is unavailable.

The φ/ψ torsion pair specifies the backbone conformation at each residue. φ rotates about the N–Cα bond, ψ about the Cα–C bond. Steric clashes forbid most of the (φ, ψ) plane — the allowed regions (α-helix basin, β-sheet basin, left-handed helix) are the Ramachandran-allowed regions.

— Global shape and packing —

The geometric summary reports three shape descriptors. Rg (radius of gyration) measures how spread out the Cα atoms are about their centre of mass; compact globular proteins have small Rg, elongated or unfolded ones large. Cα contacts (<8 Å, |i−j|>4) count long-range residue pairs in spatial proximity — high for tightly packed folds, near zero for rods or random coil. The bounding-box extents give the protein's footprint along x, y, z in Å.

Accessible surface area quantifies burial. A residue with SASA near zero is packed into the hydrophobic core; one with SASA >100 Å² sits on the surface. Computed here via the Shrake–Rupley numerical algorithm with a 1.4 Å probe.

Plot images: a contact map (which residues are close in 3D, as an N×N binary image), a Ramachandran scatter (backbone torsion angles, revealing secondary-structure composition at a glance), and — for AlphaFold structures — a PAE heatmap (pairwise prediction confidence).

— Structural neighborhood —

The Foldseek 3Di string encodes local tertiary geometry as a 20-letter alphabet — one character per residue — derived from the relative positions of nearby Cα atoms. Unlike the amino-acid sequence, 3Di is a direct function of the 3D structure, so two proteins with the same fold have similar 3Di strings even at low sequence identity.

Nearest PDB neighbors are the top structural matches found by Foldseek when searching this structure against the entire Protein Data Bank. Each hit reports a TM-score (0 to 1; >0.5 almost always implies the same fold) and an E-value. These are *structural* homologs — they may share no detectable sequence similarity.

— Confidence and disorder —

For AlphaFold models, the B-factor field carries pLDDT — the model's own estimate of local accuracy on a 0–100 scale. Regions with pLDDT<50 should be treated as essentially unmodeled; they often correspond to intrinsically disordered segments.

B-factor (Debye–Waller factor) reflects atomic displacement in the crystal lattice. It is an experimental observable (units Å²), not a prediction; low values mean the atom is pinned down, high values mean it moves or is heterogeneous across the crystal.

Predicted aligned error is AlphaFold's pairwise confidence. Unlike pLDDT (per-residue), PAE is per-residue-pair and captures whether two parts of the structure are correctly placed relative to each other. Units are ångströms of expected positional error.